Protein AF-0000000066664075 (afdb_homodimer)

Sequence (398 aa):
MIARLVDATIDTIVAEGYYRTSISAVCNRAEVTPGALFRHFDNRLALIARTAHEVSQRLLAAYAAAAQHVRGQPSALRTALALLANTAQSPLVAVWHEMMIAARTDEQLRTSIGPAVEQLYAGIYTQANDMGLLDAVPDSSRELALFSIVSMFSGAALTGSVYPRPDLDSYRIPLAEYYATHTPQLHELDPGTFTQPITMIARLVDATIDTIVAEGYYRTSISAVCNRAEVTPGALFRHFDNRLALIARTAHEVSQRLLAAYAAAAQHVRGQPSALRTALALLANTAQSPLVAVWHEMMIAARTDEQLRTSIGPAVEQLYAGIYTQANDMGLLDAVPDSSRELALFSIVSMFSGAALTGSVYPRPDLDSYRIPLAEYYATHTPQLHELDPGTFTQPIT

Nearest PDB structures (foldseek):
  3crj-assembly1_B  TM=6.447E-01  e=1.421E-04  Haloarcula marismortui ATCC 43049
  3br6-assembly2_E  TM=7.031E-01  e=6.266E-04  Staphylococcus aureus
  3anp-assembly2_B  TM=6.187E-01  e=3.762E-04  Thermus thermophilus
  3br6-assembly1_A  TM=7.037E-01  e=1.111E-02  Staphylococcus aureus
  2hq5-assembly1_B  TM=7.362E-01  e=1.468E-02  Staphylococcus aureus

Radius of gyration: 21.47 Å; Cα contacts (8 Å, |Δi|>4): 465; chains: 2; bounding box: 52×57×45 Å

Structure (mmCIF, N/CA/C/O backbone):
data_AF-0000000066664075-model_v1
#
loop_
_entity.id
_entity.type
_entity.pdbx_description
1 polymer 'TetR family transcriptional regulator'
#
loop_
_atom_site.group_PDB
_atom_site.id
_atom_site.type_symbol
_atom_site.label_atom_id
_atom_site.label_alt_id
_atom_site.label_comp_id
_atom_site.label_asym_id
_atom_site.label_entity_id
_atom_site.label_seq_id
_atom_site.pdbx_PDB_ins_code
_atom_site.Cartn_x
_atom_site.Cartn_y
_atom_site.Cartn_z
_atom_site.occupancy
_atom_site.B_iso_or_equiv
_atom_site.auth_seq_id
_atom_site.auth_comp_id
_atom_site.auth_asym_id
_atom_site.auth_atom_id
_atom_site.pdbx_PDB_model_num
ATOM 1 N N . MET A 1 1 ? -24.797 -21.359 -3.564 1 90.88 1 MET A N 1
ATOM 2 C CA . MET A 1 1 ? -23.594 -21.906 -4.191 1 90.88 1 MET A CA 1
ATOM 3 C C . MET A 1 1 ? -22.562 -20.797 -4.449 1 90.88 1 MET A C 1
ATOM 5 O O . MET A 1 1 ? -21.453 -20.859 -3.947 1 90.88 1 MET A O 1
ATOM 9 N N . ILE A 1 2 ? -23.016 -19.703 -4.953 1 94.94 2 ILE A N 1
ATOM 10 C CA . ILE A 1 2 ? -22.094 -18.609 -5.316 1 94.94 2 ILE A CA 1
ATOM 11 C C . ILE A 1 2 ? -21.438 -18.062 -4.059 1 94.94 2 ILE A C 1
ATOM 13 O O . ILE A 1 2 ? -20.219 -17.859 -4.027 1 94.94 2 ILE A O 1
ATOM 17 N N . ALA A 1 3 ? -22.203 -17.844 -3.016 1 96.12 3 ALA A N 1
ATOM 18 C CA . ALA A 1 3 ? -21.672 -17.328 -1.765 1 96.12 3 ALA A CA 1
ATOM 19 C C . ALA A 1 3 ? -20.578 -18.25 -1.207 1 96.12 3 ALA A C 1
ATOM 21 O O . ALA A 1 3 ? -19.547 -17.766 -0.723 1 96.12 3 ALA A O 1
ATOM 22 N N . ARG A 1 4 ? -20.75 -19.469 -1.314 1 97.06 4 ARG A N 1
ATOM 23 C CA . ARG A 1 4 ? -19.797 -20.453 -0.823 1 97.06 4 ARG A CA 1
ATOM 24 C C . ARG A 1 4 ? -18.5 -20.406 -1.634 1 97.06 4 ARG A C 1
ATOM 26 O O . ARG A 1 4 ? -17.406 -20.531 -1.075 1 97.06 4 ARG A O 1
ATOM 33 N N . LEU A 1 5 ? -18.656 -20.312 -2.936 1 98.25 5 LEU A N 1
ATOM 34 C CA . LEU A 1 5 ? -17.484 -20.234 -3.818 1 98.25 5 LEU A CA 1
ATOM 35 C C . LEU A 1 5 ? -16.688 -18.969 -3.561 1 98.25 5 LEU A C 1
ATOM 37 O O . LEU A 1 5 ? -15.453 -19 -3.508 1 98.25 5 LEU A O 1
ATOM 41 N N . VAL A 1 6 ? -17.422 -17.922 -3.354 1 98.56 6 VAL A N 1
ATOM 42 C CA . VAL A 1 6 ? -16.766 -16.641 -3.104 1 98.56 6 VAL A CA 1
ATOM 43 C C . VAL A 1 6 ? -16.078 -16.672 -1.744 1 98.56 6 VAL A C 1
ATOM 45 O O . VAL A 1 6 ? -14.93 -16.234 -1.616 1 98.56 6 VAL A O 1
ATOM 48 N N . ASP A 1 7 ? -16.75 -17.266 -0.748 1 98.62 7 ASP A N 1
ATOM 49 C CA . ASP A 1 7 ? -16.141 -17.422 0.572 1 98.62 7 ASP A CA 1
ATOM 50 C C . ASP A 1 7 ? -14.875 -18.266 0.497 1 98.62 7 ASP A C 1
ATOM 52 O O . ASP A 1 7 ? -13.852 -17.906 1.08 1 98.62 7 ASP A O 1
ATOM 56 N N . ALA A 1 8 ? -14.953 -19.281 -0.212 1 98.81 8 ALA A N 1
ATOM 57 C CA . ALA A 1 8 ? -13.805 -20.172 -0.378 1 98.81 8 ALA A CA 1
ATOM 58 C C . ALA A 1 8 ? -12.664 -19.453 -1.095 1 98.81 8 ALA A C 1
ATOM 60 O O . ALA A 1 8 ? -11.492 -19.672 -0.772 1 98.81 8 ALA A O 1
ATOM 61 N N . THR A 1 9 ? -12.977 -18.688 -2.078 1 98.75 9 THR A N 1
ATOM 62 C CA . THR A 1 9 ? -11.969 -17.922 -2.805 1 98.75 9 THR A CA 1
ATOM 63 C C . THR A 1 9 ? -11.258 -16.938 -1.877 1 98.75 9 THR A C 1
ATOM 65 O O . THR A 1 9 ? -10.023 -16.891 -1.845 1 98.75 9 THR A O 1
ATOM 68 N N . ILE A 1 10 ? -12.039 -16.172 -1.088 1 98.75 10 ILE A N 1
ATOM 69 C CA . ILE A 1 10 ? -11.477 -15.219 -0.13 1 98.75 10 ILE A CA 1
ATOM 70 C C . ILE A 1 10 ? -10.57 -15.961 0.852 1 98.75 10 ILE A C 1
ATOM 72 O O . ILE A 1 10 ? -9.406 -15.578 1.045 1 98.75 10 ILE A O 1
ATOM 76 N N . ASP A 1 11 ? -11.055 -17.062 1.36 1 98.62 11 ASP A N 1
ATOM 77 C CA . ASP A 1 11 ? -10.305 -17.828 2.355 1 98.62 11 ASP A CA 1
ATOM 78 C C . ASP A 1 11 ? -9.023 -18.391 1.76 1 98.62 11 ASP A C 1
ATOM 80 O O . ASP A 1 11 ? -7.992 -18.453 2.434 1 98.62 11 ASP A O 1
ATOM 84 N N . THR A 1 12 ? -9.109 -18.844 0.507 1 98.62 12 THR A N 1
ATOM 85 C CA . THR A 1 12 ? -7.934 -19.406 -0.157 1 98.62 12 THR A CA 1
ATOM 86 C C . THR A 1 12 ? -6.887 -18.312 -0.4 1 98.62 12 THR A C 1
ATOM 88 O O . THR A 1 12 ? -5.699 -18.531 -0.15 1 98.62 12 THR A O 1
ATOM 91 N N . ILE A 1 13 ? -7.336 -17.156 -0.843 1 98.44 13 ILE A N 1
ATOM 92 C CA . ILE A 1 13 ? -6.395 -16.062 -1.065 1 98.44 13 ILE A CA 1
ATOM 93 C C . ILE A 1 13 ? -5.766 -15.648 0.262 1 98.44 13 ILE A C 1
ATOM 95 O O . ILE A 1 13 ? -4.559 -15.383 0.329 1 98.44 13 ILE A O 1
ATOM 99 N N . VAL A 1 14 ? -6.566 -15.594 1.305 1 98.06 14 VAL A N 1
ATOM 100 C CA . VAL A 1 14 ? -6.059 -15.227 2.621 1 98.06 14 VAL A CA 1
ATOM 101 C C . VAL A 1 14 ? -4.977 -16.203 3.055 1 98.06 14 VAL A C 1
ATOM 103 O O . VAL A 1 14 ? -3.914 -15.805 3.533 1 98.06 14 VAL A O 1
ATOM 106 N N . ALA A 1 15 ? -5.211 -17.438 2.787 1 97.25 15 ALA A N 1
ATOM 107 C CA . ALA A 1 15 ? -4.34 -18.484 3.299 1 97.25 15 ALA A CA 1
ATOM 108 C C . ALA A 1 15 ? -3.121 -18.672 2.398 1 97.25 15 ALA A C 1
ATOM 110 O O . ALA A 1 15 ? -2.014 -18.922 2.885 1 97.25 15 ALA A O 1
ATOM 111 N N . GLU A 1 16 ? -3.354 -18.516 1.022 1 96.38 16 GLU A N 1
ATOM 112 C CA . GLU A 1 16 ? -2.322 -19.016 0.115 1 96.38 16 GLU A CA 1
ATOM 113 C C . GLU A 1 16 ? -1.849 -17.906 -0.831 1 96.38 16 GLU A C 1
ATOM 115 O O . GLU A 1 16 ? -0.818 -18.062 -1.492 1 96.38 16 GLU A O 1
ATOM 120 N N . GLY A 1 17 ? -2.533 -16.859 -0.885 1 96.88 17 GLY A N 1
ATOM 121 C CA . GLY A 1 17 ? -2.23 -15.805 -1.852 1 96.88 17 GLY A CA 1
ATOM 122 C C . GLY A 1 17 ? -2.984 -15.969 -3.158 1 96.88 17 GLY A C 1
ATOM 123 O O . GLY A 1 17 ? -3.531 -17.031 -3.438 1 96.88 17 GLY A O 1
ATOM 124 N N . TYR A 1 18 ? -3.037 -14.953 -3.9 1 97.75 18 TYR A N 1
ATOM 125 C CA . TYR A 1 18 ? -3.812 -14.898 -5.137 1 97.75 18 TYR A CA 1
ATOM 126 C C . TYR A 1 18 ? -3.316 -15.93 -6.137 1 97.75 18 TYR A C 1
ATOM 128 O O . TYR A 1 18 ? -4.113 -16.672 -6.715 1 97.75 18 TYR A O 1
ATOM 136 N N . TYR A 1 19 ? -2.059 -16.078 -6.34 1 95.12 19 TYR A N 1
ATOM 137 C CA . TYR A 1 19 ? -1.508 -16.859 -7.43 1 95.12 19 TYR A CA 1
ATOM 138 C C . TYR A 1 19 ? -1.621 -18.359 -7.133 1 95.12 19 TYR A C 1
ATOM 140 O O . TYR A 1 19 ? -1.701 -19.172 -8.047 1 95.12 19 TYR A O 1
ATOM 148 N N . ARG A 1 20 ? -1.722 -18.656 -5.875 1 95.12 20 ARG A N 1
ATOM 149 C CA . ARG A 1 20 ? -1.889 -20.062 -5.508 1 95.12 20 ARG A CA 1
ATOM 150 C C . ARG A 1 20 ? -3.365 -20.422 -5.391 1 95.12 20 ARG A C 1
ATOM 152 O O . ARG A 1 20 ? -3.705 -21.562 -5.047 1 95.12 20 ARG A O 1
ATOM 159 N N . THR A 1 21 ? -4.195 -19.516 -5.617 1 97.62 21 THR A N 1
ATOM 160 C CA . THR A 1 21 ? -5.637 -19.734 -5.609 1 97.62 21 THR A CA 1
ATOM 161 C C . THR A 1 21 ? -6.117 -20.203 -6.98 1 97.62 21 THR A C 1
ATOM 163 O O . THR A 1 21 ? -6.559 -19.391 -7.797 1 97.62 21 THR A O 1
ATOM 166 N N . SER A 1 22 ? -6.109 -21.516 -7.176 1 97.19 22 SER A N 1
ATOM 167 C CA . SER A 1 22 ? -6.559 -22.156 -8.406 1 97.19 22 SER A CA 1
ATOM 168 C C . SER A 1 22 ? -8.023 -22.562 -8.312 1 97.19 22 SER A C 1
ATOM 170 O O . SER A 1 22 ? -8.609 -22.547 -7.23 1 97.19 22 SER A O 1
ATOM 172 N N . ILE A 1 23 ? -8.578 -22.891 -9.445 1 98 23 ILE A N 1
ATOM 173 C CA . ILE A 1 23 ? -9.938 -23.438 -9.477 1 98 23 ILE A CA 1
ATOM 174 C C . ILE A 1 23 ? -10.016 -24.672 -8.602 1 98 23 ILE A C 1
ATOM 176 O O . ILE A 1 23 ? -10.953 -24.828 -7.812 1 98 23 ILE A O 1
ATOM 180 N N . SER A 1 24 ? -9 -25.5 -8.664 1 98.12 24 SER A N 1
ATOM 181 C CA . SER A 1 24 ? -8.969 -26.734 -7.875 1 98.12 24 SER A CA 1
ATOM 182 C C . SER A 1 24 ? -8.93 -26.422 -6.379 1 98.12 24 SER A C 1
ATOM 184 O O . SER A 1 24 ? -9.648 -27.047 -5.598 1 98.12 24 SER A O 1
ATOM 186 N N . ALA A 1 25 ? -8.109 -25.5 -5.961 1 98.06 25 ALA A N 1
ATOM 187 C CA . ALA A 1 25 ? -7.988 -25.125 -4.551 1 98.06 25 ALA A CA 1
ATOM 188 C C . ALA A 1 25 ? -9.312 -24.609 -4.008 1 98.06 25 ALA A C 1
ATOM 190 O O . ALA A 1 25 ? -9.727 -24.969 -2.902 1 98.06 25 ALA A O 1
ATOM 191 N N . VAL A 1 26 ? -10 -23.75 -4.793 1 98.62 26 VAL A N 1
ATOM 192 C CA . VAL A 1 26 ? -11.266 -23.156 -4.391 1 98.62 26 VAL A CA 1
ATOM 193 C C . VAL A 1 26 ? -12.336 -24.25 -4.285 1 98.62 26 VAL A C 1
ATOM 195 O O . VAL A 1 26 ? -13.078 -24.297 -3.301 1 98.62 26 VAL A O 1
ATOM 198 N N . CYS A 1 27 ? -12.352 -25.125 -5.277 1 98.5 27 CYS A N 1
ATOM 199 C CA . CYS A 1 27 ? -13.344 -26.188 -5.289 1 98.5 27 CYS A CA 1
ATOM 200 C C . CYS A 1 27 ? -13.156 -27.125 -4.102 1 98.5 27 CYS A C 1
ATOM 202 O O . CYS A 1 27 ? -14.125 -27.531 -3.459 1 98.5 27 CYS A O 1
ATOM 204 N N . ASN A 1 28 ? -11.953 -27.453 -3.828 1 98.31 28 ASN A N 1
ATOM 205 C CA . ASN A 1 28 ? -11.648 -28.312 -2.682 1 98.31 28 ASN A CA 1
ATOM 206 C C . ASN A 1 28 ? -12.117 -27.672 -1.376 1 98.31 28 ASN A C 1
ATOM 208 O O . ASN A 1 28 ? -12.75 -28.344 -0.554 1 98.31 28 ASN A O 1
ATOM 212 N N . ARG A 1 29 ? -11.898 -26.422 -1.207 1 97.81 29 ARG A N 1
ATOM 213 C CA . ARG A 1 29 ? -12.281 -25.703 0.014 1 97.81 29 ARG A CA 1
ATOM 214 C C . ARG A 1 29 ? -13.789 -25.562 0.114 1 97.81 29 ARG A C 1
ATOM 216 O O . ARG A 1 29 ? -14.359 -25.641 1.205 1 97.81 29 ARG A O 1
ATOM 223 N N . ALA A 1 30 ? -14.391 -25.312 -1.011 1 98.12 30 ALA A N 1
ATOM 224 C CA . ALA A 1 30 ? -15.836 -25.109 -1.053 1 98.12 30 ALA A CA 1
ATOM 225 C C . ALA A 1 30 ? -16.578 -26.438 -1.066 1 98.12 30 ALA A C 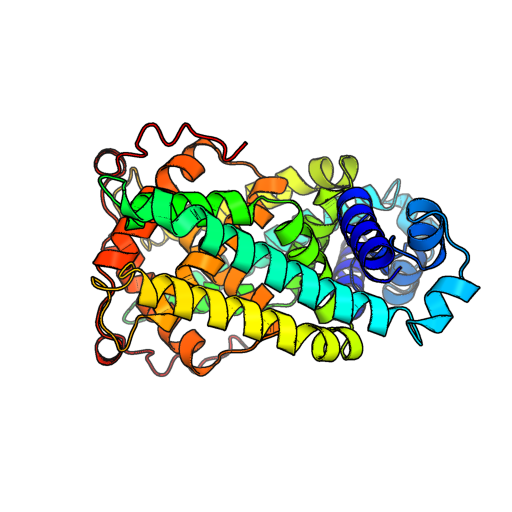1
ATOM 227 O O . ALA A 1 30 ? -17.797 -26.484 -0.961 1 98.12 30 ALA A O 1
ATOM 228 N N . GLU A 1 31 ? -15.812 -27.547 -1.25 1 98 31 GLU A N 1
ATOM 229 C CA . GLU A 1 31 ? -16.391 -28.891 -1.336 1 98 31 GLU A CA 1
ATOM 230 C C . GLU A 1 31 ? -17.406 -28.984 -2.465 1 98 31 GLU A C 1
ATOM 232 O O . GLU A 1 31 ? -18.531 -29.453 -2.258 1 98 31 GLU A O 1
ATOM 237 N N . VAL A 1 32 ? -16.984 -28.531 -3.625 1 97.44 32 VAL A N 1
ATOM 238 C CA . VAL A 1 32 ? -17.797 -28.641 -4.84 1 97.44 32 VAL A CA 1
ATOM 239 C C . VAL A 1 32 ? -16.906 -29.094 -6 1 97.44 32 VAL A C 1
ATOM 241 O O . VAL A 1 32 ? -15.68 -29.078 -5.902 1 97.44 32 VAL A O 1
ATOM 244 N N . THR A 1 33 ? -17.578 -29.531 -7.035 1 96.69 33 THR A N 1
ATOM 245 C CA . THR A 1 33 ? -16.828 -29.969 -8.219 1 96.69 33 THR A CA 1
ATOM 246 C C . THR A 1 33 ? -16.531 -28.766 -9.125 1 96.69 33 THR A C 1
ATOM 248 O O . THR A 1 33 ? -17.234 -27.766 -9.086 1 96.69 33 THR A O 1
ATOM 251 N N . PRO A 1 34 ? -15.43 -28.875 -9.961 1 96.94 34 PRO A N 1
ATOM 252 C CA . PRO A 1 34 ? -15.18 -27.844 -10.961 1 96.94 34 PRO A CA 1
ATOM 253 C C . PRO A 1 34 ? -16.375 -27.641 -11.898 1 96.94 34 PRO A C 1
ATOM 255 O O . PRO A 1 34 ? -16.656 -26.5 -12.305 1 96.94 34 PRO A O 1
ATOM 258 N N . GLY A 1 35 ? -17.062 -28.688 -12.18 1 96.75 35 GLY A N 1
ATOM 259 C CA . GLY A 1 35 ? -18.266 -28.578 -13 1 96.75 35 GLY A CA 1
ATOM 260 C C . GLY A 1 35 ? -19.328 -27.672 -12.391 1 96.75 35 GLY A C 1
ATOM 261 O O . GLY A 1 35 ? -19.906 -26.844 -13.086 1 96.75 35 GLY A O 1
ATOM 262 N N . ALA A 1 36 ? -19.531 -27.859 -11.156 1 96.25 36 ALA A N 1
ATOM 263 C CA . ALA A 1 36 ? -20.5 -27.031 -10.438 1 96.25 36 ALA A CA 1
ATOM 264 C C . ALA A 1 36 ? -20.062 -25.562 -10.438 1 96.25 36 ALA A C 1
ATOM 266 O O . ALA A 1 36 ? -20.906 -24.672 -10.594 1 96.25 36 ALA A O 1
ATOM 267 N N . LEU A 1 37 ? -18.75 -25.312 -10.211 1 97.56 37 LEU A N 1
ATOM 268 C CA . LEU A 1 37 ? -18.234 -23.938 -10.234 1 97.56 37 LEU A CA 1
ATOM 269 C C . LEU A 1 37 ? -18.469 -23.297 -11.602 1 97.56 37 LEU A C 1
ATOM 271 O O . LEU A 1 37 ? -18.906 -22.156 -11.68 1 97.56 37 LEU A O 1
ATOM 275 N N . PHE A 1 38 ? -18.281 -24 -12.688 1 97 38 PHE A N 1
ATOM 276 C CA . PHE A 1 38 ? -18.328 -23.438 -14.031 1 97 38 PHE A CA 1
ATOM 277 C C . PHE A 1 38 ? -19.75 -23.312 -14.523 1 97 38 PHE A C 1
ATOM 279 O O . PHE A 1 38 ? -20 -22.719 -15.586 1 97 38 PHE A O 1
ATOM 286 N N . ARG A 1 39 ? -20.766 -23.875 -13.773 1 97.56 39 ARG A N 1
ATOM 287 C CA . ARG A 1 39 ? -22.172 -23.547 -14.031 1 97.56 39 ARG A CA 1
ATOM 288 C C . ARG A 1 39 ? -22.469 -22.078 -13.719 1 97.56 39 ARG A C 1
ATOM 290 O O . ARG A 1 39 ? -23.391 -21.5 -14.289 1 97.56 39 ARG A O 1
ATOM 297 N N . HIS A 1 40 ? -21.609 -21.547 -12.859 1 97.25 40 HIS A N 1
ATOM 298 C CA . HIS A 1 40 ? -21.859 -20.188 -12.391 1 97.25 40 HIS A CA 1
ATOM 299 C C . HIS A 1 40 ? -20.828 -19.203 -12.945 1 97.25 40 HIS A C 1
ATOM 301 O O . HIS A 1 40 ? -21.109 -18.016 -13.086 1 97.25 40 HIS A O 1
ATOM 307 N N . PHE A 1 41 ? -19.625 -19.719 -13.18 1 98.12 41 PHE A N 1
ATOM 308 C CA . PHE A 1 41 ? -18.531 -18.859 -13.641 1 98.12 41 PHE A CA 1
ATOM 309 C C . PHE A 1 41 ? -17.875 -19.438 -14.891 1 98.12 41 PHE A C 1
ATOM 311 O O . PHE A 1 41 ? -17.406 -20.578 -14.875 1 98.12 41 PHE A O 1
ATOM 318 N N . ASP A 1 42 ? -17.734 -18.609 -15.867 1 97.38 42 ASP A N 1
ATOM 319 C CA . ASP A 1 42 ? -17.203 -19.062 -17.156 1 97.38 42 ASP A CA 1
ATOM 320 C C . ASP A 1 42 ? -15.719 -19.359 -17.062 1 97.38 42 ASP A C 1
ATOM 322 O O . ASP A 1 42 ? -15.188 -20.156 -17.828 1 97.38 42 ASP A O 1
ATOM 326 N N . ASN A 1 43 ? -15.055 -18.688 -16.172 1 97.5 43 ASN A N 1
ATOM 327 C CA . ASN A 1 43 ? -13.617 -18.828 -15.984 1 97.5 43 ASN A CA 1
ATOM 328 C C . ASN A 1 43 ? -13.172 -18.312 -14.617 1 97.5 43 ASN A C 1
ATOM 330 O O . ASN A 1 43 ? -13.984 -17.781 -13.859 1 97.5 43 ASN A O 1
ATOM 334 N N . ARG A 1 44 ? -11.953 -18.438 -14.297 1 97.56 44 ARG A N 1
ATOM 335 C CA . ARG A 1 44 ? -11.367 -18.016 -13.023 1 97.56 44 ARG A CA 1
ATOM 336 C C . ARG A 1 44 ? -11.516 -16.516 -12.836 1 97.56 44 ARG A C 1
ATOM 338 O O . ARG A 1 44 ? -11.797 -16.047 -11.727 1 97.56 44 ARG A O 1
ATOM 345 N N . LEU A 1 45 ? -11.375 -15.773 -13.906 1 97.88 45 LEU A N 1
ATOM 346 C CA . LEU A 1 45 ? -11.438 -14.32 -13.836 1 97.88 45 LEU A CA 1
ATOM 347 C C . LEU A 1 45 ? -12.82 -13.852 -13.406 1 97.88 45 LEU A C 1
ATOM 349 O O . LEU A 1 45 ? -12.945 -12.898 -12.625 1 97.88 45 LEU A O 1
ATOM 353 N N . ALA A 1 46 ? -13.789 -14.469 -13.875 1 98.25 46 ALA A N 1
ATOM 354 C CA . ALA A 1 46 ? -15.156 -14.133 -13.484 1 98.25 46 ALA A CA 1
ATOM 355 C C . ALA A 1 46 ? -15.367 -14.367 -11.992 1 98.25 46 ALA A C 1
ATOM 357 O O . ALA A 1 46 ? -16.031 -13.57 -11.32 1 98.25 46 ALA A O 1
ATOM 358 N N . LEU A 1 47 ? -14.867 -15.484 -11.5 1 98.5 47 LEU A N 1
ATOM 359 C CA . LEU A 1 47 ? -14.93 -15.773 -10.07 1 98.5 47 LEU A CA 1
ATOM 360 C C . LEU A 1 47 ? -14.18 -14.719 -9.266 1 98.5 47 LEU A C 1
ATOM 362 O O . LEU A 1 47 ? -14.68 -14.25 -8.242 1 98.5 47 LEU A O 1
ATOM 366 N N . ILE A 1 48 ? -13.039 -14.289 -9.727 1 98.5 48 ILE A N 1
ATOM 367 C CA . ILE A 1 48 ? -12.211 -13.305 -9.039 1 98.5 48 ILE A CA 1
ATOM 368 C C . ILE A 1 48 ? -12.914 -11.945 -9.039 1 98.5 48 ILE A C 1
ATOM 370 O O . ILE A 1 48 ? -12.922 -11.25 -8.016 1 98.5 48 ILE A O 1
ATOM 374 N N . ALA A 1 49 ? -13.492 -11.547 -10.133 1 98.25 49 ALA A N 1
ATOM 375 C CA . ALA A 1 49 ? -14.234 -10.289 -10.211 1 98.25 49 ALA A CA 1
ATOM 376 C C . ALA A 1 49 ? -15.391 -10.266 -9.211 1 98.25 49 ALA A C 1
ATOM 378 O O . ALA A 1 49 ? -15.586 -9.273 -8.516 1 98.25 49 ALA A O 1
ATOM 379 N N . ARG A 1 50 ? -16.078 -11.359 -9.156 1 98.56 50 ARG A N 1
ATOM 380 C CA . ARG A 1 50 ? -17.156 -11.477 -8.195 1 98.56 50 ARG A CA 1
ATOM 381 C C . ARG A 1 50 ? -16.641 -11.398 -6.762 1 98.56 50 ARG A C 1
ATOM 383 O O . ARG A 1 50 ? -17.266 -10.797 -5.895 1 98.56 50 ARG A O 1
ATOM 390 N N . THR A 1 51 ? -15.555 -12.039 -6.52 1 98.69 51 THR A N 1
ATOM 391 C CA . THR A 1 51 ? -14.914 -12.008 -5.207 1 98.69 51 THR A CA 1
ATOM 392 C C . THR A 1 51 ? -14.516 -10.578 -4.836 1 98.69 51 THR A C 1
ATOM 394 O O . THR A 1 51 ? -14.75 -10.141 -3.711 1 98.69 51 THR A O 1
ATOM 397 N N . ALA A 1 52 ? -13.961 -9.812 -5.789 1 98.5 52 ALA A N 1
ATOM 398 C CA . ALA A 1 52 ? -13.594 -8.422 -5.555 1 98.5 52 ALA A CA 1
ATOM 399 C C . ALA A 1 52 ? -14.805 -7.586 -5.164 1 98.5 52 ALA A C 1
ATOM 401 O O . ALA A 1 52 ? -14.742 -6.789 -4.227 1 98.5 52 ALA A O 1
ATOM 402 N N . HIS A 1 53 ? -15.852 -7.785 -5.852 1 98.38 53 HIS A N 1
ATOM 403 C CA . HIS A 1 53 ? -17.094 -7.086 -5.531 1 98.38 53 HIS A CA 1
ATOM 404 C C . HIS A 1 53 ? -17.578 -7.434 -4.125 1 98.38 53 HIS A C 1
ATOM 406 O O . HIS A 1 53 ? -18 -6.559 -3.375 1 98.38 53 HIS A O 1
ATOM 412 N N . GLU A 1 54 ? -17.484 -8.703 -3.814 1 98.62 54 GLU A N 1
ATOM 413 C CA . GLU A 1 54 ? -17.922 -9.156 -2.494 1 98.62 54 GLU A CA 1
ATOM 414 C C . GLU A 1 54 ? -17.031 -8.562 -1.396 1 98.62 54 GLU A C 1
ATOM 416 O O . GLU A 1 54 ? -17.531 -8.164 -0.341 1 98.62 54 GLU A O 1
ATOM 421 N N . VAL A 1 55 ? -15.781 -8.516 -1.57 1 98.38 55 VAL A N 1
ATOM 422 C CA . VAL A 1 55 ? -14.859 -7.922 -0.603 1 98.38 55 VAL A CA 1
ATOM 423 C C . VAL A 1 55 ? -15.234 -6.461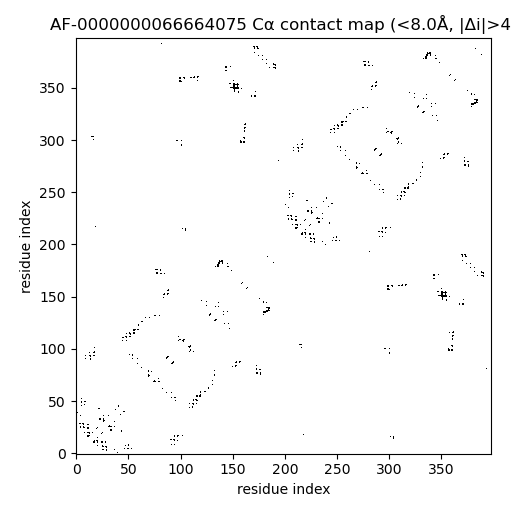 -0.359 1 98.38 55 VAL A C 1
ATOM 425 O O . VAL A 1 55 ? -15.328 -6.023 0.79 1 98.38 55 VAL A O 1
ATOM 428 N N . SER A 1 56 ? -15.469 -5.711 -1.447 1 98.25 56 SER A N 1
ATOM 429 C CA . SER A 1 56 ? -15.898 -4.32 -1.324 1 98.25 56 SER A CA 1
ATOM 430 C C . SER A 1 56 ? -17.188 -4.207 -0.52 1 98.25 56 SER A C 1
ATOM 432 O O . SER A 1 56 ? -17.297 -3.373 0.381 1 98.25 56 SER A O 1
ATOM 434 N N . GLN A 1 57 ? -18.094 -5.078 -0.797 1 98.25 57 GLN A N 1
ATOM 435 C CA . GLN A 1 57 ? -19.391 -5.047 -0.115 1 98.25 57 GLN A CA 1
ATOM 436 C C . GLN A 1 57 ? -19.234 -5.359 1.371 1 98.25 57 GLN A C 1
ATOM 438 O O . GLN A 1 57 ? -19.844 -4.711 2.217 1 98.25 57 GLN A O 1
ATOM 443 N N . ARG A 1 58 ? -18.453 -6.281 1.671 1 98.25 58 ARG A N 1
ATOM 444 C CA . ARG A 1 58 ? -18.25 -6.668 3.064 1 98.25 58 ARG A CA 1
ATOM 445 C C . ARG A 1 58 ? -17.562 -5.551 3.848 1 98.25 58 ARG A C 1
ATOM 447 O O . ARG A 1 58 ? -17.922 -5.281 4.996 1 98.25 58 ARG A O 1
ATOM 454 N N . LEU A 1 59 ? -16.594 -4.93 3.264 1 98 59 LEU A N 1
ATOM 455 C CA . LEU A 1 59 ? -15.906 -3.822 3.922 1 98 59 LEU A CA 1
ATOM 456 C C . LEU A 1 59 ? -16.859 -2.666 4.18 1 98 59 LEU A C 1
ATOM 458 O O . LEU A 1 59 ? -16.906 -2.129 5.289 1 98 59 LEU A O 1
ATOM 462 N N . LEU A 1 60 ? -17.656 -2.324 3.166 1 98.19 60 LEU A N 1
ATOM 463 C CA . LEU A 1 60 ? -18.609 -1.227 3.309 1 98.19 60 LEU A CA 1
ATOM 464 C C . LEU A 1 60 ? -19.703 -1.575 4.324 1 98.19 60 LEU A C 1
ATOM 466 O O . LEU A 1 60 ? -20.141 -0.712 5.082 1 98.19 60 LEU A O 1
ATOM 470 N N . ALA A 1 61 ? -20.078 -2.875 4.34 1 98.12 61 ALA A N 1
ATOM 471 C CA . ALA A 1 61 ? -21.062 -3.32 5.316 1 98.12 61 ALA A CA 1
ATOM 472 C C . ALA A 1 61 ? -20.5 -3.236 6.738 1 98.12 61 ALA A C 1
ATOM 474 O O . ALA A 1 61 ? -21.234 -2.883 7.672 1 98.12 61 ALA A O 1
ATOM 475 N N . ALA A 1 62 ? -19.25 -3.574 6.887 1 97.06 62 ALA A N 1
ATOM 476 C CA . ALA A 1 62 ? -18.609 -3.479 8.195 1 97.06 62 ALA A CA 1
ATOM 477 C C . ALA A 1 62 ? -18.578 -2.035 8.688 1 97.06 62 ALA A C 1
ATOM 479 O O . ALA A 1 62 ? -18.859 -1.768 9.859 1 97.06 62 ALA A O 1
ATOM 480 N N . TYR A 1 63 ? -18.297 -1.1 7.844 1 96.94 63 TYR A N 1
ATOM 481 C CA . TYR A 1 63 ? -18.297 0.314 8.203 1 96.94 63 TYR A CA 1
ATOM 482 C C . TYR A 1 63 ? -19.703 0.778 8.57 1 96.94 63 TYR A C 1
ATOM 484 O O . TYR A 1 63 ? -19.891 1.498 9.555 1 96.94 63 TYR A O 1
ATOM 492 N N . ALA A 1 64 ? -20.688 0.336 7.781 1 97.56 64 ALA A N 1
ATOM 493 C CA . ALA A 1 64 ? -22.078 0.695 8.055 1 97.56 64 ALA A CA 1
ATOM 494 C C . ALA A 1 64 ? -22.531 0.148 9.398 1 97.56 64 ALA A C 1
ATOM 496 O O . ALA A 1 64 ? -23.219 0.84 10.156 1 97.56 64 ALA A O 1
ATOM 497 N N . ALA A 1 65 ? -22.094 -1.036 9.703 1 97.44 65 ALA A N 1
ATOM 498 C CA . ALA A 1 65 ? -22.5 -1.692 10.953 1 97.44 65 ALA A CA 1
ATOM 499 C C . ALA A 1 65 ? -21.891 -0.987 12.164 1 97.44 65 ALA A C 1
ATOM 501 O O . ALA A 1 65 ? -22.469 -0.998 13.25 1 97.44 65 ALA A O 1
ATOM 502 N N . ALA A 1 66 ? -20.781 -0.351 11.938 1 96.69 66 ALA A N 1
ATOM 503 C CA . ALA A 1 66 ? -20.078 0.314 13.031 1 96.69 66 ALA A CA 1
ATOM 504 C C . ALA A 1 66 ? -20.547 1.755 13.195 1 96.69 66 ALA A C 1
ATOM 506 O O . ALA A 1 66 ? -20.172 2.436 14.148 1 96.69 66 ALA A O 1
ATOM 507 N N . ALA A 1 67 ? -21.406 2.219 12.359 1 96.5 67 ALA A N 1
ATOM 508 C CA . ALA A 1 67 ? -21.766 3.631 12.258 1 96.5 67 ALA A CA 1
ATOM 509 C C . ALA A 1 67 ? -22.359 4.137 13.57 1 96.5 67 ALA A C 1
ATOM 511 O O . ALA A 1 67 ? -22 5.207 14.055 1 96.5 67 ALA A O 1
ATOM 512 N N . GLN A 1 68 ? -23.281 3.369 14.141 1 94.31 68 GLN A N 1
ATOM 513 C CA . GLN A 1 68 ? -23.938 3.797 15.375 1 94.31 68 GLN A CA 1
ATOM 514 C C . GLN A 1 68 ? -22.938 3.875 16.531 1 94.31 68 GLN A C 1
ATOM 516 O O . GLN A 1 68 ? -22.984 4.812 17.328 1 94.31 68 GLN A O 1
ATOM 521 N N . HIS A 1 69 ? -22.125 2.889 16.562 1 96.31 69 HIS A N 1
ATOM 522 C CA . HIS A 1 69 ? -21.094 2.898 17.594 1 96.31 69 HIS A CA 1
ATOM 523 C C . HIS A 1 69 ? -20.172 4.098 17.438 1 96.31 69 HIS A C 1
ATOM 525 O O . HIS A 1 69 ? -19.844 4.773 18.422 1 96.31 69 HIS A O 1
ATOM 531 N N . VAL A 1 70 ? -19.766 4.395 16.297 1 96.88 70 VAL A N 1
ATOM 532 C CA . VAL A 1 70 ? -18.875 5.504 15.992 1 96.88 70 VAL A CA 1
ATOM 533 C C . VAL A 1 70 ? -19.516 6.82 16.422 1 96.88 70 VAL A C 1
ATOM 535 O O . VAL A 1 70 ? -18.906 7.629 17.109 1 96.88 70 VAL A O 1
ATOM 538 N N . ARG A 1 71 ? -20.75 7.039 16.125 1 94.38 71 ARG A N 1
ATOM 539 C CA . ARG A 1 71 ? -21.484 8.266 16.422 1 94.38 71 ARG A CA 1
ATOM 540 C C . ARG A 1 71 ? -21.609 8.477 17.938 1 94.38 71 ARG A C 1
ATOM 542 O O . ARG A 1 71 ? -21.641 9.609 18.406 1 94.38 71 ARG A O 1
ATOM 549 N N . GLY A 1 72 ? -21.609 7.402 18.625 1 93.75 72 GLY A N 1
ATOM 550 C CA . GLY A 1 72 ? -21.828 7.477 20.047 1 93.75 72 GLY A CA 1
ATOM 551 C C . GLY A 1 72 ? -20.562 7.754 20.844 1 93.75 72 GLY A C 1
ATOM 552 O O . GLY A 1 72 ? -20.609 7.953 22.062 1 93.75 72 GLY A O 1
ATOM 553 N N . GLN A 1 73 ? -19.469 7.805 20.203 1 94.81 73 GLN A N 1
ATOM 554 C CA . GLN A 1 73 ? -18.188 8 20.875 1 94.81 73 GLN A CA 1
ATOM 555 C C . GLN A 1 73 ? -17.875 9.484 21.047 1 94.81 73 GLN A C 1
ATOM 557 O O . GLN A 1 73 ? -18.391 10.32 20.281 1 94.81 73 GLN A O 1
ATOM 562 N N . PRO A 1 74 ? -17.031 9.82 22.062 1 91.38 74 PRO A N 1
ATOM 563 C CA . PRO A 1 74 ? -16.656 11.219 22.266 1 91.38 74 PRO A CA 1
ATOM 564 C C . PRO A 1 74 ? -16.047 11.867 21.031 1 91.38 74 PRO A C 1
ATOM 566 O O . PRO A 1 74 ? -16.391 13 20.688 1 91.38 74 PRO A O 1
ATOM 569 N N . SER A 1 75 ? -15.203 11.109 20.344 1 92.88 75 SER A N 1
ATOM 570 C CA . SER A 1 75 ? -14.695 11.531 19.031 1 92.88 75 SER A CA 1
ATOM 571 C C . SER A 1 75 ? -15.062 10.523 17.953 1 92.88 75 SER A C 1
ATOM 573 O O . SER A 1 75 ? -14.43 9.477 17.812 1 92.88 75 SER A O 1
ATOM 575 N N . ALA A 1 76 ? -16 10.891 17.188 1 96.25 76 ALA A N 1
ATOM 576 C CA . ALA A 1 76 ? -16.469 10.016 16.109 1 96.25 76 ALA A CA 1
ATOM 577 C C . ALA A 1 76 ? -15.375 9.844 15.055 1 96.25 76 ALA A C 1
ATOM 579 O O . ALA A 1 76 ? -15.148 8.727 14.57 1 96.25 76 ALA A O 1
ATOM 580 N N . LEU A 1 77 ? -14.727 10.953 14.719 1 96.62 77 LEU A N 1
ATOM 581 C CA . LEU A 1 77 ? -13.688 10.891 13.695 1 96.62 77 LEU A CA 1
ATOM 582 C C . LEU A 1 77 ? -12.547 9.977 14.133 1 96.62 77 LEU A C 1
ATOM 584 O O . LEU A 1 77 ? -12.109 9.109 13.375 1 96.62 77 LEU A O 1
ATOM 588 N N . ARG A 1 78 ? -12.109 10.117 15.375 1 95.56 78 ARG A N 1
ATOM 589 C CA . ARG A 1 78 ? -11.039 9.273 15.906 1 95.56 78 ARG A CA 1
ATOM 590 C C . ARG A 1 78 ? -11.43 7.801 15.867 1 95.56 78 ARG A C 1
ATOM 592 O O . ARG A 1 78 ? -10.625 6.949 15.492 1 95.56 78 ARG A O 1
ATOM 599 N N . THR A 1 79 ? -12.578 7.547 16.281 1 96.44 79 THR A N 1
ATOM 600 C CA . THR A 1 79 ? -13.078 6.176 16.312 1 96.44 79 THR A CA 1
ATOM 601 C C . THR A 1 79 ? -13.172 5.609 14.898 1 96.44 79 THR A C 1
ATOM 603 O O . THR A 1 79 ? -12.805 4.457 14.656 1 96.44 79 THR A O 1
ATOM 606 N N . ALA A 1 80 ? -13.664 6.379 13.953 1 97.81 80 ALA A N 1
ATOM 607 C CA . ALA A 1 80 ? -13.766 5.953 12.562 1 97.81 80 ALA A CA 1
ATOM 608 C C . ALA A 1 80 ? -12.383 5.699 11.969 1 97.81 80 ALA A C 1
ATOM 610 O O . ALA A 1 80 ? -12.188 4.742 11.219 1 97.81 80 ALA A O 1
ATOM 611 N N . LEU A 1 81 ? -11.438 6.551 12.281 1 97.5 81 LEU A N 1
ATOM 612 C CA . LEU A 1 81 ? -10.07 6.387 11.797 1 97.5 81 LEU A CA 1
ATOM 613 C C . LEU A 1 81 ? -9.43 5.137 12.391 1 97.5 81 LEU A C 1
ATOM 615 O O . LEU A 1 81 ? -8.664 4.449 11.719 1 97.5 81 LEU A O 1
ATOM 619 N N . ALA A 1 82 ? -9.727 4.836 13.633 1 96.69 82 ALA A N 1
ATOM 620 C CA . ALA A 1 82 ? -9.273 3.586 14.234 1 96.69 82 ALA A CA 1
ATOM 621 C C . ALA A 1 82 ? -9.852 2.379 13.5 1 96.69 82 ALA A C 1
ATOM 623 O O . ALA A 1 82 ? -9.148 1.393 13.266 1 96.69 82 ALA A O 1
ATOM 624 N N . LEU A 1 83 ? -11.117 2.467 13.195 1 96.94 83 LEU A N 1
ATOM 625 C CA . LEU A 1 83 ? -11.758 1.405 12.422 1 96.94 83 LEU A CA 1
ATOM 626 C C . LEU A 1 83 ? -11.094 1.244 11.062 1 96.94 83 LEU A C 1
ATOM 628 O O . LEU A 1 83 ? -10.82 0.123 10.625 1 96.94 83 LEU A O 1
ATOM 632 N N . LEU A 1 84 ? -10.812 2.357 10.383 1 97.25 84 LEU A N 1
ATOM 633 C CA . LEU A 1 84 ? -10.125 2.336 9.094 1 97.25 84 LEU A CA 1
ATOM 634 C C . LEU A 1 84 ? -8.75 1.692 9.227 1 97.25 84 LEU A C 1
ATOM 636 O O . LEU A 1 84 ? -8.375 0.846 8.414 1 97.25 84 LEU A O 1
ATOM 640 N N . ALA A 1 85 ? -8.008 2.084 10.25 1 96.81 85 ALA A N 1
ATOM 641 C CA . ALA A 1 85 ? -6.68 1.538 10.492 1 96.81 85 ALA A CA 1
ATOM 642 C C . ALA A 1 85 ? -6.738 0.034 10.742 1 96.81 85 ALA A C 1
ATOM 644 O O . ALA A 1 85 ? -5.938 -0.725 10.195 1 96.81 85 ALA A O 1
ATOM 645 N N . ASN A 1 86 ? -7.68 -0.434 11.531 1 95.62 86 ASN A N 1
ATOM 646 C CA . ASN A 1 86 ? -7.848 -1.853 11.828 1 95.62 86 ASN A CA 1
ATOM 647 C C . ASN A 1 86 ? -8.25 -2.641 10.578 1 95.62 86 ASN A C 1
ATOM 649 O O . ASN A 1 86 ? -7.742 -3.736 10.344 1 95.62 86 ASN A O 1
ATOM 653 N N . THR A 1 87 ? -9.141 -2.088 9.836 1 96.94 87 THR A N 1
ATOM 654 C CA . THR A 1 87 ? -9.602 -2.74 8.617 1 96.94 87 THR A CA 1
ATOM 655 C C . THR A 1 87 ? -8.461 -2.881 7.613 1 96.94 87 THR A C 1
ATOM 657 O O . THR A 1 87 ? -8.383 -3.881 6.898 1 96.94 87 THR A O 1
ATOM 660 N N . ALA A 1 88 ? -7.594 -1.872 7.566 1 96.38 88 ALA A N 1
ATOM 661 C CA . ALA A 1 88 ? -6.453 -1.911 6.656 1 96.38 88 ALA A CA 1
ATOM 662 C C . ALA A 1 88 ? -5.582 -3.135 6.918 1 96.38 88 ALA A C 1
ATOM 664 O O . ALA A 1 88 ? -4.863 -3.596 6.031 1 96.38 88 ALA A O 1
ATOM 665 N N . GLN A 1 89 ? -5.652 -3.711 8.133 1 95 89 GLN A N 1
ATOM 666 C CA . GLN A 1 89 ? -4.844 -4.863 8.516 1 95 89 GLN A CA 1
ATOM 667 C C . GLN A 1 89 ? -5.656 -6.152 8.43 1 95 89 GLN A C 1
ATOM 669 O O . GLN A 1 89 ? -5.156 -7.23 8.773 1 95 89 GLN A O 1
ATOM 674 N N . SER A 1 90 ? -6.879 -6.109 8.023 1 96.5 90 SER A N 1
ATOM 675 C CA . SER A 1 90 ? -7.781 -7.258 8.016 1 96.5 90 SER A CA 1
ATOM 676 C C . SER A 1 90 ? -7.488 -8.188 6.844 1 96.5 90 SER A C 1
ATOM 678 O O . SER A 1 90 ? -6.891 -7.77 5.852 1 96.5 90 SER A O 1
ATOM 680 N N . PRO A 1 91 ? -7.973 -9.422 6.918 1 96.94 91 PRO A N 1
ATOM 681 C CA . PRO A 1 91 ? -7.805 -10.359 5.809 1 96.94 91 PRO A CA 1
ATOM 682 C C . PRO A 1 91 ? -8.469 -9.883 4.52 1 96.94 91 PRO A C 1
ATOM 684 O O . PRO A 1 91 ? -7.984 -10.172 3.424 1 96.94 91 PRO A O 1
ATOM 687 N N . LEU A 1 92 ? -9.562 -9.148 4.633 1 97.69 92 LEU A N 1
ATOM 688 C CA . LEU A 1 92 ? -10.25 -8.68 3.436 1 97.69 92 LEU A CA 1
ATOM 689 C C . LEU A 1 92 ? -9.391 -7.68 2.674 1 97.69 92 LEU A C 1
ATOM 691 O O . LEU A 1 92 ? -9.32 -7.723 1.443 1 97.69 92 LEU A O 1
ATOM 695 N N . VAL A 1 93 ? -8.695 -6.855 3.404 1 97.06 93 VAL A N 1
ATOM 696 C CA . VAL A 1 93 ? -7.828 -5.879 2.75 1 97.06 93 VAL A CA 1
ATOM 697 C C . VAL A 1 93 ? -6.586 -6.578 2.197 1 97.06 93 VAL A C 1
ATOM 699 O O . VAL A 1 93 ? -6.07 -6.195 1.145 1 97.06 93 VAL A O 1
ATOM 702 N N . ALA A 1 94 ? -6.152 -7.645 2.891 1 96.69 94 ALA A N 1
ATOM 703 C CA . ALA A 1 94 ? -5.066 -8.453 2.34 1 96.69 94 ALA A CA 1
ATOM 704 C C . ALA A 1 94 ? -5.449 -9.031 0.979 1 96.69 94 ALA A C 1
ATOM 706 O O . ALA A 1 94 ? -4.633 -9.039 0.053 1 96.69 94 ALA A O 1
ATOM 707 N N . VAL A 1 95 ? -6.664 -9.539 0.855 1 97.56 95 VAL A N 1
ATOM 708 C CA . VAL A 1 95 ? -7.16 -10.055 -0.414 1 97.56 95 VAL A CA 1
ATOM 709 C C . VAL A 1 95 ? -7.133 -8.961 -1.473 1 97.56 95 VAL A C 1
ATOM 711 O O . VAL A 1 95 ? -6.684 -9.188 -2.6 1 97.56 95 VAL A O 1
ATOM 714 N N . TRP A 1 96 ? -7.531 -7.855 -1 1 94.94 96 TRP A N 1
ATOM 715 C CA . TRP A 1 96 ? -7.555 -6.691 -1.881 1 94.94 96 TRP A CA 1
ATOM 716 C C . TRP A 1 96 ? -6.152 -6.355 -2.377 1 94.94 96 TRP A C 1
ATOM 718 O O . TRP A 1 96 ? -5.945 -6.16 -3.578 1 94.94 96 TRP A O 1
ATOM 728 N N . HIS A 1 97 ? -5.168 -6.277 -1.52 1 95.88 97 HIS A N 1
ATOM 729 C CA . HIS A 1 97 ? -3.779 -6.016 -1.885 1 95.88 97 HIS A CA 1
ATOM 730 C C . HIS A 1 97 ? -3.266 -7.051 -2.879 1 95.88 97 HIS A C 1
ATOM 732 O O . HIS A 1 97 ? -2.6 -6.699 -3.857 1 95.88 97 HIS A O 1
ATOM 738 N N . GLU A 1 98 ? -3.648 -8.297 -2.637 1 96.94 98 GLU A N 1
ATOM 739 C CA . GLU A 1 98 ? -3.188 -9.375 -3.508 1 96.94 98 GLU A CA 1
ATOM 740 C C . GLU A 1 98 ? -3.725 -9.203 -4.926 1 96.94 98 GLU A C 1
ATOM 742 O O . GLU A 1 98 ? -2.977 -9.328 -5.898 1 96.94 98 GLU A O 1
ATOM 747 N N . MET A 1 99 ? -4.965 -8.93 -5.027 1 97.38 99 MET A N 1
ATOM 748 C CA . MET A 1 99 ? -5.59 -8.781 -6.34 1 97.38 99 MET A CA 1
ATOM 749 C C . MET A 1 99 ? -5.035 -7.566 -7.074 1 97.38 99 MET A C 1
ATOM 751 O O . MET A 1 99 ? -4.762 -7.629 -8.273 1 97.38 99 MET A O 1
ATOM 755 N N . MET A 1 100 ? -4.871 -6.473 -6.336 1 95.75 100 MET A N 1
ATOM 756 C CA . MET A 1 100 ? -4.387 -5.242 -6.953 1 95.75 100 MET A CA 1
ATOM 757 C C . MET A 1 100 ? -2.947 -5.402 -7.434 1 95.75 100 MET A C 1
ATOM 759 O O . MET A 1 100 ? -2.592 -4.93 -8.516 1 95.75 100 MET A O 1
ATOM 763 N N . ILE A 1 101 ? -2.121 -6.07 -6.66 1 95.94 101 ILE A N 1
ATOM 764 C CA . ILE A 1 101 ? -0.733 -6.312 -7.043 1 95.94 101 ILE A CA 1
ATOM 765 C C . ILE A 1 101 ? -0.685 -7.199 -8.281 1 95.94 101 ILE A C 1
ATOM 767 O O . ILE A 1 101 ? 0.082 -6.934 -9.211 1 95.94 101 ILE A O 1
ATOM 771 N N . ALA A 1 102 ? -1.53 -8.234 -8.305 1 96.56 102 ALA A N 1
ATOM 772 C CA . ALA A 1 102 ? -1.593 -9.109 -9.469 1 96.56 102 ALA A CA 1
ATOM 773 C C . ALA A 1 102 ? -2.037 -8.336 -10.711 1 96.56 102 ALA A C 1
ATOM 775 O O . ALA A 1 102 ? -1.551 -8.594 -11.812 1 96.56 102 ALA A O 1
ATOM 776 N N . ALA A 1 103 ? -2.916 -7.398 -10.547 1 96.62 103 ALA A N 1
ATOM 777 C CA . ALA A 1 103 ? -3.506 -6.633 -11.641 1 96.62 103 ALA A CA 1
ATOM 778 C C . ALA A 1 103 ? -2.461 -5.746 -12.32 1 96.62 103 ALA A C 1
ATOM 780 O O . ALA A 1 103 ? -2.668 -5.273 -13.438 1 96.62 103 ALA A O 1
ATOM 781 N N . ARG A 1 104 ? -1.364 -5.5 -11.641 1 92.81 104 ARG A N 1
ATOM 782 C CA . ARG A 1 104 ? -0.308 -4.664 -12.203 1 92.81 104 ARG A CA 1
ATOM 783 C C . ARG A 1 104 ? 0.189 -5.234 -13.531 1 92.81 104 ARG A C 1
ATOM 785 O O . ARG A 1 104 ? 0.462 -4.488 -14.469 1 92.81 104 ARG A O 1
ATOM 792 N N . THR A 1 105 ? 0.265 -6.598 -13.609 1 93.31 105 THR A N 1
ATOM 793 C CA . THR A 1 105 ? 0.822 -7.234 -14.797 1 93.31 105 THR A CA 1
ATOM 794 C C . THR A 1 105 ? -0.249 -8.031 -15.539 1 93.31 105 THR A C 1
ATOM 796 O O . THR A 1 105 ? 0.063 -8.82 -16.438 1 93.31 105 THR A O 1
ATOM 799 N N . ASP A 1 106 ? -1.448 -7.902 -15.164 1 96.62 106 ASP A N 1
ATOM 800 C CA . ASP A 1 106 ? -2.584 -8.594 -15.773 1 96.62 106 ASP A CA 1
ATOM 801 C C . ASP A 1 106 ? -3.695 -7.605 -16.125 1 96.62 106 ASP A C 1
ATOM 803 O O . ASP A 1 106 ? -4.547 -7.297 -15.297 1 96.62 106 ASP A O 1
ATOM 807 N N . GLU A 1 107 ? -3.738 -7.223 -17.344 1 96.56 107 GLU A N 1
ATOM 808 C CA . GLU A 1 107 ? -4.668 -6.199 -17.812 1 96.56 107 GLU A CA 1
ATOM 809 C C . GLU A 1 107 ? -6.117 -6.66 -17.656 1 96.56 107 GLU A C 1
ATOM 811 O O . GLU A 1 107 ? -6.996 -5.863 -17.328 1 96.56 107 GLU A O 1
ATOM 816 N N . GLN A 1 108 ? -6.309 -7.918 -17.938 1 97.69 108 GLN A N 1
ATOM 817 C CA . GLN A 1 108 ? -7.664 -8.438 -17.812 1 97.69 108 GLN A CA 1
ATOM 818 C C . GLN A 1 108 ? -8.141 -8.383 -16.359 1 97.69 108 GLN A C 1
ATOM 820 O O . GLN A 1 108 ? -9.281 -8 -16.094 1 97.69 108 GLN A O 1
ATOM 825 N N . LEU A 1 109 ? -7.289 -8.758 -15.477 1 98 109 LEU A N 1
ATOM 826 C CA . LEU A 1 109 ? -7.613 -8.664 -14.055 1 98 109 LEU A CA 1
ATOM 827 C C . LEU A 1 109 ? -7.859 -7.215 -13.648 1 98 109 LEU A C 1
ATOM 829 O O . LEU A 1 109 ? -8.836 -6.918 -12.953 1 98 109 LEU A O 1
ATOM 833 N N . ARG A 1 110 ? -7.008 -6.328 -14.078 1 97.81 110 ARG A N 1
ATOM 834 C CA . ARG A 1 110 ? -7.117 -4.91 -13.758 1 97.81 110 ARG A CA 1
ATOM 835 C C . ARG A 1 110 ? -8.477 -4.359 -14.172 1 97.81 110 ARG A C 1
ATOM 837 O O . ARG A 1 110 ? -9.141 -3.664 -13.398 1 97.81 110 ARG A O 1
ATOM 844 N N . THR A 1 111 ? -8.891 -4.691 -15.32 1 97.5 111 THR A N 1
ATOM 845 C CA . THR A 1 111 ? -10.164 -4.234 -15.859 1 97.5 111 THR A CA 1
ATOM 846 C C . THR A 1 111 ? -11.328 -4.852 -15.094 1 97.5 111 THR A C 1
ATOM 848 O O . THR A 1 111 ? -12.336 -4.188 -14.836 1 97.5 111 THR A O 1
ATOM 851 N N . SER A 1 112 ? -11.148 -6.062 -14.664 1 97.56 112 SER A N 1
ATOM 852 C CA . SER A 1 112 ? -12.227 -6.812 -14.023 1 97.56 112 SER A CA 1
ATOM 853 C C . SER A 1 112 ? -12.461 -6.328 -12.602 1 97.56 112 SER A C 1
ATOM 855 O O . SER A 1 112 ? -13.602 -6.316 -12.125 1 97.56 112 SER A O 1
ATOM 857 N N . ILE A 1 113 ? -11.398 -5.883 -11.938 1 98 113 ILE A N 1
ATOM 858 C CA . ILE A 1 113 ? -11.594 -5.578 -10.523 1 98 113 ILE A CA 1
ATOM 859 C C . ILE A 1 113 ? -11.703 -4.066 -10.336 1 98 113 ILE A C 1
ATOM 861 O O . ILE A 1 113 ? -12.102 -3.598 -9.266 1 98 113 ILE A O 1
ATOM 865 N N . GLY A 1 114 ? -11.453 -3.268 -11.359 1 97.44 114 GLY A N 1
ATOM 866 C CA . GLY A 1 114 ? -11.508 -1.814 -11.32 1 97.44 114 GLY A CA 1
ATOM 867 C C . GLY A 1 114 ? -12.797 -1.281 -10.727 1 97.44 114 GLY A C 1
ATOM 868 O O . GLY A 1 114 ? -12.773 -0.483 -9.789 1 97.44 114 GLY A O 1
ATOM 869 N N . PRO A 1 115 ? -13.898 -1.767 -11.172 1 97.56 115 PRO A N 1
ATOM 870 C CA . PRO A 1 115 ? -15.195 -1.288 -10.68 1 97.56 115 PRO A CA 1
ATOM 871 C C . PRO A 1 115 ? -15.391 -1.551 -9.188 1 97.56 115 PRO A C 1
ATOM 873 O O . PRO A 1 115 ? -16.031 -0.75 -8.5 1 97.56 115 PRO A O 1
ATOM 876 N N . ALA A 1 116 ? -14.859 -2.66 -8.711 1 98 116 ALA A N 1
ATOM 877 C CA . ALA A 1 116 ? -14.977 -2.973 -7.289 1 98 116 ALA A CA 1
ATOM 878 C C . ALA A 1 116 ? -14.164 -1.994 -6.445 1 98 116 ALA A C 1
ATOM 880 O O . ALA A 1 116 ? -14.594 -1.594 -5.359 1 98 116 ALA A O 1
ATOM 881 N N . VAL A 1 117 ? -13 -1.585 -6.953 1 96.69 117 VAL A N 1
ATOM 882 C CA . VAL A 1 117 ? -12.164 -0.611 -6.254 1 96.69 117 VAL A CA 1
ATOM 883 C C . VAL A 1 117 ? -12.875 0.741 -6.215 1 96.69 117 VAL A C 1
ATOM 885 O O . VAL A 1 117 ? -12.953 1.375 -5.16 1 96.69 117 VAL A O 1
ATOM 888 N N . GLU A 1 118 ? -13.406 1.089 -7.332 1 96.94 118 GLU A N 1
ATOM 889 C CA . GLU A 1 118 ? -14.164 2.336 -7.406 1 96.94 118 GLU A CA 1
ATOM 890 C C . GLU A 1 118 ? -15.344 2.326 -6.438 1 96.94 118 GLU A C 1
ATOM 892 O O . GLU A 1 118 ? -15.594 3.316 -5.75 1 96.94 118 GLU A O 1
ATOM 897 N N . GLN A 1 119 ? -16.016 1.253 -6.391 1 97.62 119 GLN A N 1
ATOM 898 C CA . GLN A 1 119 ? -17.156 1.113 -5.496 1 97.62 119 GLN A CA 1
ATOM 899 C C . GLN A 1 119 ? -16.734 1.273 -4.039 1 97.62 119 GLN A C 1
ATOM 901 O O . GLN A 1 119 ? -17.422 1.932 -3.258 1 97.62 119 GLN A O 1
ATOM 906 N N . LEU A 1 120 ? -15.672 0.673 -3.664 1 97.81 120 LEU A N 1
ATOM 907 C CA . LEU A 1 120 ? -15.203 0.753 -2.285 1 97.81 120 LEU A CA 1
ATOM 908 C C . LEU A 1 120 ? -14.859 2.191 -1.911 1 97.81 120 LEU A C 1
ATOM 910 O O . LEU A 1 120 ? -15.328 2.699 -0.89 1 97.81 120 LEU A O 1
ATOM 914 N N . TYR A 1 121 ? -14.109 2.883 -2.742 1 96.75 121 TYR A N 1
ATOM 915 C CA . TYR A 1 121 ? -13.672 4.238 -2.436 1 96.75 121 TYR A CA 1
ATOM 916 C C . TYR A 1 121 ? -14.852 5.207 -2.436 1 96.75 121 TYR A C 1
ATOM 918 O O . TYR A 1 121 ? -14.961 6.059 -1.55 1 96.75 121 TYR A O 1
ATOM 926 N N . ALA A 1 122 ? -15.766 5.043 -3.391 1 97.38 122 ALA A N 1
ATOM 927 C CA . ALA A 1 122 ? -16.984 5.863 -3.416 1 97.38 122 ALA A CA 1
ATOM 928 C C . ALA A 1 122 ? -17.844 5.605 -2.182 1 97.38 122 ALA A C 1
ATOM 930 O O . ALA A 1 122 ? -18.406 6.535 -1.606 1 97.38 122 ALA A O 1
ATOM 931 N N . GLY A 1 123 ? -17.922 4.359 -1.813 1 98.25 123 GLY A N 1
ATOM 932 C CA . GLY A 1 123 ? -18.703 3.992 -0.646 1 98.25 123 GLY A CA 1
ATOM 933 C C . GLY A 1 123 ? -18.141 4.535 0.651 1 98.25 123 GLY A C 1
ATOM 934 O O . GLY A 1 123 ? -18.891 5.023 1.505 1 98.25 123 GLY A O 1
ATOM 935 N N . ILE A 1 124 ? -16.828 4.445 0.789 1 98.19 124 ILE A N 1
ATOM 936 C CA . ILE A 1 124 ? -16.172 4.984 1.977 1 98.19 124 ILE A CA 1
ATOM 937 C C . ILE A 1 124 ? -16.438 6.488 2.066 1 98.19 124 ILE A C 1
ATOM 939 O O . ILE A 1 124 ? -16.766 7.004 3.139 1 98.19 124 ILE A O 1
ATOM 943 N N . TYR A 1 125 ? -16.312 7.137 0.938 1 98 125 TYR A N 1
ATOM 944 C CA . TYR A 1 125 ? -16.547 8.578 0.9 1 98 125 TYR A CA 1
ATOM 945 C C . TYR A 1 125 ? -17.969 8.906 1.301 1 98 125 TYR A C 1
ATOM 947 O O . TYR A 1 125 ? -18.203 9.75 2.17 1 98 125 TYR A O 1
ATOM 955 N N . THR A 1 126 ? -18.938 8.258 0.682 1 98.12 126 THR A N 1
ATOM 956 C CA . THR A 1 126 ? -20.359 8.516 0.931 1 98.12 126 THR A CA 1
ATOM 957 C C . THR A 1 126 ? -20.703 8.258 2.395 1 98.12 126 THR A C 1
ATOM 959 O O . THR A 1 126 ? -21.359 9.078 3.037 1 98.12 126 THR A O 1
ATOM 962 N N . GLN A 1 127 ? -20.234 7.164 2.924 1 98.06 127 GLN A N 1
ATOM 963 C CA . GLN A 1 127 ? -20.531 6.816 4.309 1 98.06 127 GLN A CA 1
ATOM 964 C C . GLN A 1 127 ? -19.875 7.805 5.277 1 98.06 127 GLN A C 1
ATOM 966 O O . GLN A 1 127 ? -20.516 8.234 6.246 1 98.06 127 GLN A O 1
ATOM 971 N N . ALA A 1 128 ? -18.609 8.172 5.062 1 98.06 128 ALA A N 1
ATOM 972 C CA . ALA A 1 128 ? -17.922 9.141 5.914 1 98.06 128 ALA A CA 1
ATOM 973 C C . ALA A 1 128 ? -18.625 10.492 5.883 1 98.06 128 ALA A C 1
ATOM 975 O O . ALA A 1 128 ? -18.797 11.133 6.922 1 98.06 128 ALA A O 1
ATOM 976 N N . ASN A 1 129 ? -19.016 10.93 4.668 1 97.19 129 ASN A N 1
ATOM 977 C CA . ASN A 1 129 ? -19.719 12.195 4.5 1 97.19 129 ASN A CA 1
ATOM 978 C C . ASN A 1 129 ? -21.078 12.188 5.191 1 97.19 129 ASN A C 1
ATOM 980 O O . ASN A 1 129 ? -21.422 13.125 5.914 1 97.19 129 ASN A O 1
ATOM 984 N N . ASP A 1 130 ? -21.828 11.133 5.031 1 96.31 130 ASP A N 1
ATOM 985 C CA . ASP A 1 130 ? -23.156 11.008 5.613 1 96.31 130 ASP A CA 1
ATOM 986 C C . ASP A 1 130 ? -23.094 11.008 7.137 1 96.31 130 ASP A C 1
ATOM 988 O O . ASP A 1 130 ? -24.016 11.492 7.801 1 96.31 130 ASP A O 1
ATOM 992 N N . MET A 1 131 ? -22.016 10.57 7.707 1 96.62 131 MET A N 1
ATOM 993 C CA . MET A 1 131 ? -21.859 10.477 9.156 1 96.62 131 MET A CA 1
ATOM 994 C C . MET A 1 131 ? -21.328 11.781 9.734 1 96.62 131 MET A C 1
ATOM 996 O O . MET A 1 131 ? -21.188 11.914 10.953 1 96.62 131 MET A O 1
ATOM 1000 N N . GLY A 1 132 ? -20.969 12.68 8.805 1 96.75 132 GLY A N 1
ATOM 1001 C CA . GLY A 1 132 ? -20.453 13.969 9.258 1 96.75 132 GLY A CA 1
ATOM 1002 C C . GLY A 1 132 ? -18.984 13.914 9.656 1 96.75 132 GLY A C 1
ATOM 1003 O O . GLY A 1 132 ? -18.469 14.836 10.297 1 96.75 132 GLY A O 1
ATOM 1004 N N . LEU A 1 133 ? -18.328 12.828 9.289 1 97.38 133 LEU A N 1
ATOM 1005 C CA . LEU A 1 133 ? -16.938 12.633 9.695 1 97.38 133 LEU A CA 1
ATOM 1006 C C . LEU A 1 133 ? -16.016 13.602 8.969 1 97.38 133 LEU A C 1
ATOM 1008 O O . LEU A 1 133 ? -14.898 13.867 9.422 1 97.38 133 LEU A O 1
ATOM 1012 N N . LEU A 1 134 ? -16.484 14.148 7.84 1 97.12 134 LEU A N 1
ATOM 1013 C CA . LEU A 1 134 ? -15.648 15.023 7.012 1 97.12 134 LEU A CA 1
ATOM 1014 C C . LEU A 1 134 ? -16.031 16.484 7.207 1 97.12 134 LEU A C 1
ATOM 1016 O O . LEU A 1 134 ? -15.578 17.359 6.469 1 97.12 134 LEU A O 1
ATOM 1020 N N . ASP A 1 135 ? -16.797 16.766 8.195 1 96.56 135 ASP A N 1
ATOM 1021 C CA . ASP A 1 135 ? -17.344 18.109 8.375 1 96.56 135 ASP A CA 1
ATOM 1022 C C . ASP A 1 135 ? -16.25 19.141 8.602 1 96.56 135 ASP A C 1
ATOM 1024 O O . ASP A 1 135 ? -16.391 20.297 8.219 1 96.56 135 ASP A O 1
ATOM 1028 N N . ALA A 1 136 ? -15.18 18.703 9.258 1 94.94 136 ALA A N 1
ATOM 1029 C CA . ALA A 1 136 ? -14.086 19.641 9.555 1 94.94 136 ALA A CA 1
ATOM 1030 C C . ALA A 1 136 ? -13.172 19.797 8.344 1 94.94 136 ALA A C 1
ATOM 1032 O O . ALA A 1 136 ? -12.242 20.609 8.367 1 94.94 136 ALA A O 1
ATOM 1033 N N . VAL A 1 137 ? -13.359 19.031 7.273 1 97.06 137 VAL A N 1
ATOM 1034 C CA . VAL A 1 137 ? -12.578 19.094 6.043 1 97.06 137 VAL A CA 1
ATOM 1035 C C . VAL A 1 137 ? -13.32 19.953 5.008 1 97.06 137 VAL A C 1
ATOM 1037 O O . VAL A 1 137 ? -14.508 19.75 4.773 1 97.06 137 VAL A O 1
ATOM 1040 N N . PRO A 1 138 ? -12.617 20.969 4.418 1 97.06 138 PRO A N 1
ATOM 1041 C CA . PRO A 1 138 ? -13.281 21.734 3.363 1 97.06 138 PRO A CA 1
ATOM 1042 C C . PRO A 1 138 ? -13.859 20.844 2.26 1 97.06 138 PRO A C 1
ATOM 1044 O O . PRO A 1 138 ? -13.234 19.859 1.875 1 97.06 138 PRO A O 1
ATOM 1047 N N . ASP A 1 139 ? -14.969 21.172 1.698 1 96.5 139 ASP A N 1
ATOM 1048 C CA . ASP A 1 139 ? -15.688 20.375 0.709 1 96.5 139 ASP A CA 1
ATOM 1049 C C . ASP A 1 139 ? -14.797 20.031 -0.478 1 96.5 139 ASP A C 1
ATOM 1051 O O . ASP A 1 139 ? -14.75 18.891 -0.916 1 96.5 139 ASP A O 1
ATOM 1055 N N . SER A 1 140 ? -14.039 20.984 -0.905 1 95.62 140 SER A N 1
ATOM 1056 C CA . SER A 1 140 ? -13.234 20.828 -2.113 1 95.62 140 SER A CA 1
ATOM 1057 C C . SER A 1 140 ? -12.109 19.812 -1.899 1 95.62 140 SER A C 1
ATOM 1059 O O . SER A 1 140 ? -11.547 19.297 -2.863 1 95.62 140 SER A O 1
ATOM 1061 N N . SER A 1 141 ? -11.766 19.5 -0.595 1 97.44 141 SER A N 1
ATOM 1062 C CA . SER A 1 141 ? -10.594 18.688 -0.314 1 97.44 141 SER A CA 1
ATOM 1063 C C . SER A 1 141 ? -10.984 17.344 0.3 1 97.44 141 SER A C 1
ATOM 1065 O O . SER A 1 141 ? -10.117 16.547 0.64 1 97.44 141 SER A O 1
ATOM 1067 N N . ARG A 1 142 ? -12.281 17.062 0.401 1 97.88 142 ARG A N 1
ATOM 1068 C CA . ARG A 1 142 ? -12.734 15.906 1.16 1 97.88 142 ARG A CA 1
ATOM 1069 C C . ARG A 1 142 ? -12.234 14.617 0.533 1 97.88 142 ARG A C 1
ATOM 1071 O O . ARG A 1 142 ? -11.68 13.758 1.225 1 97.88 142 ARG A O 1
ATOM 1078 N N . GLU A 1 143 ? -12.367 14.469 -0.748 1 97.25 143 GLU A N 1
ATOM 1079 C CA . GLU A 1 143 ? -11.938 13.242 -1.41 1 97.25 143 GLU A CA 1
ATOM 1080 C C . GLU A 1 143 ? -10.422 13.062 -1.305 1 97.25 143 GLU A C 1
ATOM 1082 O O . GLU A 1 143 ? -9.945 11.969 -1.015 1 97.25 143 GLU A O 1
ATOM 1087 N N . LEU A 1 144 ? -9.68 14.172 -1.547 1 97.56 144 LEU A N 1
ATOM 1088 C CA . LEU A 1 144 ? -8.227 14.133 -1.467 1 97.56 144 LEU A CA 1
ATOM 1089 C C . LEU A 1 144 ? -7.77 13.688 -0.079 1 97.56 144 LEU A C 1
ATOM 1091 O O . LEU A 1 144 ? -6.953 12.773 0.051 1 97.56 144 LEU A O 1
ATOM 1095 N N . ALA A 1 145 ? -8.312 14.344 0.941 1 97.94 145 ALA A N 1
ATOM 1096 C CA . ALA A 1 145 ? -7.941 14.047 2.322 1 97.94 145 ALA A CA 1
ATOM 1097 C C . ALA A 1 145 ? -8.281 12.609 2.688 1 97.94 145 ALA A C 1
ATOM 1099 O O . ALA A 1 145 ? -7.43 11.875 3.201 1 97.94 145 ALA A O 1
ATOM 1100 N N . LEU A 1 146 ? -9.484 12.18 2.371 1 98.25 146 LEU A N 1
ATOM 1101 C CA . LEU A 1 146 ? -9.945 10.844 2.744 1 98.25 146 LEU A CA 1
ATOM 1102 C C . LEU A 1 146 ? -9.141 9.766 2.031 1 98.25 146 LEU A C 1
ATOM 1104 O O . LEU A 1 146 ? -8.633 8.844 2.668 1 98.25 146 LEU A O 1
ATOM 1108 N N . PHE A 1 147 ? -8.953 9.898 0.754 1 97.75 147 PHE A N 1
ATOM 1109 C CA . PHE A 1 147 ? -8.25 8.883 -0.011 1 97.75 147 PHE A CA 1
ATOM 1110 C C . PHE A 1 147 ? -6.773 8.844 0.369 1 97.75 147 PHE A C 1
ATOM 1112 O O . PHE A 1 147 ? -6.152 7.777 0.361 1 97.75 147 PHE A O 1
ATOM 1119 N N . SER A 1 148 ? -6.219 10.008 0.708 1 98.25 148 SER A N 1
ATOM 1120 C CA . SER A 1 148 ? -4.836 10.047 1.176 1 98.25 148 SER A CA 1
ATOM 1121 C C . SER A 1 148 ? -4.684 9.305 2.502 1 98.25 148 SER A C 1
ATOM 1123 O O . SER A 1 148 ? -3.713 8.578 2.705 1 98.25 148 SER A O 1
ATOM 1125 N N . ILE A 1 149 ? -5.641 9.438 3.375 1 98.25 149 ILE A N 1
ATOM 1126 C CA . ILE A 1 149 ? -5.602 8.789 4.684 1 98.25 149 ILE A CA 1
ATOM 1127 C C . ILE A 1 149 ? -5.832 7.289 4.527 1 98.25 149 ILE A C 1
ATOM 1129 O O . ILE A 1 149 ? -5.141 6.48 5.152 1 98.25 149 ILE A O 1
ATOM 1133 N N . VAL A 1 150 ? -6.766 6.91 3.691 1 98 150 VAL A N 1
ATOM 1134 C CA . VAL A 1 150 ? -6.996 5.5 3.398 1 98 150 VAL A CA 1
ATOM 1135 C C . VAL A 1 150 ? -5.719 4.871 2.846 1 98 150 VAL A C 1
ATOM 1137 O O . VAL A 1 150 ? -5.305 3.797 3.289 1 98 150 VAL A O 1
ATOM 1140 N N . SER A 1 151 ? -5.07 5.566 1.926 1 97.62 151 SER A N 1
ATOM 1141 C CA . SER A 1 151 ? -3.826 5.086 1.335 1 97.62 151 SER A CA 1
ATOM 1142 C C . SER A 1 151 ? -2.721 4.98 2.381 1 97.62 151 SER A C 1
ATOM 1144 O O . SER A 1 151 ? -1.904 4.059 2.34 1 97.62 151 SER A O 1
ATOM 1146 N N . MET A 1 152 ? -2.697 5.965 3.234 1 98.19 152 MET A N 1
ATOM 1147 C CA . MET A 1 152 ? -1.703 5.961 4.305 1 98.19 152 MET A CA 1
ATOM 1148 C C . MET A 1 152 ? -1.834 4.707 5.164 1 98.19 152 MET A C 1
ATOM 1150 O O . MET A 1 152 ? -0.848 4.008 5.402 1 98.19 152 MET A O 1
ATOM 1154 N N . PHE A 1 153 ? -3.047 4.371 5.598 1 97.94 153 PHE A N 1
ATOM 1155 C CA . PHE A 1 153 ? -3.254 3.199 6.441 1 97.94 153 PHE A CA 1
ATOM 1156 C C . PHE A 1 153 ? -3.01 1.917 5.652 1 97.94 153 PHE A C 1
ATOM 1158 O O . PHE A 1 153 ? -2.432 0.962 6.176 1 97.94 153 PHE A O 1
ATOM 1165 N N . SER A 1 154 ? -3.48 1.939 4.441 1 96.44 154 SER A N 1
ATOM 1166 C CA . SER A 1 154 ? -3.266 0.774 3.592 1 96.44 154 SER A CA 1
ATOM 1167 C C . SER A 1 154 ? -1.779 0.523 3.361 1 96.44 154 SER A C 1
ATOM 1169 O O . SER A 1 154 ? -1.306 -0.606 3.504 1 96.44 154 SER A O 1
ATOM 1171 N N . GLY A 1 155 ? -1.033 1.575 2.984 1 96.69 155 GLY A N 1
ATOM 1172 C CA . GLY A 1 155 ? 0.405 1.454 2.803 1 96.69 155 GLY A CA 1
ATOM 1173 C C . GLY A 1 155 ? 1.134 1.035 4.066 1 96.69 155 GLY A C 1
ATOM 1174 O O . GLY A 1 155 ? 2.055 0.218 4.016 1 96.69 155 GLY A O 1
ATOM 1175 N N . ALA A 1 156 ? 0.711 1.571 5.18 1 96.94 156 ALA A N 1
ATOM 1176 C CA . ALA A 1 156 ? 1.319 1.214 6.457 1 96.94 156 ALA A CA 1
ATOM 1177 C C . ALA A 1 156 ? 1.078 -0.257 6.785 1 96.94 156 ALA A C 1
ATOM 1179 O O . ALA A 1 156 ? 1.962 -0.933 7.316 1 96.94 156 ALA A O 1
ATOM 1180 N N . ALA A 1 157 ? -0.103 -0.75 6.488 1 95.31 157 ALA A N 1
ATOM 1181 C CA . ALA A 1 157 ? -0.429 -2.15 6.742 1 95.31 157 ALA A CA 1
ATOM 1182 C C . ALA A 1 157 ? 0.44 -3.078 5.895 1 95.31 157 ALA A C 1
ATOM 1184 O O . ALA A 1 157 ? 0.92 -4.102 6.383 1 95.31 157 ALA A O 1
ATOM 1185 N N . LEU A 1 158 ? 0.617 -2.672 4.676 1 94.06 158 LEU A N 1
ATOM 1186 C CA . LEU A 1 158 ? 1.444 -3.471 3.779 1 94.06 158 LEU A CA 1
ATOM 1187 C C . LEU A 1 158 ? 2.879 -3.549 4.289 1 94.06 158 LEU A C 1
ATOM 1189 O O . LEU A 1 158 ? 3.424 -4.641 4.453 1 94.06 158 LEU A O 1
ATOM 1193 N N . THR A 1 159 ? 3.488 -2.459 4.582 1 94 159 THR A N 1
ATOM 1194 C CA . THR A 1 159 ? 4.859 -2.41 5.074 1 94 159 THR A CA 1
ATOM 1195 C C . THR A 1 159 ? 4.965 -3.049 6.453 1 94 159 THR A C 1
ATOM 1197 O O . THR A 1 159 ? 5.934 -3.758 6.742 1 94 159 THR A O 1
ATOM 1200 N N . GLY A 1 160 ? 3.961 -2.824 7.273 1 93.88 160 GLY A N 1
ATOM 1201 C CA . GLY A 1 160 ? 3.959 -3.326 8.633 1 93.88 160 GLY A CA 1
ATOM 1202 C C . GLY A 1 160 ? 3.971 -4.844 8.711 1 93.88 160 GLY A C 1
ATOM 1203 O O . GLY A 1 160 ? 4.402 -5.414 9.719 1 93.88 160 GLY A O 1
ATOM 1204 N N . SER A 1 161 ? 3.49 -5.484 7.719 1 92 161 SER A N 1
ATOM 1205 C CA . SER A 1 161 ? 3.473 -6.945 7.707 1 92 161 SER A CA 1
ATOM 1206 C C . SER A 1 161 ? 4.883 -7.512 7.594 1 92 161 SER A C 1
ATOM 1208 O O . SER A 1 161 ? 5.125 -8.664 7.953 1 92 161 SER A O 1
ATOM 1210 N N . VAL A 1 162 ? 5.844 -6.758 7.086 1 95.31 162 VAL A N 1
ATOM 1211 C CA . VAL A 1 162 ? 7.219 -7.207 6.898 1 95.31 162 VAL A CA 1
ATOM 1212 C C . VAL A 1 162 ? 8.133 -6.5 7.895 1 95.31 162 VAL A C 1
ATOM 1214 O O . VAL A 1 162 ? 9.102 -7.09 8.383 1 95.31 162 VAL A O 1
ATOM 1217 N N . TYR A 1 163 ? 7.805 -5.285 8.125 1 94.5 163 TYR A N 1
ATOM 1218 C CA . TYR A 1 163 ? 8.562 -4.418 9.023 1 94.5 163 TYR A CA 1
ATOM 1219 C C . TYR A 1 163 ? 7.637 -3.703 10 1 94.5 163 TYR A C 1
ATOM 1221 O O . TYR A 1 163 ? 7.34 -2.518 9.836 1 94.5 163 TYR A O 1
ATOM 1229 N N . PRO A 1 164 ? 7.227 -4.445 11.031 1 94.56 164 PRO A N 1
ATOM 1230 C CA . PRO A 1 164 ? 6.281 -3.877 12 1 94.56 164 PRO A CA 1
ATOM 1231 C C . PRO A 1 164 ? 6.906 -2.783 12.859 1 94.56 164 PRO A C 1
ATOM 1233 O O . PRO A 1 164 ? 8.047 -2.922 13.312 1 94.56 164 PRO A O 1
ATOM 1236 N N . ARG A 1 165 ? 6.184 -1.702 12.992 1 94.5 165 ARG A N 1
ATOM 1237 C CA . ARG A 1 165 ? 6.543 -0.601 13.875 1 94.5 165 ARG A CA 1
ATOM 1238 C C . ARG A 1 165 ? 5.383 -0.227 14.789 1 94.5 165 ARG A C 1
ATOM 1240 O O . ARG A 1 165 ? 4.848 0.879 14.703 1 94.5 165 ARG A O 1
ATOM 1247 N N . PRO A 1 166 ? 5.031 -1.138 15.727 1 92.31 166 PRO A N 1
ATOM 1248 C CA . PRO A 1 166 ? 3.896 -0.866 16.609 1 92.31 166 PRO A CA 1
ATOM 1249 C C . PRO A 1 166 ? 4.07 0.419 17.422 1 92.31 166 PRO A C 1
ATOM 1251 O O . PRO A 1 166 ? 3.082 1.044 17.812 1 92.31 166 PRO A O 1
ATOM 1254 N N . ASP A 1 167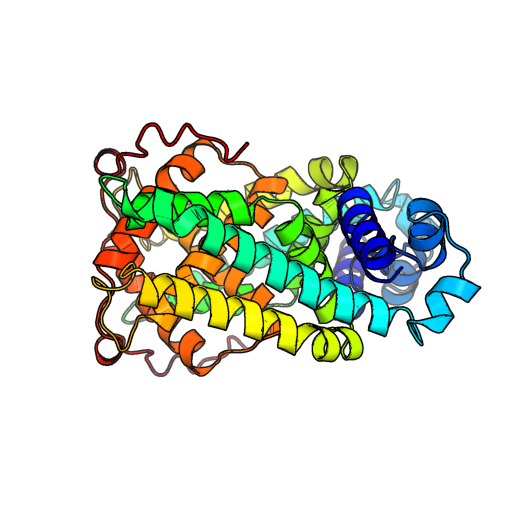 ? 5.301 0.888 17.609 1 91.56 167 ASP A N 1
ATOM 1255 C CA . ASP A 1 167 ? 5.605 2.113 18.328 1 91.56 167 ASP A CA 1
ATOM 1256 C C . ASP A 1 167 ? 5.086 3.342 17.594 1 91.56 167 ASP A C 1
ATOM 1258 O O . ASP A 1 167 ? 4.812 4.375 18.203 1 91.56 167 ASP A O 1
ATOM 1262 N N . LEU A 1 168 ? 4.887 3.234 16.266 1 93.44 168 LEU A N 1
ATOM 1263 C CA . LEU A 1 168 ? 4.406 4.355 15.461 1 93.44 168 LEU A CA 1
ATOM 1264 C C . LEU A 1 168 ? 2.932 4.184 15.117 1 93.44 168 LEU A C 1
ATOM 1266 O O . LEU A 1 168 ? 2.205 5.172 14.977 1 93.44 168 LEU A O 1
ATOM 1270 N N . ASP A 1 169 ? 2.5 2.957 15.055 1 92.5 169 ASP A N 1
ATOM 1271 C CA . ASP A 1 169 ? 1.156 2.652 14.57 1 92.5 169 ASP A CA 1
ATOM 1272 C C . ASP A 1 169 ? 0.093 3.252 15.484 1 92.5 169 ASP A C 1
ATOM 1274 O O . ASP A 1 169 ? -0.928 3.756 15.016 1 92.5 169 ASP A O 1
ATOM 1278 N N . SER A 1 170 ? 0.365 3.213 16.75 1 88.94 170 SER A N 1
ATOM 1279 C CA . SER A 1 170 ? -0.607 3.73 17.703 1 88.94 170 SER A CA 1
ATOM 1280 C C . SER A 1 170 ? -0.796 5.234 17.531 1 88.94 170 SER A C 1
ATOM 1282 O O . SER A 1 170 ? -1.872 5.766 17.828 1 88.94 170 SER A O 1
ATOM 1284 N N . TYR A 1 171 ? 0.233 5.934 17.016 1 95.94 171 TYR A N 1
ATOM 1285 C CA . TYR A 1 171 ? 0.185 7.383 16.875 1 95.94 171 TYR A CA 1
ATOM 1286 C C . TYR A 1 171 ? -0.363 7.785 15.508 1 95.94 171 TYR A C 1
ATOM 1288 O O . TYR A 1 171 ? -0.709 8.945 15.289 1 95.94 171 TYR A O 1
ATOM 1296 N N . ARG A 1 172 ? -0.524 6.844 14.625 1 97.25 172 ARG A N 1
ATOM 1297 C CA . ARG A 1 172 ? -0.942 7.191 13.266 1 97.25 172 ARG A CA 1
ATOM 1298 C C . ARG A 1 172 ? -2.414 7.586 13.234 1 97.25 172 ARG A C 1
ATOM 1300 O O . ARG A 1 172 ? -2.826 8.398 12.398 1 97.25 172 ARG A O 1
ATOM 1307 N N . ILE A 1 173 ? -3.141 7.047 14.195 1 96.94 173 ILE A N 1
ATOM 1308 C CA . ILE A 1 173 ? -4.566 7.344 14.234 1 96.94 173 ILE A CA 1
ATOM 1309 C C . ILE A 1 173 ? -4.777 8.797 14.656 1 96.94 173 ILE A C 1
ATOM 1311 O O . ILE A 1 173 ? -5.395 9.578 13.93 1 96.94 173 ILE A O 1
ATOM 1315 N N . PRO A 1 174 ? -4.234 9.227 15.797 1 96.81 174 PRO A N 1
ATOM 1316 C CA . PRO A 1 174 ? -4.398 10.648 16.125 1 96.81 174 PRO A CA 1
ATOM 1317 C C . PRO A 1 174 ? -3.701 11.57 15.125 1 96.81 174 PRO A C 1
ATOM 1319 O O . PRO A 1 174 ? -4.156 12.688 14.898 1 96.81 174 PRO A O 1
ATOM 1322 N N . LEU A 1 175 ? -2.631 11.117 14.492 1 97.88 175 LEU A N 1
ATOM 1323 C CA . LEU A 1 175 ? -2 11.906 13.438 1 97.88 175 LEU A CA 1
ATOM 1324 C C . LEU A 1 175 ? -2.955 12.117 12.266 1 97.88 175 LEU A C 1
ATOM 1326 O O . LEU A 1 175 ? -3.09 13.234 11.766 1 97.88 175 LEU A O 1
ATOM 1330 N N . ALA A 1 176 ? -3.629 11.023 11.859 1 97.81 176 ALA A N 1
ATOM 1331 C CA . ALA A 1 176 ? -4.602 11.109 10.773 1 97.81 176 ALA A CA 1
ATOM 1332 C C . ALA A 1 176 ? -5.738 12.062 11.125 1 97.81 176 ALA A C 1
ATOM 1334 O O . ALA A 1 176 ? -6.203 12.828 10.273 1 97.81 176 ALA A O 1
ATOM 1335 N N . GLU A 1 177 ? -6.168 11.984 12.359 1 96.69 177 GLU A N 1
ATOM 1336 C CA . GLU A 1 177 ? -7.203 12.906 12.812 1 96.69 177 GLU A CA 1
ATOM 133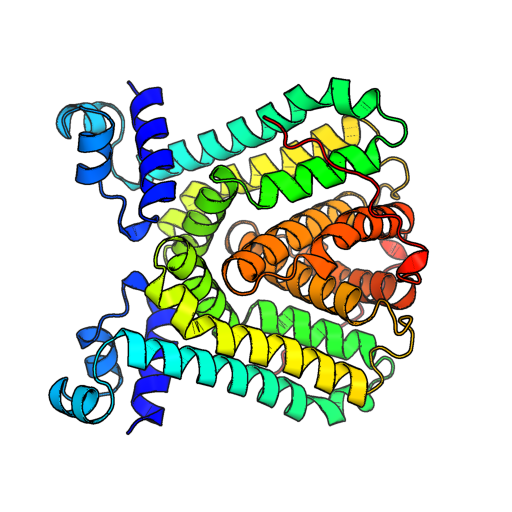7 C C . GLU A 1 177 ? -6.73 14.359 12.703 1 96.69 177 GLU A C 1
ATOM 1339 O O . GLU A 1 177 ? -7.469 15.227 12.234 1 96.69 177 GLU A O 1
ATOM 1344 N N . TYR A 1 178 ? -5.535 14.578 13.18 1 96.62 178 TYR A N 1
ATOM 1345 C CA . TYR A 1 178 ? -4.961 15.914 13.109 1 96.62 178 TYR A CA 1
ATOM 1346 C C . TYR A 1 178 ? -4.867 16.391 11.664 1 96.62 178 TYR A C 1
ATOM 1348 O O . TYR A 1 178 ? -5.293 17.5 11.344 1 96.62 178 TYR A O 1
ATOM 1356 N N . TYR A 1 179 ? -4.367 15.562 10.742 1 97.12 179 TYR A N 1
ATOM 1357 C CA . TYR A 1 179 ? -4.246 15.906 9.328 1 97.12 179 TYR A CA 1
ATOM 1358 C C . TYR A 1 179 ? -5.609 16.203 8.719 1 97.12 179 TYR A C 1
ATOM 1360 O O . TYR A 1 179 ? -5.781 17.219 8.039 1 97.12 179 TYR A O 1
ATOM 1368 N N . ALA A 1 180 ? -6.566 15.391 9 1 96.19 180 ALA A N 1
ATOM 1369 C CA . ALA A 1 180 ? -7.902 15.57 8.438 1 96.19 180 ALA A CA 1
ATOM 1370 C C . ALA A 1 180 ? -8.492 16.906 8.859 1 96.19 180 ALA A C 1
ATOM 1372 O O . ALA A 1 180 ? -9 17.672 8.023 1 96.19 180 ALA A O 1
ATOM 1373 N N . THR A 1 181 ? -8.367 17.25 10.109 1 95 181 THR A N 1
ATOM 1374 C CA . THR A 1 181 ? -9.031 18.438 10.656 1 95 181 THR A CA 1
ATOM 1375 C C . THR A 1 181 ? -8.273 19.703 10.289 1 95 181 THR A C 1
ATOM 1377 O O . THR A 1 181 ? -8.789 20.812 10.445 1 95 181 THR A O 1
ATOM 1380 N N . HIS A 1 182 ? -7.094 19.562 9.734 1 94.62 182 HIS A N 1
ATOM 1381 C CA . HIS A 1 182 ? -6.309 20.734 9.367 1 94.62 182 HIS A CA 1
ATOM 1382 C C . HIS A 1 182 ? -6.133 20.844 7.855 1 94.62 182 HIS A C 1
ATOM 1384 O O . HIS A 1 182 ? -5.426 21.719 7.363 1 94.62 182 HIS A O 1
ATOM 1390 N N . THR A 1 183 ? -6.75 19.922 7.137 1 96.69 183 THR A N 1
ATOM 1391 C CA . THR A 1 183 ? -6.648 19.922 5.68 1 96.69 183 THR A CA 1
ATOM 1392 C C . THR A 1 183 ? -7.113 21.266 5.109 1 96.69 183 THR A C 1
ATOM 1394 O O . THR A 1 183 ? -8.188 21.75 5.465 1 96.69 183 THR A O 1
ATOM 1397 N N . PRO A 1 184 ? -6.293 21.891 4.258 1 95.25 184 PRO A N 1
ATOM 1398 C CA . PRO A 1 184 ? -6.691 23.172 3.65 1 95.25 184 PRO A CA 1
ATOM 1399 C C . PRO A 1 184 ? -7.66 22.984 2.482 1 95.25 184 PRO A C 1
ATOM 1401 O O . PRO A 1 184 ? -7.93 21.859 2.068 1 95.25 184 PRO A O 1
ATOM 1404 N N . GLN A 1 185 ? -8.164 24.156 2.035 1 94.12 185 GLN A N 1
ATOM 1405 C CA . GLN A 1 185 ? -8.945 24.156 0.801 1 94.12 185 GLN A CA 1
ATOM 1406 C C . GLN A 1 185 ? -8.086 23.734 -0.39 1 94.12 185 GLN A C 1
ATOM 1408 O O . GLN A 1 185 ? -6.895 24.047 -0.443 1 94.12 185 GLN A O 1
ATOM 1413 N N . LEU A 1 186 ? -8.711 23.062 -1.283 1 92.38 186 LEU A N 1
ATOM 1414 C CA . LEU A 1 186 ? -7.984 22.531 -2.432 1 92.38 186 LEU A CA 1
ATOM 1415 C C . LEU A 1 186 ? -7.266 23.641 -3.188 1 92.38 186 LEU A C 1
ATOM 1417 O O . LEU A 1 186 ? -6.125 23.469 -3.625 1 92.38 186 LEU A O 1
ATOM 1421 N N . HIS A 1 187 ? -7.934 24.797 -3.391 1 88.81 187 HIS A N 1
ATOM 1422 C CA . HIS A 1 187 ? -7.363 25.891 -4.168 1 88.81 187 HIS A CA 1
ATOM 1423 C C . HIS A 1 187 ? -6.141 26.484 -3.473 1 88.81 187 HIS A C 1
ATOM 1425 O O . HIS A 1 187 ? -5.363 27.219 -4.09 1 88.81 187 HIS A O 1
ATOM 1431 N N . GLU A 1 188 ? -6.023 26.188 -2.139 1 90.44 188 GLU A N 1
ATOM 1432 C CA . GLU A 1 188 ? -4.863 26.656 -1.386 1 90.44 188 GLU A CA 1
ATOM 1433 C C . GLU A 1 188 ? -3.656 25.75 -1.621 1 90.44 188 GLU A C 1
ATOM 1435 O O . GLU A 1 188 ? -2.531 26.109 -1.262 1 90.44 188 GLU A O 1
ATOM 1440 N N . LEU A 1 189 ? -3.973 24.625 -2.213 1 89.38 189 LEU A N 1
ATOM 1441 C CA . LEU A 1 189 ? -2.91 23.703 -2.582 1 89.38 189 LEU A CA 1
ATOM 1442 C C . LEU A 1 189 ? -2.445 23.953 -4.012 1 89.38 189 LEU A C 1
ATOM 1444 O O . LEU A 1 189 ? -3.264 24.031 -4.934 1 89.38 189 LEU A O 1
ATOM 1448 N N . ASP A 1 190 ? -1.346 24.531 -4.211 1 82.75 190 ASP A N 1
ATOM 1449 C CA . ASP A 1 190 ? -0.797 24.766 -5.539 1 82.75 190 ASP A CA 1
ATOM 1450 C C . ASP A 1 190 ? -0.009 23.562 -6.035 1 82.75 190 ASP A C 1
ATOM 1452 O O . ASP A 1 190 ? 1.107 23.312 -5.574 1 82.75 190 ASP A O 1
ATOM 1456 N N . PRO A 1 191 ? -0.605 22.688 -6.836 1 76.5 191 PRO A N 1
ATOM 1457 C CA . PRO A 1 191 ? 0.17 21.531 -7.285 1 76.5 191 PRO A CA 1
ATOM 1458 C C . PRO A 1 191 ? 1.4 21.922 -8.102 1 76.5 191 PRO A C 1
ATOM 1460 O O . PRO A 1 191 ? 2.318 21.125 -8.266 1 76.5 191 PRO A O 1
ATOM 1463 N N . GLY A 1 192 ? 1.729 23.141 -8.117 1 68.75 192 GLY A N 1
ATOM 1464 C CA . GLY A 1 192 ? 2.867 23.594 -8.898 1 68.75 192 GLY A CA 1
ATOM 1465 C C . GLY A 1 192 ? 3.02 22.859 -10.211 1 68.75 192 GLY A C 1
ATOM 1466 O O . GLY A 1 192 ? 2.268 21.922 -10.5 1 68.75 192 GLY A O 1
ATOM 1467 N N . THR A 1 193 ? 3.602 23.328 -11.328 1 52.66 193 THR A N 1
ATOM 1468 C CA . THR A 1 193 ? 4 22.672 -12.57 1 52.66 193 THR A CA 1
ATOM 1469 C C . THR A 1 193 ? 5.074 21.625 -12.312 1 52.66 193 THR A C 1
ATOM 1471 O O . THR A 1 193 ? 6.25 21.953 -12.148 1 52.66 193 THR A O 1
ATOM 1474 N N . PHE A 1 194 ? 4.926 20.703 -11.281 1 47.19 194 PHE A N 1
ATOM 1475 C CA . PHE A 1 194 ? 5.984 19.719 -11.102 1 47.19 194 PHE A CA 1
ATOM 1476 C C . PHE A 1 194 ? 6.223 18.938 -12.391 1 47.19 194 PHE A C 1
ATOM 1478 O O . PHE A 1 194 ? 5.52 17.969 -12.672 1 47.19 194 PHE A O 1
ATOM 1485 N N . THR A 1 195 ? 6.395 19.406 -13.523 1 38.81 195 THR A N 1
ATOM 1486 C CA . THR A 1 195 ? 6.582 18.828 -14.852 1 38.81 195 THR A CA 1
ATOM 1487 C C . THR A 1 195 ? 7.77 17.875 -14.867 1 38.81 195 THR A C 1
ATOM 1489 O O . THR A 1 195 ? 8.133 17.344 -15.922 1 38.81 195 THR A O 1
ATOM 1492 N N . GLN A 1 196 ? 8.828 17.875 -13.977 1 37.22 196 GLN A N 1
ATOM 1493 C CA . GLN A 1 196 ? 9.977 17.266 -14.648 1 37.22 196 GLN A CA 1
ATOM 1494 C C . GLN A 1 196 ? 10.023 15.766 -14.398 1 37.22 196 GLN A C 1
ATOM 1496 O O . GLN A 1 196 ? 10.109 15.32 -13.25 1 37.22 196 GLN A O 1
ATOM 1501 N N . PRO A 1 197 ? 9.461 14.867 -15.172 1 38.19 197 PRO A N 1
ATOM 1502 C CA . PRO A 1 197 ? 9.742 13.43 -15.055 1 38.19 197 PRO A CA 1
ATOM 1503 C C . PRO A 1 197 ? 11.227 13.141 -14.836 1 38.19 197 PRO A C 1
ATOM 1505 O O . PRO A 1 197 ? 12.078 13.758 -15.477 1 38.19 197 PRO A O 1
ATOM 1508 N N . ILE A 1 198 ? 11.656 12.75 -13.664 1 32.94 198 ILE A N 1
ATOM 1509 C CA . ILE A 1 198 ? 13.047 12.328 -13.617 1 32.94 198 ILE A CA 1
ATOM 1510 C C . ILE A 1 198 ? 13.352 11.406 -14.805 1 32.94 198 ILE A C 1
ATOM 1512 O O . ILE A 1 198 ? 12.758 10.336 -14.93 1 32.94 198 ILE A O 1
ATOM 1516 N N . THR A 1 199 ? 13.734 11.898 -16.047 1 26.83 199 THR A N 1
ATOM 1517 C CA . THR A 1 199 ? 14.211 11.141 -17.188 1 26.83 199 THR A CA 1
ATOM 1518 C C . THR A 1 199 ? 15.305 10.164 -16.781 1 26.83 199 THR A C 1
ATOM 1520 O O . THR A 1 199 ? 16.172 10.492 -15.961 1 26.83 199 THR A O 1
ATOM 1523 N N . MET B 1 1 ? 28.562 -11.305 -12.523 1 91.06 1 MET B N 1
ATOM 1524 C CA . MET B 1 1 ? 27.531 -12.328 -12.648 1 91.06 1 MET B CA 1
ATOM 1525 C C . MET B 1 1 ? 26.344 -12.031 -11.727 1 91.06 1 MET B C 1
ATOM 1527 O O . MET B 1 1 ? 25.219 -11.867 -12.188 1 91.06 1 MET B O 1
ATOM 1531 N N . ILE B 1 2 ? 26.641 -11.68 -10.516 1 95 2 ILE B N 1
ATOM 1532 C CA . ILE B 1 2 ? 25.594 -11.461 -9.523 1 95 2 ILE B CA 1
ATOM 1533 C C . ILE B 1 2 ? 24.75 -10.258 -9.93 1 95 2 ILE B C 1
ATOM 1535 O O . ILE B 1 2 ? 23.516 -10.328 -9.898 1 95 2 ILE B O 1
ATOM 1539 N N . ALA B 1 3 ? 25.391 -9.203 -10.359 1 96 3 ALA B N 1
ATOM 1540 C CA . ALA B 1 3 ? 24.656 -8.008 -10.781 1 96 3 ALA B CA 1
ATOM 1541 C C . ALA B 1 3 ? 23.703 -8.32 -11.93 1 96 3 ALA B C 1
ATOM 1543 O O . ALA B 1 3 ? 22.578 -7.832 -11.961 1 96 3 ALA B O 1
ATOM 1544 N N . ARG B 1 4 ? 24.094 -9.109 -12.805 1 97.06 4 ARG B N 1
ATOM 1545 C CA . ARG B 1 4 ? 23.281 -9.492 -13.953 1 97.06 4 ARG B CA 1
ATOM 1546 C C . ARG B 1 4 ? 22.062 -10.32 -13.523 1 97.06 4 ARG B C 1
ATOM 1548 O O . ARG B 1 4 ? 20.969 -10.141 -14.047 1 97.06 4 ARG B O 1
ATOM 1555 N N . LEU B 1 5 ? 22.297 -11.234 -12.617 1 98.25 5 LEU B N 1
ATOM 1556 C CA . LEU B 1 5 ? 21.219 -12.078 -12.109 1 98.25 5 LEU B CA 1
ATOM 1557 C C . LEU B 1 5 ? 20.188 -11.25 -11.352 1 98.25 5 LEU B C 1
ATOM 1559 O O . LEU B 1 5 ? 18.984 -11.445 -11.516 1 98.25 5 LEU B O 1
ATOM 1563 N N . VAL B 1 6 ? 20.719 -10.336 -10.609 1 98.56 6 VAL B N 1
ATOM 1564 C CA . VAL B 1 6 ? 19.844 -9.469 -9.82 1 98.56 6 VAL B CA 1
ATOM 1565 C C . VAL B 1 6 ? 19.047 -8.555 -10.75 1 98.56 6 VAL B C 1
ATOM 1567 O O . VAL B 1 6 ? 17.844 -8.391 -10.586 1 98.56 6 VAL B O 1
ATOM 1570 N N . ASP B 1 7 ? 19.719 -8.031 -11.789 1 98.62 7 ASP B N 1
ATOM 1571 C CA . ASP B 1 7 ? 19.047 -7.207 -12.789 1 98.62 7 ASP B CA 1
ATOM 1572 C C . ASP B 1 7 ? 17.953 -7.996 -13.5 1 98.62 7 ASP B C 1
ATOM 1574 O O . ASP B 1 7 ? 16.828 -7.504 -13.672 1 98.62 7 ASP B O 1
ATOM 1578 N N . ALA B 1 8 ? 18.266 -9.148 -13.836 1 98.81 8 ALA B N 1
ATOM 1579 C CA . ALA B 1 8 ? 17.312 -10.016 -14.516 1 98.81 8 ALA B CA 1
ATOM 1580 C C . ALA B 1 8 ? 16.125 -10.336 -13.609 1 98.81 8 ALA B C 1
ATOM 1582 O O . ALA B 1 8 ? 14.984 -10.422 -14.078 1 98.81 8 ALA B O 1
ATOM 1583 N N . THR B 1 9 ? 16.391 -10.57 -12.367 1 98.75 9 THR B N 1
ATOM 1584 C CA . THR B 1 9 ? 15.328 -10.852 -11.406 1 98.75 9 THR B CA 1
ATOM 1585 C C . THR B 1 9 ? 14.375 -9.656 -11.289 1 98.75 9 THR B C 1
ATOM 1587 O O . THR B 1 9 ? 13.156 -9.82 -11.375 1 98.75 9 THR B O 1
ATOM 1590 N N . ILE B 1 10 ? 14.945 -8.43 -11.109 1 98.75 10 ILE B N 1
ATOM 1591 C CA . ILE B 1 10 ? 14.141 -7.215 -11.023 1 98.75 10 ILE B CA 1
ATOM 1592 C C . ILE B 1 10 ? 13.297 -7.062 -12.289 1 98.75 10 ILE B C 1
ATOM 1594 O O . ILE B 1 10 ? 12.078 -6.883 -12.211 1 98.75 10 ILE B O 1
ATOM 1598 N N . ASP B 1 11 ? 13.93 -7.254 -13.43 1 98.62 11 ASP B N 1
ATOM 1599 C CA . ASP B 1 11 ? 13.242 -7.074 -14.703 1 98.62 11 ASP B CA 1
ATOM 1600 C C . ASP B 1 11 ? 12.133 -8.109 -14.883 1 98.62 11 ASP B C 1
ATOM 1602 O O . ASP B 1 11 ? 11.078 -7.801 -15.438 1 98.62 11 ASP B O 1
ATOM 1606 N N . THR B 1 12 ? 12.398 -9.336 -14.438 1 98.56 12 THR B N 1
ATOM 1607 C CA . THR B 1 12 ? 11.398 -10.391 -14.555 1 98.56 12 THR B CA 1
ATOM 1608 C C . THR B 1 12 ? 10.211 -10.102 -13.641 1 98.56 12 THR B C 1
ATOM 1610 O O . THR B 1 12 ? 9.055 -10.242 -14.062 1 98.56 12 THR B O 1
ATOM 1613 N N . ILE B 1 13 ? 10.469 -9.664 -12.43 1 98.38 13 ILE B N 1
ATOM 1614 C CA . ILE B 1 13 ? 9.383 -9.336 -11.523 1 98.38 13 ILE B CA 1
ATOM 1615 C C . ILE B 1 13 ? 8.578 -8.164 -12.086 1 98.38 13 ILE B C 1
ATOM 1617 O O . ILE B 1 13 ? 7.344 -8.164 -12.023 1 98.38 13 ILE B O 1
ATOM 1621 N N . VAL B 1 14 ? 9.266 -7.184 -12.625 1 98.06 14 VAL B N 1
ATOM 1622 C CA . VAL B 1 14 ? 8.594 -6.023 -13.203 1 98.06 14 VAL B CA 1
ATOM 1623 C C . VAL B 1 14 ? 7.672 -6.477 -14.328 1 98.06 14 VAL B C 1
ATOM 1625 O O . VAL B 1 14 ? 6.516 -6.047 -14.406 1 98.06 14 VAL B O 1
ATOM 1628 N N . ALA B 1 15 ? 8.133 -7.387 -15.094 1 97.19 15 ALA B N 1
ATOM 1629 C CA . ALA B 1 15 ? 7.422 -7.781 -16.297 1 97.19 15 ALA B CA 1
ATOM 1630 C C . ALA B 1 15 ? 6.336 -8.805 -15.984 1 97.19 15 ALA B C 1
ATOM 1632 O O . ALA B 1 15 ? 5.246 -8.766 -16.562 1 97.19 15 ALA B O 1
ATOM 1633 N N . GLU B 1 16 ? 6.656 -9.734 -14.992 1 96.31 16 GLU B N 1
ATOM 1634 C CA . GLU B 1 16 ? 5.805 -10.914 -14.891 1 96.31 16 GLU B CA 1
ATOM 1635 C C . GLU B 1 16 ? 5.227 -11.062 -13.484 1 96.31 16 GLU B C 1
ATOM 1637 O O . GLU B 1 16 ? 4.293 -11.836 -13.273 1 96.31 16 GLU B O 1
ATOM 1642 N N . GLY B 1 17 ? 5.707 -10.344 -12.578 1 96.81 17 GLY B N 1
ATOM 1643 C CA . GLY B 1 17 ? 5.309 -10.508 -11.188 1 96.81 17 GLY B CA 1
ATOM 1644 C C . GLY B 1 17 ? 6.188 -11.484 -10.43 1 96.81 17 GLY B C 1
ATOM 1645 O O . GLY B 1 17 ? 6.938 -12.25 -11.031 1 96.81 17 GLY B O 1
ATOM 1646 N N . TYR B 1 18 ? 6.129 -11.43 -9.18 1 97.69 18 TYR B N 1
ATOM 1647 C CA . TYR B 1 18 ? 6.984 -12.219 -8.289 1 97.69 18 TYR B CA 1
ATOM 1648 C C . TYR B 1 18 ? 6.762 -13.711 -8.508 1 97.69 18 TYR B C 1
ATOM 1650 O O . TYR B 1 18 ? 7.723 -14.477 -8.648 1 97.69 18 TYR B O 1
ATOM 1658 N N . TYR B 1 19 ? 5.574 -14.172 -8.586 1 95.06 19 TYR B N 1
ATOM 1659 C CA . TYR B 1 19 ? 5.262 -15.594 -8.562 1 95.06 19 TYR B CA 1
ATOM 1660 C C . TYR B 1 19 ? 5.613 -16.25 -9.891 1 95.06 19 TYR B C 1
ATOM 1662 O O . TYR B 1 19 ? 5.914 -17.453 -9.938 1 95.06 19 TYR B O 1
ATOM 1670 N N . ARG B 1 20 ? 5.648 -15.453 -10.906 1 95.06 20 ARG B N 1
ATOM 1671 C CA . ARG B 1 20 ? 6.027 -16 -12.203 1 95.06 20 ARG B CA 1
ATOM 1672 C C . ARG B 1 20 ? 7.531 -15.875 -12.438 1 95.06 20 ARG B C 1
ATOM 1674 O O . ARG B 1 20 ? 8.031 -16.25 -13.492 1 95.06 20 ARG B O 1
ATOM 1681 N N . THR B 1 21 ? 8.203 -15.336 -11.523 1 97.62 21 THR B N 1
ATOM 1682 C CA . THR B 1 21 ? 9.656 -15.219 -11.586 1 97.62 21 THR B CA 1
ATOM 1683 C C . THR B 1 21 ? 10.328 -16.484 -11.047 1 97.62 21 THR B C 1
ATOM 1685 O O . THR B 1 21 ? 10.695 -16.531 -9.875 1 97.62 21 THR B O 1
ATOM 1688 N N . SER B 1 22 ? 10.562 -17.438 -11.938 1 97.19 22 SER B N 1
ATOM 1689 C CA . SER B 1 22 ? 11.219 -18.703 -11.617 1 97.19 22 SER B CA 1
ATOM 1690 C C . SER B 1 22 ? 12.719 -18.625 -11.883 1 97.19 22 SER B C 1
ATOM 1692 O O . SER B 1 22 ? 13.203 -17.656 -12.492 1 97.19 22 SER B O 1
ATOM 1694 N N . ILE B 1 23 ? 13.414 -19.578 -11.375 1 98 23 ILE B N 1
ATOM 1695 C CA . ILE B 1 23 ? 14.844 -19.703 -11.656 1 98 23 ILE B CA 1
ATOM 1696 C C . ILE B 1 23 ? 15.062 -19.766 -13.164 1 98 23 ILE B C 1
ATOM 1698 O O . ILE B 1 23 ? 15.945 -19.094 -13.703 1 98 23 ILE B O 1
ATOM 1702 N N . SER B 1 24 ? 14.203 -20.5 -13.844 1 98.12 24 SER B N 1
ATOM 1703 C CA . SER B 1 24 ? 14.32 -20.641 -15.297 1 98.12 24 SER B CA 1
ATOM 1704 C C . SER B 1 24 ? 14.109 -19.312 -16 1 98.12 24 SER B C 1
ATOM 1706 O O . SER B 1 24 ? 14.859 -18.953 -16.906 1 98.12 24 SER B O 1
ATOM 1708 N N . ALA B 1 25 ? 13.109 -18.562 -15.609 1 98.06 25 ALA B N 1
ATOM 1709 C CA . ALA B 1 25 ? 12.812 -17.281 -16.219 1 98.06 25 ALA B CA 1
ATOM 1710 C C . ALA B 1 25 ? 13.977 -16.297 -16.047 1 98.06 25 ALA B C 1
ATOM 1712 O O . ALA B 1 25 ? 14.352 -15.594 -16.984 1 98.06 25 ALA B O 1
ATOM 1713 N N . VAL B 1 26 ? 14.562 -16.281 -14.836 1 98.62 26 VAL B N 1
ATOM 1714 C CA . VAL B 1 26 ? 15.68 -15.383 -14.523 1 98.62 26 VAL B CA 1
ATOM 1715 C C . VAL B 1 26 ? 16.906 -15.773 -15.344 1 98.62 26 VAL B C 1
ATOM 1717 O O . VAL B 1 26 ? 17.562 -14.922 -15.938 1 98.62 26 VAL B O 1
ATOM 1720 N N . CYS B 1 27 ? 17.156 -17.062 -15.398 1 98.5 27 CYS B N 1
ATOM 1721 C CA . CYS B 1 27 ? 18.312 -17.562 -16.141 1 98.5 27 CYS B CA 1
ATOM 1722 C C . CYS B 1 27 ? 18.203 -17.234 -17.625 1 98.5 27 CYS B C 1
ATOM 1724 O O . CYS B 1 27 ? 19.172 -16.812 -18.25 1 98.5 27 CYS B O 1
ATOM 1726 N N . ASN B 1 28 ? 17.047 -17.438 -18.141 1 98.25 28 ASN B N 1
ATOM 1727 C CA . ASN B 1 28 ? 16.797 -17.125 -19.547 1 98.25 28 ASN B CA 1
ATOM 1728 C C . ASN B 1 28 ? 17.031 -15.641 -19.828 1 98.25 28 ASN B C 1
ATOM 1730 O O . ASN B 1 28 ? 17.703 -15.297 -20.812 1 98.25 28 ASN B O 1
ATOM 1734 N N . ARG B 1 29 ? 16.594 -14.773 -18.984 1 97.81 29 ARG B N 1
ATOM 1735 C CA . ARG B 1 29 ? 16.734 -13.336 -19.172 1 97.81 29 ARG B CA 1
ATOM 1736 C C . ARG B 1 29 ? 18.188 -12.906 -18.984 1 97.81 29 ARG B C 1
ATOM 1738 O O . ARG B 1 29 ? 18.672 -12.008 -19.688 1 97.81 29 ARG B O 1
ATOM 1745 N N . ALA B 1 30 ? 18.828 -13.516 -18.047 1 98.12 30 ALA B N 1
ATOM 1746 C CA . ALA B 1 30 ? 20.219 -13.18 -17.75 1 98.12 30 ALA B CA 1
ATOM 1747 C C . ALA B 1 30 ? 21.172 -13.867 -18.719 1 98.12 30 ALA B C 1
ATOM 1749 O O . ALA B 1 30 ? 22.375 -13.594 -18.703 1 98.12 30 ALA B O 1
ATOM 1750 N N . GLU B 1 31 ? 20.625 -14.812 -19.516 1 98 31 GLU B N 1
ATOM 1751 C CA . GLU B 1 31 ? 21.422 -15.594 -20.453 1 98 31 GLU B CA 1
ATOM 1752 C C . GLU B 1 31 ? 22.547 -16.344 -19.734 1 98 31 GLU B C 1
ATOM 1754 O O . GLU B 1 31 ? 23.703 -16.266 -20.125 1 98 31 GLU B O 1
ATOM 1759 N N . VAL B 1 32 ? 22.156 -17.047 -18.688 1 97.44 32 VAL B N 1
ATOM 1760 C CA . VAL B 1 32 ? 23.062 -17.906 -17.938 1 97.44 32 VAL B CA 1
ATOM 1761 C C . VAL B 1 32 ? 22.375 -19.234 -17.656 1 97.44 32 VAL B C 1
ATOM 1763 O O . VAL B 1 32 ? 21.156 -19.375 -17.797 1 97.44 32 VAL B O 1
ATOM 1766 N N . THR B 1 33 ? 23.188 -20.188 -17.281 1 96.69 33 THR B N 1
ATOM 1767 C CA . THR B 1 33 ? 22.641 -21.5 -16.938 1 96.69 33 THR B CA 1
ATOM 1768 C C . THR B 1 33 ? 22.219 -21.531 -15.477 1 96.69 33 THR B C 1
ATOM 1770 O O . THR B 1 33 ? 22.734 -20.766 -14.656 1 96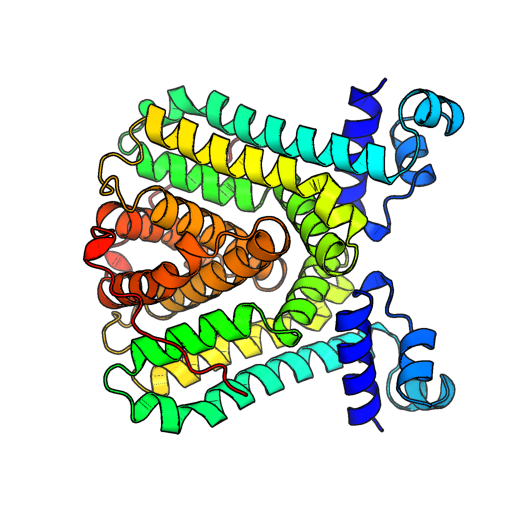.69 33 THR B O 1
ATOM 1773 N N . PRO B 1 34 ? 21.219 -22.438 -15.133 1 96.88 34 PRO B N 1
ATOM 1774 C CA . PRO B 1 34 ? 20.875 -22.625 -13.719 1 96.88 34 PRO B CA 1
ATOM 1775 C C . PRO B 1 34 ? 22.094 -23.016 -12.867 1 96.88 34 PRO B C 1
ATOM 1777 O O . PRO B 1 34 ? 22.203 -22.594 -11.719 1 96.88 34 PRO B O 1
ATOM 1780 N N . GLY B 1 35 ? 22.984 -23.75 -13.445 1 96.69 35 GLY B N 1
ATOM 1781 C CA . GLY B 1 35 ? 24.203 -24.109 -12.742 1 96.69 35 GLY B CA 1
ATOM 1782 C C . GLY B 1 35 ? 25.031 -22.906 -12.336 1 96.69 35 GLY B C 1
ATOM 1783 O O . GLY B 1 35 ? 25.531 -22.844 -11.211 1 96.69 35 GLY B O 1
ATOM 1784 N N . ALA B 1 36 ? 25.172 -22.031 -13.234 1 96.25 36 ALA B N 1
ATOM 1785 C CA . ALA B 1 36 ? 25.906 -20.812 -12.969 1 96.25 36 ALA B CA 1
ATOM 1786 C C . ALA B 1 36 ? 25.234 -19.984 -11.867 1 96.25 36 ALA B C 1
ATOM 1788 O O . ALA B 1 36 ? 25.906 -19.422 -11.008 1 96.25 36 ALA B O 1
ATOM 1789 N N . LEU B 1 37 ? 23.875 -19.891 -11.906 1 97.56 37 LEU B N 1
ATOM 1790 C CA . LEU B 1 37 ? 23.141 -19.172 -10.875 1 97.56 37 LEU B CA 1
ATOM 1791 C C . LEU B 1 37 ? 23.375 -19.797 -9.5 1 97.56 37 LEU B C 1
ATOM 1793 O O . LEU B 1 37 ? 23.609 -19.094 -8.523 1 97.56 37 LEU B O 1
ATOM 1797 N N . PHE B 1 38 ? 23.406 -21.094 -9.398 1 97 38 PHE B N 1
ATOM 1798 C CA . PHE B 1 38 ? 23.453 -21.797 -8.125 1 97 38 PHE B CA 1
ATOM 1799 C C . PHE B 1 38 ? 24.875 -21.844 -7.586 1 97 38 PHE B C 1
ATOM 1801 O O . PHE B 1 38 ? 25.109 -22.281 -6.453 1 97 38 PHE B O 1
ATOM 1808 N N . ARG B 1 39 ? 25.906 -21.422 -8.406 1 97.5 39 ARG B N 1
ATOM 1809 C CA . ARG B 1 39 ? 27.25 -21.172 -7.883 1 97.5 39 ARG B CA 1
ATOM 1810 C C . ARG B 1 39 ? 27.25 -20 -6.91 1 97.5 39 ARG B C 1
ATOM 1812 O O . ARG B 1 39 ? 28.094 -19.922 -6.023 1 97.5 39 ARG B O 1
ATOM 1819 N N . HIS B 1 40 ? 26.25 -19.172 -7.102 1 97.25 40 HIS B N 1
ATOM 1820 C CA . HIS B 1 40 ? 26.219 -17.938 -6.324 1 97.25 40 HIS B CA 1
ATOM 1821 C C . HIS B 1 40 ? 25.078 -17.953 -5.301 1 97.25 40 HIS B C 1
ATOM 1823 O O . HIS B 1 40 ? 25.156 -17.297 -4.262 1 97.25 40 HIS B O 1
ATOM 1829 N N . PHE B 1 41 ? 24 -18.656 -5.652 1 98.12 41 PHE B N 1
ATOM 1830 C CA . PHE B 1 41 ? 22.828 -18.688 -4.789 1 98.12 41 PHE B CA 1
ATOM 1831 C C . PHE B 1 41 ? 22.391 -20.125 -4.508 1 98.12 41 PHE B C 1
ATOM 1833 O O . PHE B 1 41 ? 22.125 -20.891 -5.438 1 98.12 41 PHE B O 1
ATOM 1840 N N . ASP B 1 42 ? 22.188 -20.375 -3.266 1 97.38 42 ASP B N 1
ATOM 1841 C CA . ASP B 1 42 ? 21.859 -21.75 -2.855 1 97.38 42 ASP B CA 1
ATOM 1842 C C . ASP B 1 42 ? 20.438 -22.109 -3.273 1 97.38 42 ASP B C 1
ATOM 1844 O O . ASP B 1 42 ? 20.125 -23.297 -3.465 1 97.38 42 ASP B O 1
ATOM 1848 N N . ASN B 1 43 ? 19.594 -21.141 -3.359 1 97.44 43 ASN B N 1
ATOM 1849 C CA . ASN B 1 43 ? 18.188 -21.328 -3.717 1 97.44 43 ASN B CA 1
ATOM 1850 C C . ASN B 1 43 ? 17.547 -20.031 -4.199 1 97.44 43 ASN B C 1
ATOM 1852 O O . ASN B 1 43 ? 18.203 -18.984 -4.207 1 97.44 43 ASN B O 1
ATOM 1856 N N . ARG B 1 44 ? 16.344 -20.078 -4.617 1 97.5 44 ARG B N 1
ATOM 1857 C CA . ARG B 1 44 ? 15.602 -18.938 -5.129 1 97.5 44 ARG B CA 1
ATOM 1858 C C . ARG B 1 44 ? 15.461 -17.844 -4.066 1 97.5 44 ARG B C 1
ATOM 1860 O O . ARG B 1 44 ? 15.57 -16.656 -4.371 1 97.5 44 ARG B O 1
ATOM 1867 N N . LEU B 1 45 ? 15.297 -18.25 -2.84 1 97.81 45 LEU B N 1
ATOM 1868 C CA . LEU B 1 45 ? 15.094 -17.312 -1.748 1 97.81 45 LEU B CA 1
ATOM 1869 C C . LEU B 1 45 ? 16.344 -16.453 -1.538 1 97.81 45 LEU B C 1
ATOM 1871 O O . LEU B 1 45 ? 16.234 -15.242 -1.274 1 97.81 45 LEU B O 1
ATOM 1875 N N . ALA B 1 46 ? 17.438 -17.016 -1.641 1 98.25 46 ALA B N 1
ATOM 1876 C CA . ALA B 1 46 ? 18.688 -16.266 -1.512 1 98.25 46 ALA B CA 1
ATOM 1877 C C . ALA B 1 46 ? 18.812 -15.219 -2.611 1 98.25 46 ALA B C 1
ATOM 1879 O O . ALA B 1 46 ? 19.266 -14.094 -2.359 1 98.25 46 ALA B O 1
ATOM 1880 N N . LEU B 1 47 ? 18.469 -15.602 -3.828 1 98.5 47 LEU B N 1
ATOM 1881 C CA . LEU B 1 47 ? 18.453 -14.664 -4.945 1 98.5 47 LEU B CA 1
ATOM 1882 C C . LEU B 1 47 ? 17.469 -13.523 -4.688 1 98.5 47 LEU B C 1
ATOM 1884 O O . LEU B 1 47 ? 17.797 -12.359 -4.922 1 98.5 47 LEU B O 1
ATOM 1888 N N . ILE B 1 48 ? 16.312 -13.82 -4.156 1 98.5 48 ILE B N 1
ATOM 1889 C CA . ILE B 1 48 ? 15.273 -12.836 -3.895 1 98.5 48 ILE B CA 1
ATOM 1890 C C . ILE B 1 48 ? 15.727 -11.891 -2.785 1 98.5 48 ILE B C 1
ATOM 1892 O O . ILE B 1 48 ? 15.531 -10.672 -2.879 1 98.5 48 ILE B O 1
ATOM 1896 N N . ALA B 1 49 ? 16.328 -12.398 -1.747 1 98.25 49 ALA B N 1
ATOM 1897 C CA . ALA B 1 49 ? 16.844 -11.57 -0.66 1 98.25 49 ALA B CA 1
ATOM 1898 C C . ALA B 1 49 ? 17.891 -10.578 -1.173 1 98.25 49 ALA B C 1
ATOM 1900 O O . ALA B 1 49 ? 17.859 -9.398 -0.822 1 98.25 49 ALA B O 1
ATOM 1901 N N . ARG B 1 50 ? 18.75 -11.07 -2.002 1 98.5 50 ARG B N 1
ATOM 1902 C CA . ARG B 1 50 ? 19.75 -10.203 -2.602 1 98.5 50 ARG B CA 1
ATOM 1903 C C . ARG B 1 50 ? 19.094 -9.141 -3.48 1 98.5 50 ARG B C 1
ATOM 1905 O O . ARG B 1 50 ? 19.547 -7.988 -3.502 1 98.5 50 ARG B O 1
ATOM 1912 N N . THR B 1 51 ? 18.125 -9.531 -4.219 1 98.69 51 THR B N 1
ATOM 1913 C CA . THR B 1 51 ? 17.375 -8.602 -5.066 1 98.69 51 THR B CA 1
ATOM 1914 C C . THR B 1 51 ? 16.703 -7.52 -4.227 1 98.69 51 THR B C 1
ATOM 1916 O O . THR B 1 51 ? 16.766 -6.336 -4.566 1 98.69 51 THR B O 1
ATOM 1919 N N . ALA B 1 52 ? 16.125 -7.887 -3.08 1 98.5 52 ALA B N 1
ATOM 1920 C CA . ALA B 1 52 ? 15.492 -6.926 -2.18 1 98.5 52 ALA B CA 1
ATOM 1921 C C . ALA B 1 52 ? 16.5 -5.902 -1.676 1 98.5 52 ALA B C 1
ATOM 1923 O O . ALA B 1 52 ? 16.234 -4.703 -1.652 1 98.5 52 ALA B O 1
ATOM 1924 N N . HIS B 1 53 ? 17.625 -6.367 -1.312 1 98.38 53 HIS B N 1
ATOM 1925 C CA . HIS B 1 53 ? 18.703 -5.477 -0.867 1 98.38 53 HIS B CA 1
ATOM 1926 C C . HIS B 1 53 ? 19.109 -4.52 -1.978 1 98.38 53 HIS B C 1
ATOM 1928 O O . HIS B 1 53 ? 19.328 -3.328 -1.73 1 98.38 53 HIS B O 1
ATOM 1934 N N . GLU B 1 54 ? 19.219 -5.066 -3.166 1 98.62 54 GLU B N 1
ATOM 1935 C CA . GLU B 1 54 ? 19.609 -4.238 -4.301 1 98.62 54 GLU B CA 1
ATOM 1936 C C . GLU B 1 54 ? 18.547 -3.182 -4.605 1 98.62 54 GLU B C 1
ATOM 1938 O O . GLU B 1 54 ? 18.875 -2.035 -4.918 1 98.62 54 GLU B O 1
ATOM 1943 N N . VAL B 1 55 ? 17.312 -3.504 -4.562 1 98.38 55 VAL B N 1
ATOM 1944 C CA . VAL B 1 55 ? 16.234 -2.555 -4.785 1 98.38 55 VAL B CA 1
ATOM 1945 C C . VAL B 1 55 ? 16.328 -1.415 -3.773 1 98.38 55 VAL B C 1
ATOM 1947 O O . VAL B 1 55 ? 16.25 -0.241 -4.141 1 98.38 55 VAL B O 1
ATOM 1950 N N . SER B 1 56 ? 16.531 -1.762 -2.492 1 98.19 56 SER B N 1
ATOM 1951 C CA . SER B 1 56 ? 16.688 -0.75 -1.454 1 98.19 56 SER B CA 1
ATOM 1952 C C . SER B 1 56 ? 17.875 0.168 -1.764 1 98.19 56 SER B C 1
ATOM 1954 O O . SER B 1 56 ? 17.75 1.392 -1.669 1 98.19 56 SER B O 1
ATOM 1956 N N . GLN B 1 57 ? 18.938 -0.416 -2.184 1 98.25 57 GLN B N 1
ATOM 1957 C CA . GLN B 1 57 ? 20.141 0.355 -2.479 1 98.25 57 GLN B CA 1
ATOM 1958 C C . GLN B 1 57 ? 19.922 1.29 -3.664 1 98.25 57 GLN B C 1
ATOM 1960 O O . GLN B 1 57 ? 20.344 2.447 -3.637 1 98.25 57 GLN B O 1
ATOM 1965 N N . ARG B 1 58 ? 19.281 0.825 -4.633 1 98.31 58 ARG B N 1
ATOM 1966 C CA . ARG B 1 58 ? 19.031 1.64 -5.82 1 98.31 58 ARG B CA 1
ATOM 1967 C C . ARG B 1 58 ? 18.094 2.803 -5.5 1 98.31 58 ARG B C 1
ATOM 1969 O O . ARG B 1 58 ? 18.297 3.92 -5.98 1 98.31 58 ARG B O 1
ATOM 1976 N N . LEU B 1 59 ? 17.094 2.564 -4.723 1 98 59 LEU B N 1
ATOM 1977 C CA . LEU B 1 59 ? 16.172 3.627 -4.336 1 98 59 LEU B CA 1
ATOM 1978 C C . LEU B 1 59 ? 16.891 4.695 -3.518 1 98 59 LEU B C 1
ATOM 1980 O O . LEU B 1 59 ? 16.75 5.891 -3.793 1 98 59 LEU B O 1
ATOM 1984 N N . LEU B 1 60 ? 17.688 4.254 -2.551 1 98.19 60 LEU B N 1
ATOM 1985 C CA . LEU B 1 60 ? 18.422 5.195 -1.711 1 98.19 60 LEU B CA 1
ATOM 1986 C C . LEU B 1 60 ? 19.469 5.961 -2.525 1 98.19 60 LEU B C 1
ATOM 1988 O O . LEU B 1 60 ? 19.688 7.148 -2.293 1 98.19 60 LEU B O 1
ATOM 1992 N N . ALA B 1 61 ? 20.047 5.25 -3.518 1 98.12 61 ALA B N 1
ATOM 1993 C CA . ALA B 1 61 ? 21.016 5.91 -4.391 1 98.12 61 ALA B CA 1
ATOM 1994 C C . ALA B 1 61 ? 20.344 6.965 -5.262 1 98.12 61 ALA B C 1
ATOM 1996 O O . ALA B 1 61 ? 20.906 8.031 -5.516 1 98.12 61 ALA B O 1
ATOM 1997 N N . ALA B 1 62 ? 19.156 6.66 -5.719 1 97.06 62 ALA B N 1
ATOM 1998 C CA . ALA B 1 62 ? 18.406 7.621 -6.52 1 97.06 62 ALA B CA 1
ATOM 1999 C C . ALA B 1 62 ? 18.078 8.875 -5.711 1 97.06 62 ALA B C 1
ATOM 2001 O O . ALA B 1 62 ? 18.203 9.992 -6.215 1 97.06 62 ALA B O 1
ATOM 2002 N N . TYR B 1 63 ? 17.703 8.734 -4.48 1 97 63 TYR B N 1
ATOM 2003 C CA . TYR B 1 63 ? 17.438 9.867 -3.609 1 97 63 TYR B CA 1
ATOM 2004 C C . TYR B 1 63 ? 18.703 10.68 -3.361 1 97 63 TYR B C 1
ATOM 2006 O O . TYR B 1 63 ? 18.672 11.914 -3.404 1 97 63 TYR B O 1
ATOM 2014 N N . ALA B 1 64 ? 19.797 9.977 -3.135 1 97.56 64 ALA B N 1
ATOM 2015 C CA . ALA B 1 64 ? 21.078 10.641 -2.906 1 97.56 64 ALA B CA 1
ATOM 2016 C C . ALA B 1 64 ? 21.516 11.43 -4.137 1 97.56 64 ALA B C 1
ATOM 2018 O O . ALA B 1 64 ? 22 12.555 -4.02 1 97.56 64 ALA B O 1
ATOM 2019 N N . ALA B 1 65 ? 21.266 10.867 -5.277 1 97.38 65 ALA B N 1
ATOM 2020 C CA . ALA B 1 65 ? 21.672 11.5 -6.531 1 97.38 65 ALA B CA 1
ATOM 2021 C C . ALA B 1 65 ? 20.859 12.766 -6.797 1 97.38 65 ALA B C 1
ATOM 2023 O O . ALA B 1 65 ? 21.344 13.703 -7.434 1 97.38 65 ALA B O 1
ATOM 2024 N N . ALA B 1 66 ? 19.672 12.789 -6.258 1 96.69 66 ALA B N 1
ATOM 2025 C CA . ALA B 1 66 ? 18.766 13.922 -6.488 1 96.69 66 ALA B CA 1
ATOM 2026 C C . ALA B 1 66 ? 18.984 15.008 -5.434 1 96.69 66 ALA B C 1
ATOM 2028 O O . ALA B 1 66 ? 18.406 16.094 -5.539 1 96.69 66 ALA B O 1
ATOM 2029 N N . ALA B 1 67 ? 19.812 14.789 -4.477 1 96.56 67 ALA B N 1
ATOM 2030 C CA . ALA B 1 67 ? 19.922 15.633 -3.293 1 96.56 67 ALA B CA 1
ATOM 2031 C C . ALA B 1 67 ? 20.312 17.062 -3.674 1 96.56 67 ALA B C 1
ATOM 2033 O O . ALA B 1 67 ? 19.734 18.016 -3.18 1 96.56 67 ALA B O 1
ATOM 2034 N N . GLN B 1 68 ? 21.297 17.188 -4.551 1 94.38 68 GLN B N 1
ATOM 2035 C CA . GLN B 1 68 ? 21.766 18.516 -4.934 1 94.38 68 GLN B CA 1
ATOM 2036 C C . GLN B 1 68 ? 20.688 19.297 -5.684 1 94.38 68 GLN B C 1
ATOM 2038 O O . GLN B 1 68 ? 20.5 20.484 -5.453 1 94.38 68 GLN B O 1
ATOM 2043 N N . HIS B 1 69 ? 20.047 18.578 -6.539 1 96.38 69 HIS B N 1
ATOM 2044 C CA . HIS B 1 69 ? 18.938 19.203 -7.266 1 96.38 69 HIS B CA 1
ATOM 2045 C C . HIS B 1 69 ? 17.844 19.641 -6.312 1 96.38 69 HIS B C 1
ATOM 2047 O O . HIS B 1 69 ? 17.328 20.766 -6.434 1 96.38 69 HIS B O 1
ATOM 2053 N N . VAL B 1 70 ? 17.484 18.875 -5.398 1 96.94 70 VAL B N 1
ATOM 2054 C CA . VAL B 1 70 ? 16.453 19.156 -4.418 1 96.94 70 VAL B CA 1
ATOM 2055 C C . VAL B 1 70 ? 16.812 20.406 -3.615 1 96.94 70 VAL B C 1
ATOM 2057 O O . VAL B 1 70 ? 16.016 21.328 -3.477 1 96.94 70 VAL B O 1
ATOM 2060 N N . ARG B 1 71 ? 18.016 20.531 -3.18 1 94.62 71 ARG B N 1
ATOM 2061 C CA . ARG B 1 71 ? 18.5 21.641 -2.354 1 94.62 71 ARG B CA 1
ATOM 2062 C C . ARG B 1 71 ? 18.469 22.953 -3.127 1 94.62 71 ARG B C 1
ATOM 2064 O O . ARG B 1 71 ? 18.266 24.016 -2.541 1 94.62 71 ARG B O 1
ATOM 2071 N N . GLY B 1 72 ? 18.578 22.812 -4.383 1 93.75 72 GLY B N 1
ATOM 2072 C CA . GLY B 1 72 ? 18.656 24.016 -5.211 1 93.75 72 GLY B CA 1
ATOM 2073 C C . GLY B 1 72 ? 17.297 24.562 -5.59 1 93.75 72 GLY B C 1
ATOM 2074 O O . GLY B 1 72 ? 17.219 25.641 -6.191 1 93.75 72 GLY B O 1
ATOM 2075 N N . GLN B 1 73 ? 16.281 23.922 -5.227 1 94.81 73 GLN B N 1
ATOM 2076 C CA . GLN B 1 73 ? 14.93 24.344 -5.605 1 94.81 73 GLN B CA 1
ATOM 2077 C C . GLN B 1 73 ? 14.352 25.312 -4.582 1 94.81 73 GLN B C 1
ATOM 2079 O O . GLN B 1 73 ? 14.766 25.328 -3.424 1 94.81 73 GLN B O 1
ATOM 2084 N N . PRO B 1 74 ? 13.375 26.156 -5.039 1 91.44 74 PRO B N 1
ATOM 2085 C CA . PRO B 1 74 ? 12.758 27.109 -4.113 1 91.44 74 PRO B CA 1
ATOM 2086 C C . PRO B 1 74 ? 12.148 26.438 -2.887 1 91.44 74 PRO B C 1
ATOM 2088 O O . PRO B 1 74 ? 12.312 26.922 -1.765 1 91.44 74 PRO B O 1
ATOM 2091 N N . SER B 1 75 ? 11.5 25.297 -3.111 1 92.81 75 SER B N 1
ATOM 2092 C CA . SER B 1 75 ? 11.039 24.453 -2.018 1 92.81 75 SER B CA 1
ATOM 2093 C C . SER B 1 75 ? 11.672 23.062 -2.086 1 92.81 75 SER B C 1
ATOM 2095 O O . SER B 1 75 ? 11.234 22.203 -2.863 1 92.81 75 SER B O 1
ATOM 2097 N N . ALA B 1 76 ? 12.602 22.859 -1.252 1 96.31 76 ALA B N 1
ATOM 2098 C CA . ALA B 1 76 ? 13.289 21.562 -1.212 1 96.31 76 ALA B CA 1
ATOM 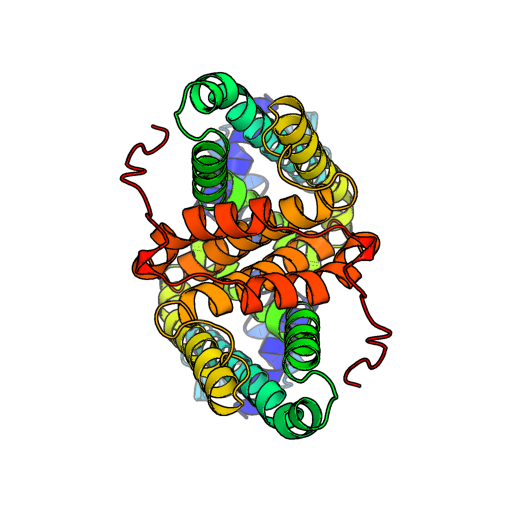2099 C C . ALA B 1 76 ? 12.344 20.453 -0.777 1 96.31 76 ALA B C 1
ATOM 2101 O O . ALA B 1 76 ? 12.352 19.359 -1.354 1 96.31 76 ALA B O 1
ATOM 2102 N N . LEU B 1 77 ? 11.539 20.75 0.242 1 96.62 77 LEU B N 1
ATOM 2103 C CA . LEU B 1 77 ? 10.617 19.75 0.75 1 96.62 77 LEU B CA 1
ATOM 2104 C C . LEU B 1 77 ? 9.617 19.328 -0.324 1 96.62 77 LEU B C 1
ATOM 2106 O O . LEU B 1 77 ? 9.406 18.141 -0.555 1 96.62 77 LEU B O 1
ATOM 2110 N N . ARG B 1 78 ? 9.07 20.297 -1.036 1 95.56 78 ARG B N 1
ATOM 2111 C CA . ARG B 1 78 ? 8.117 20.016 -2.102 1 95.56 78 ARG B CA 1
ATOM 2112 C C . ARG B 1 78 ? 8.758 19.156 -3.191 1 95.56 78 ARG B C 1
ATOM 2114 O O . ARG B 1 78 ? 8.148 18.203 -3.678 1 95.56 78 ARG B O 1
ATOM 2121 N N . THR B 1 79 ? 9.891 19.531 -3.559 1 96.44 79 THR B N 1
ATOM 2122 C CA . THR B 1 79 ? 10.617 18.797 -4.594 1 96.44 79 THR B CA 1
ATOM 2123 C C . THR B 1 79 ? 10.93 17.375 -4.141 1 96.44 79 THR B C 1
ATOM 2125 O O . THR B 1 79 ? 10.789 16.422 -4.91 1 96.44 79 THR B O 1
ATOM 2128 N N . ALA B 1 80 ? 11.352 17.203 -2.916 1 97.81 80 ALA B N 1
ATOM 2129 C CA . ALA B 1 80 ? 11.641 15.883 -2.363 1 97.81 80 ALA B CA 1
ATOM 2130 C C . ALA B 1 80 ? 10.375 15.031 -2.301 1 97.81 80 ALA B C 1
ATOM 2132 O O . ALA B 1 80 ? 10.422 13.828 -2.586 1 97.81 80 ALA B O 1
ATOM 2133 N N . LEU B 1 81 ? 9.289 15.625 -1.916 1 97.44 81 LEU B N 1
ATOM 2134 C CA . LEU B 1 81 ? 8.016 14.914 -1.854 1 97.44 81 LEU B CA 1
ATOM 2135 C C . LEU B 1 81 ? 7.559 14.492 -3.246 1 97.44 81 LEU B C 1
ATOM 2137 O O . LEU B 1 81 ? 6.98 13.422 -3.42 1 97.44 81 LEU B O 1
ATOM 2141 N N . ALA B 1 82 ? 7.797 15.328 -4.23 1 96.62 82 ALA B N 1
ATOM 2142 C CA . ALA B 1 82 ? 7.512 14.953 -5.613 1 96.62 82 ALA B CA 1
ATOM 2143 C C . ALA B 1 82 ? 8.359 13.758 -6.039 1 96.62 82 ALA B C 1
ATOM 2145 O O . ALA B 1 82 ? 7.859 12.852 -6.711 1 96.62 82 ALA B O 1
ATOM 2146 N N . LEU B 1 83 ? 9.609 13.789 -5.672 1 96.94 83 LEU B N 1
ATOM 2147 C CA . LEU B 1 83 ? 10.484 12.656 -5.957 1 96.94 83 LEU B CA 1
ATOM 2148 C C . LEU B 1 83 ? 9.969 11.391 -5.281 1 96.94 83 LEU B C 1
ATOM 2150 O O . LEU B 1 83 ? 9.938 10.32 -5.898 1 96.94 83 LEU B O 1
ATOM 2154 N N . LEU B 1 84 ? 9.562 11.492 -4.02 1 97.25 84 LEU B N 1
ATOM 2155 C CA . LEU B 1 84 ? 9 10.359 -3.287 1 97.25 84 LEU B CA 1
ATOM 2156 C C . LEU B 1 84 ? 7.746 9.828 -3.98 1 97.25 84 LEU B C 1
ATOM 2158 O O . LEU B 1 84 ? 7.598 8.617 -4.156 1 97.25 84 LEU B O 1
ATOM 2162 N N . ALA B 1 85 ? 6.875 10.734 -4.375 1 96.75 85 ALA B N 1
ATOM 2163 C CA . ALA B 1 85 ? 5.645 10.359 -5.062 1 96.75 85 ALA B CA 1
ATOM 2164 C C . ALA B 1 85 ? 5.945 9.641 -6.379 1 96.75 85 ALA B C 1
ATOM 2166 O O . ALA B 1 85 ? 5.332 8.617 -6.688 1 96.75 85 ALA B O 1
ATOM 2167 N N . ASN B 1 86 ? 6.875 10.141 -7.156 1 95.56 86 ASN B N 1
ATOM 2168 C CA . ASN B 1 86 ? 7.262 9.539 -8.43 1 95.56 86 ASN B CA 1
ATOM 2169 C C . ASN B 1 86 ? 7.902 8.164 -8.227 1 95.56 86 ASN B C 1
ATOM 2171 O O . ASN B 1 86 ? 7.613 7.227 -8.969 1 95.56 86 ASN B O 1
ATOM 2175 N N . THR B 1 87 ? 8.734 8.078 -7.254 1 96.94 87 THR B N 1
ATOM 2176 C CA . THR B 1 87 ? 9.406 6.816 -6.957 1 96.94 87 THR B CA 1
ATOM 2177 C C . THR B 1 87 ? 8.391 5.754 -6.535 1 96.94 87 THR B C 1
ATOM 2179 O O . THR B 1 87 ? 8.547 4.578 -6.867 1 96.94 87 THR B O 1
ATOM 2182 N N . ALA B 1 88 ? 7.363 6.18 -5.801 1 96.38 88 ALA B N 1
ATOM 2183 C CA . ALA B 1 88 ? 6.328 5.25 -5.355 1 96.38 88 ALA B CA 1
ATOM 2184 C C . ALA B 1 88 ? 5.664 4.562 -6.543 1 96.38 88 ALA B C 1
ATOM 2186 O O . ALA B 1 88 ? 5.109 3.467 -6.406 1 96.38 88 ALA B O 1
ATOM 2187 N N . GLN B 1 89 ? 5.73 5.164 -7.742 1 95 89 GLN B N 1
ATOM 2188 C CA . GLN B 1 89 ? 5.105 4.621 -8.945 1 95 89 GLN B CA 1
ATOM 2189 C C . GLN B 1 89 ? 6.129 3.918 -9.828 1 95 89 GLN B C 1
ATOM 2191 O O . GLN B 1 89 ? 5.797 3.447 -10.914 1 95 89 GLN B O 1
ATOM 2196 N N . SER B 1 90 ? 7.355 3.84 -9.438 1 96.5 90 SER B N 1
ATOM 2197 C CA . SER B 1 90 ? 8.438 3.299 -10.25 1 96.5 90 SER B CA 1
ATOM 2198 C C . SER B 1 90 ? 8.414 1.773 -10.258 1 96.5 90 SER B C 1
ATOM 2200 O O . SER B 1 90 ? 7.836 1.149 -9.367 1 96.5 90 SER B O 1
ATOM 2202 N N . PRO B 1 91 ? 9.094 1.163 -11.219 1 96.94 91 PRO B N 1
ATOM 2203 C CA . PRO B 1 91 ? 9.188 -0.297 -11.273 1 96.94 91 PRO B CA 1
ATOM 2204 C C . PRO B 1 91 ? 9.875 -0.889 -10.039 1 96.94 91 PRO B C 1
ATOM 2206 O O . PRO B 1 91 ? 9.531 -1.996 -9.617 1 96.94 91 PRO B O 1
ATOM 2209 N N . LEU B 1 92 ? 10.812 -0.167 -9.461 1 97.69 92 LEU B N 1
ATOM 2210 C CA . LEU B 1 92 ? 11.5 -0.689 -8.281 1 97.69 92 LEU B CA 1
ATOM 2211 C C . LEU B 1 92 ? 10.547 -0.822 -7.102 1 97.69 92 LEU B C 1
ATOM 2213 O O . LEU B 1 92 ? 10.586 -1.815 -6.375 1 97.69 92 LEU B O 1
ATOM 2217 N N . VAL B 1 93 ? 9.664 0.119 -6.977 1 97.06 93 VAL B N 1
ATOM 2218 C CA . VAL B 1 93 ? 8.703 0.056 -5.883 1 97.06 93 VAL B CA 1
ATOM 2219 C C . VAL B 1 93 ? 7.648 -1.012 -6.18 1 97.06 93 VAL B C 1
ATOM 2221 O O . VAL B 1 93 ? 7.164 -1.687 -5.266 1 97.06 93 VAL B O 1
ATOM 2224 N N . ALA B 1 94 ? 7.352 -1.19 -7.477 1 96.69 94 ALA B N 1
ATOM 2225 C CA . ALA B 1 94 ? 6.469 -2.295 -7.848 1 96.69 94 ALA B CA 1
ATOM 2226 C C . ALA B 1 94 ? 7.059 -3.635 -7.41 1 96.69 94 ALA B C 1
ATOM 2228 O O . ALA B 1 94 ? 6.34 -4.5 -6.906 1 96.69 94 ALA B O 1
ATOM 2229 N N . VAL B 1 95 ? 8.344 -3.83 -7.641 1 97.56 95 VAL B N 1
ATOM 2230 C CA . VAL B 1 95 ? 9.031 -5.047 -7.211 1 97.56 95 VAL B CA 1
ATOM 2231 C C . VAL B 1 95 ? 8.906 -5.203 -5.699 1 97.56 95 VAL B C 1
ATOM 2233 O O . VAL B 1 95 ? 8.602 -6.293 -5.207 1 97.56 95 VAL B O 1
ATOM 2236 N N . TRP B 1 96 ? 9.078 -4.102 -5.098 1 94.88 96 TRP B N 1
ATOM 2237 C CA . TRP B 1 96 ? 8.977 -4.074 -3.643 1 94.88 96 TRP B CA 1
ATOM 2238 C C . TRP B 1 96 ? 7.586 -4.492 -3.182 1 94.88 96 TRP B C 1
ATOM 2240 O O . TRP B 1 96 ? 7.449 -5.336 -2.291 1 94.88 96 TRP B O 1
ATOM 2250 N N . HIS B 1 97 ? 6.516 -3.963 -3.752 1 95.81 97 HIS B N 1
ATOM 2251 C CA . HIS B 1 97 ? 5.141 -4.324 -3.43 1 95.81 97 HIS B CA 1
ATOM 2252 C C . HIS B 1 97 ? 4.895 -5.812 -3.654 1 95.81 97 HIS B C 1
ATOM 2254 O O . HIS B 1 97 ? 4.262 -6.473 -2.824 1 95.81 97 HIS B O 1
ATOM 2260 N N . GLU B 1 98 ? 5.477 -6.305 -4.723 1 96.88 98 GLU B N 1
ATOM 2261 C CA . GLU B 1 98 ? 5.273 -7.711 -5.051 1 96.88 98 GLU B CA 1
ATOM 2262 C C . GLU B 1 98 ? 5.895 -8.617 -3.992 1 96.88 98 GLU B C 1
ATOM 2264 O O . GLU B 1 98 ? 5.262 -9.57 -3.535 1 96.88 98 GLU B O 1
ATOM 2269 N N . MET B 1 99 ? 7.078 -8.32 -3.627 1 97.38 99 MET B N 1
ATOM 2270 C CA . MET B 1 99 ? 7.777 -9.141 -2.641 1 97.38 99 MET B CA 1
ATOM 2271 C C . MET B 1 99 ? 7.09 -9.062 -1.282 1 97.38 99 MET B C 1
ATOM 2273 O O . MET B 1 99 ? 6.934 -10.078 -0.602 1 97.38 99 MET B O 1
ATOM 2277 N N . MET B 1 100 ? 6.676 -7.863 -0.903 1 95.75 100 MET B N 1
ATOM 2278 C CA . MET B 1 100 ? 6.039 -7.676 0.398 1 95.75 100 MET B CA 1
ATOM 2279 C C . MET B 1 100 ? 4.695 -8.398 0.456 1 95.75 100 MET B C 1
ATOM 2281 O O . MET B 1 100 ? 4.355 -9.008 1.473 1 95.75 100 MET B O 1
ATOM 2285 N N . ILE B 1 101 ? 3.936 -8.352 -0.618 1 96 101 ILE B N 1
ATOM 2286 C CA . ILE B 1 101 ? 2.646 -9.031 -0.679 1 96 101 ILE B CA 1
ATOM 2287 C C . ILE B 1 101 ? 2.855 -10.539 -0.59 1 96 101 ILE B C 1
ATOM 2289 O O . ILE B 1 101 ? 2.139 -11.234 0.136 1 96 101 ILE B O 1
ATOM 2293 N N . ALA B 1 102 ? 3.863 -11.039 -1.322 1 96.56 102 ALA B N 1
ATOM 2294 C CA . ALA B 1 102 ? 4.172 -12.469 -1.262 1 96.56 102 ALA B CA 1
ATOM 2295 C C . ALA B 1 102 ? 4.578 -12.883 0.15 1 96.56 102 ALA B C 1
ATOM 2297 O O . ALA B 1 102 ? 4.234 -13.977 0.605 1 96.56 102 ALA B O 1
ATOM 2298 N N . ALA B 1 103 ? 5.262 -12.039 0.848 1 96.62 103 ALA B N 1
ATOM 2299 C CA . ALA B 1 103 ? 5.797 -12.32 2.178 1 96.62 103 ALA B CA 1
ATOM 2300 C C . ALA B 1 103 ? 4.672 -12.484 3.197 1 96.62 103 ALA B C 1
ATOM 2302 O O . ALA B 1 103 ? 4.887 -13.023 4.285 1 96.62 103 ALA B O 1
ATOM 2303 N N . ARG B 1 104 ? 3.49 -12 2.875 1 93 104 ARG B N 1
ATOM 2304 C CA . ARG B 1 104 ? 2.357 -12.109 3.785 1 93 104 ARG B CA 1
ATOM 2305 C C . ARG B 1 104 ? 2.078 -13.57 4.133 1 93 104 ARG B C 1
ATOM 2307 O O . ARG B 1 104 ? 1.756 -13.891 5.281 1 93 104 ARG B O 1
ATOM 2314 N N . THR B 1 105 ? 2.26 -14.469 3.123 1 93.44 105 THR B N 1
ATOM 2315 C CA . THR B 1 105 ? 1.923 -15.875 3.328 1 93.44 105 THR B CA 1
ATOM 2316 C C . THR B 1 105 ? 3.172 -16.75 3.26 1 93.44 105 THR B C 1
ATOM 2318 O O . THR B 1 105 ? 3.076 -17.969 3.197 1 93.44 105 THR B O 1
ATOM 2321 N N . ASP B 1 106 ? 4.297 -16.172 3.227 1 96.69 106 ASP B N 1
ATOM 2322 C CA . ASP B 1 106 ? 5.578 -16.859 3.17 1 96.69 106 ASP B CA 1
ATOM 2323 C C . ASP B 1 106 ? 6.527 -16.344 4.25 1 96.69 106 ASP B C 1
ATOM 2325 O O . ASP B 1 106 ? 7.242 -15.367 4.039 1 96.69 106 ASP B O 1
ATOM 2329 N N . GLU B 1 107 ? 6.605 -17.047 5.316 1 96.56 107 GLU B N 1
ATOM 2330 C CA . GLU B 1 107 ? 7.383 -16.625 6.477 1 96.56 107 GLU B CA 1
ATOM 2331 C C . GLU B 1 107 ? 8.867 -16.531 6.148 1 96.56 107 GLU B C 1
ATOM 2333 O O . GLU B 1 107 ? 9.562 -15.641 6.625 1 96.56 107 GLU B O 1
ATOM 2338 N N . GLN B 1 108 ? 9.297 -17.484 5.367 1 97.69 108 GLN B N 1
ATOM 2339 C CA . GLN B 1 108 ? 10.711 -17.469 4.996 1 97.69 108 GLN B CA 1
ATOM 2340 C C . GLN B 1 108 ? 11.047 -16.234 4.168 1 97.69 108 GLN B C 1
ATOM 2342 O O . GLN B 1 108 ? 12.078 -15.586 4.391 1 97.69 108 GLN B O 1
ATOM 2347 N N . LEU B 1 109 ? 10.195 -15.922 3.252 1 97.94 109 LEU B N 1
ATOM 2348 C CA . LEU B 1 109 ? 10.383 -14.711 2.461 1 97.94 109 LEU B CA 1
ATOM 2349 C C . LEU B 1 109 ? 10.344 -13.469 3.348 1 97.94 109 LEU B C 1
ATOM 2351 O O . LEU B 1 109 ? 11.188 -12.578 3.223 1 97.94 109 LEU B O 1
ATOM 2355 N N . ARG B 1 110 ? 9.391 -13.406 4.234 1 97.81 110 ARG B N 1
ATOM 2356 C CA . ARG B 1 110 ? 9.227 -12.273 5.141 1 97.81 110 ARG B CA 1
ATOM 2357 C C . ARG B 1 110 ? 10.5 -12.031 5.945 1 97.81 110 ARG B C 1
ATOM 2359 O O . ARG B 1 110 ? 10.961 -10.891 6.047 1 97.81 110 ARG B O 1
ATOM 2366 N N . THR B 1 111 ? 11.062 -13.047 6.43 1 97.44 111 THR B N 1
ATOM 2367 C CA . THR B 1 111 ? 12.281 -12.969 7.23 1 97.44 111 THR B CA 1
ATOM 2368 C C . THR B 1 111 ? 13.469 -12.547 6.363 1 97.44 111 THR B C 1
ATOM 2370 O O . THR B 1 111 ? 14.32 -11.773 6.809 1 97.44 111 THR B O 1
ATOM 2373 N N . SER B 1 112 ? 13.453 -12.984 5.148 1 97.5 112 SER B N 1
ATOM 2374 C CA . SER B 1 112 ? 14.586 -12.758 4.258 1 97.5 112 SER B CA 1
ATOM 2375 C C . SER B 1 112 ? 14.617 -11.32 3.756 1 97.5 112 SER B C 1
ATOM 2377 O O . SER B 1 112 ? 15.695 -10.75 3.561 1 97.5 112 SER B O 1
ATOM 2379 N N . ILE B 1 113 ? 13.453 -10.719 3.605 1 98 113 ILE B N 1
ATOM 2380 C CA . ILE B 1 113 ? 13.469 -9.398 2.973 1 98 113 ILE B CA 1
ATOM 2381 C C . ILE B 1 113 ? 13.305 -8.32 4.035 1 98 113 ILE B C 1
ATOM 2383 O O . ILE B 1 113 ? 13.516 -7.133 3.762 1 98 113 ILE B O 1
ATOM 2387 N N . GLY B 1 114 ? 13 -8.672 5.281 1 97.44 114 GLY B N 1
ATOM 2388 C CA . GLY B 1 114 ? 12.789 -7.75 6.383 1 97.44 114 GLY B CA 1
ATOM 2389 C C . GLY B 1 114 ? 13.914 -6.742 6.535 1 97.44 114 GLY B C 1
ATOM 2390 O O . GLY B 1 114 ? 13.672 -5.535 6.562 1 97.44 114 GLY B O 1
ATOM 2391 N N . PRO B 1 115 ? 15.117 -7.188 6.527 1 97.56 115 PRO B N 1
ATOM 2392 C CA . PRO B 1 115 ? 16.266 -6.289 6.699 1 97.56 115 PRO B CA 1
ATOM 2393 C C . PRO B 1 115 ? 16.375 -5.262 5.578 1 97.56 115 PRO B C 1
ATOM 2395 O O . PRO B 1 115 ? 16.797 -4.125 5.816 1 97.56 115 PRO B O 1
ATOM 2398 N N . ALA B 1 116 ? 16 -5.656 4.371 1 98 116 ALA B N 1
ATOM 2399 C CA . ALA B 1 116 ? 16.062 -4.727 3.248 1 98 116 ALA B CA 1
ATOM 2400 C C . ALA B 1 116 ? 15.016 -3.619 3.406 1 98 116 ALA B C 1
ATOM 2402 O O . ALA B 1 116 ? 15.281 -2.461 3.072 1 98 116 ALA B O 1
ATOM 2403 N N . VAL B 1 117 ? 13.844 -3.963 3.947 1 96.69 117 VAL B N 1
ATOM 2404 C CA . VAL B 1 117 ? 12.805 -2.975 4.191 1 96.69 117 VAL B CA 1
ATOM 2405 C C . VAL B 1 117 ? 13.258 -1.998 5.273 1 96.69 117 VAL B C 1
ATOM 2407 O O . VAL B 1 117 ? 13.133 -0.781 5.109 1 96.69 117 VAL B O 1
ATOM 2410 N N . GLU B 1 118 ? 13.812 -2.559 6.293 1 96.94 118 GLU B N 1
ATOM 2411 C CA . GLU B 1 118 ? 14.344 -1.728 7.367 1 96.94 118 GLU B CA 1
ATOM 2412 C C . GLU B 1 118 ? 15.422 -0.778 6.855 1 96.94 118 GLU B C 1
ATOM 2414 O O . GLU B 1 118 ? 15.438 0.402 7.211 1 96.94 118 GLU B O 1
ATOM 2419 N N . GLN B 1 119 ? 16.25 -1.274 6.055 1 97.62 119 GLN B N 1
ATOM 2420 C CA . GLN B 1 119 ? 17.328 -0.466 5.48 1 97.62 119 GLN B CA 1
ATOM 2421 C C . GLN B 1 119 ? 16.766 0.687 4.656 1 97.62 119 GLN B C 1
ATOM 2423 O O . GLN B 1 119 ? 17.266 1.812 4.734 1 97.62 119 GLN B O 1
ATOM 2428 N N . LEU B 1 120 ? 15.797 0.423 3.869 1 97.81 120 LEU B N 1
ATOM 2429 C CA . LEU B 1 120 ? 15.203 1.458 3.027 1 97.81 120 LEU B CA 1
ATOM 2430 C C . LEU B 1 120 ? 14.594 2.562 3.879 1 97.81 120 LEU B C 1
ATOM 2432 O O . LEU B 1 120 ? 14.875 3.744 3.67 1 97.81 120 LEU B O 1
ATOM 2436 N N . TYR B 1 121 ? 13.812 2.209 4.871 1 96.81 121 TYR B N 1
ATOM 2437 C CA . TYR B 1 121 ? 13.117 3.195 5.691 1 96.81 121 TYR B CA 1
ATOM 2438 C C . TYR B 1 121 ? 14.102 3.986 6.543 1 96.81 121 TYR B C 1
ATOM 2440 O O . TYR B 1 121 ? 13.992 5.207 6.664 1 96.81 121 TYR B O 1
ATOM 2448 N N . ALA B 1 122 ? 15.117 3.311 7.094 1 97.38 122 ALA B N 1
ATOM 2449 C CA . ALA B 1 122 ? 16.156 3.998 7.844 1 97.38 122 ALA B CA 1
ATOM 2450 C C . ALA B 1 122 ? 16.953 4.949 6.945 1 97.38 122 ALA B C 1
ATOM 2452 O O . ALA B 1 122 ? 17.297 6.062 7.355 1 97.38 122 ALA B O 1
ATOM 2453 N N . GLY B 1 123 ? 17.219 4.492 5.754 1 98.25 123 GLY B N 1
ATOM 2454 C CA . GLY B 1 123 ? 17.953 5.312 4.805 1 98.25 123 GLY B CA 1
ATOM 2455 C C . GLY B 1 123 ? 17.188 6.551 4.367 1 98.25 123 GLY B C 1
ATOM 2456 O O . GLY B 1 123 ? 17.75 7.641 4.277 1 98.25 123 GLY B O 1
ATOM 2457 N N . ILE B 1 124 ? 15.898 6.379 4.102 1 98.19 124 ILE B N 1
ATOM 2458 C CA . ILE B 1 124 ? 15.062 7.516 3.723 1 98.19 124 ILE B CA 1
ATOM 2459 C C . ILE B 1 124 ? 15.047 8.539 4.855 1 98.19 124 ILE B C 1
ATOM 2461 O O . ILE B 1 124 ? 15.18 9.742 4.613 1 98.19 124 ILE B O 1
ATOM 2465 N N . TYR B 1 125 ? 14.906 8.031 6.051 1 98.06 125 TYR B N 1
ATOM 2466 C CA . TYR B 1 125 ? 14.891 8.914 7.211 1 98.06 125 TYR B CA 1
ATOM 2467 C C . TYR B 1 125 ? 16.203 9.672 7.34 1 98.06 125 TYR B C 1
ATOM 2469 O O . TYR B 1 125 ? 16.203 10.898 7.469 1 98.06 125 TYR B O 1
ATOM 2477 N N . THR B 1 126 ? 17.312 8.977 7.297 1 98.12 126 THR B N 1
ATOM 2478 C CA . THR B 1 126 ? 18.625 9.57 7.461 1 98.12 126 THR B CA 1
ATOM 2479 C C . THR B 1 126 ? 18.891 10.609 6.375 1 98.12 126 THR B C 1
ATOM 2481 O O . THR B 1 126 ? 19.344 11.719 6.664 1 98.12 126 THR B O 1
ATOM 2484 N N . GLN B 1 127 ? 18.578 10.266 5.152 1 98.06 127 GLN B N 1
ATOM 2485 C CA . GLN B 1 127 ? 18.828 11.18 4.039 1 98.06 127 GLN B CA 1
ATOM 2486 C C . GLN B 1 127 ? 17.938 12.422 4.145 1 98.06 127 GLN B C 1
ATOM 2488 O O . GLN B 1 127 ? 18.391 13.539 3.93 1 98.06 127 GLN B O 1
ATOM 2493 N N . ALA B 1 128 ? 16.641 12.25 4.465 1 98.06 128 ALA B N 1
ATOM 2494 C CA . ALA B 1 128 ? 15.727 13.383 4.621 1 98.06 128 ALA B CA 1
ATOM 2495 C C . ALA B 1 128 ? 16.172 14.297 5.75 1 98.06 128 ALA B C 1
ATOM 2497 O O . ALA B 1 128 ? 16.156 15.523 5.609 1 98.06 128 ALA B O 1
ATOM 2498 N N . ASN B 1 129 ? 16.594 13.695 6.879 1 97.25 129 ASN B N 1
ATOM 2499 C CA . ASN B 1 129 ? 17.062 14.453 8.031 1 97.25 129 ASN B CA 1
ATOM 2500 C C . ASN B 1 129 ? 18.344 15.219 7.707 1 97.25 129 ASN B C 1
ATOM 2502 O O . ASN B 1 129 ? 18.453 16.406 8.016 1 97.25 129 ASN B O 1
ATOM 2506 N N . ASP B 1 130 ? 19.266 14.586 7.055 1 96.38 130 ASP B N 1
ATOM 2507 C CA . ASP B 1 130 ? 20.547 15.188 6.711 1 96.38 130 ASP B CA 1
ATOM 2508 C C . ASP B 1 130 ? 20.375 16.359 5.746 1 96.38 130 ASP B C 1
ATOM 2510 O O . ASP B 1 130 ? 21.125 17.328 5.789 1 96.38 130 ASP B O 1
ATOM 2514 N N . MET B 1 131 ? 19.359 16.344 4.953 1 96.69 131 MET B N 1
ATOM 2515 C CA . MET B 1 131 ? 19.094 17.375 3.951 1 96.69 131 MET B CA 1
ATOM 2516 C C . MET B 1 131 ? 18.297 18.531 4.555 1 96.69 131 MET B C 1
ATOM 2518 O O . MET B 1 131 ? 18.047 19.531 3.883 1 96.69 131 MET B O 1
ATOM 2522 N N . GLY B 1 132 ? 17.875 18.297 5.805 1 96.81 132 GLY B N 1
ATOM 2523 C CA . GLY B 1 132 ? 17.109 19.344 6.473 1 96.81 132 GLY B CA 1
ATOM 2524 C C . GLY B 1 132 ? 15.641 19.359 6.062 1 96.81 132 GLY B C 1
ATOM 2525 O O . GLY B 1 132 ? 14.93 20.328 6.332 1 96.81 132 GLY B O 1
ATOM 2526 N N . LEU B 1 133 ? 15.211 18.312 5.406 1 97.38 133 LEU B N 1
ATOM 2527 C CA . LEU B 1 133 ? 13.852 18.266 4.883 1 97.38 133 LEU B CA 1
ATOM 2528 C C . LEU B 1 133 ? 12.836 18.141 6.012 1 97.38 133 LEU B C 1
ATOM 2530 O O . LEU B 1 133 ? 11.656 18.453 5.836 1 97.38 133 LEU B O 1
ATOM 2534 N N . LEU B 1 134 ? 13.281 17.656 7.176 1 97.19 134 LEU B N 1
ATOM 2535 C CA . LEU B 1 134 ? 12.391 17.406 8.297 1 97.19 134 LEU B CA 1
ATOM 2536 C C . LEU B 1 134 ? 12.5 18.516 9.344 1 97.19 134 LEU B C 1
ATOM 2538 O O . LEU B 1 134 ? 11.953 18.391 10.445 1 97.19 134 LEU B O 1
ATOM 2542 N N . ASP B 1 135 ? 13.109 19.578 9.008 1 96.62 135 ASP B N 1
ATOM 2543 C CA . ASP B 1 135 ? 13.414 20.625 9.984 1 96.62 135 ASP B CA 1
ATOM 2544 C C . ASP B 1 135 ? 12.133 21.25 10.547 1 96.62 135 ASP B C 1
ATOM 2546 O O . ASP B 1 135 ? 12.102 21.672 11.695 1 96.62 135 ASP B O 1
ATOM 2550 N N . ALA B 1 136 ? 11.102 21.312 9.719 1 95 136 ALA B N 1
ATOM 2551 C CA . ALA B 1 136 ? 9.844 21.922 10.156 1 95 136 ALA B CA 1
ATOM 2552 C C . ALA B 1 136 ? 9.016 20.922 10.969 1 95 136 ALA B C 1
ATOM 2554 O O . ALA B 1 136 ? 7.961 21.281 11.5 1 95 136 ALA B O 1
ATOM 2555 N N . VAL B 1 137 ? 9.422 19.656 11.062 1 97.06 137 VAL B N 1
ATOM 2556 C CA . VAL B 1 137 ? 8.75 18.609 11.82 1 97.06 137 VAL B CA 1
ATOM 2557 C C . VAL B 1 137 ? 9.406 18.453 13.188 1 97.06 137 VAL B C 1
ATOM 2559 O O . VAL B 1 137 ? 10.633 18.359 13.281 1 97.06 137 VAL B O 1
ATOM 2562 N N . PRO B 1 138 ? 8.609 18.484 14.281 1 97.06 138 PRO B N 1
ATOM 2563 C CA . PRO B 1 138 ? 9.211 18.25 15.594 1 97.06 138 PRO B CA 1
ATOM 2564 C C . PRO B 1 138 ? 10.023 16.953 15.641 1 97.06 138 PRO B C 1
ATOM 2566 O O . PRO B 1 138 ? 9.617 15.945 15.062 1 97.06 138 PRO B O 1
ATOM 2569 N N . ASP B 1 139 ? 11.086 16.906 16.359 1 96.5 139 ASP B N 1
ATOM 2570 C CA . ASP B 1 139 ? 12.016 15.789 16.422 1 96.5 139 ASP B CA 1
ATOM 2571 C C . ASP B 1 139 ? 11.297 14.5 16.812 1 96.5 139 ASP B C 1
ATOM 2573 O O . ASP B 1 139 ? 11.492 13.453 16.188 1 96.5 139 ASP B O 1
ATOM 2577 N N . SER B 1 140 ? 10.445 14.602 17.75 1 95.69 140 SER B N 1
ATOM 2578 C CA . SER B 1 140 ? 9.789 13.422 18.312 1 95.69 140 SER B CA 1
ATOM 2579 C C . SER B 1 140 ? 8.836 12.789 17.312 1 95.69 140 SER B C 1
ATOM 2581 O O . SER B 1 140 ? 8.461 11.625 17.453 1 95.69 140 SER B O 1
ATOM 2583 N N . SER B 1 141 ? 8.438 13.57 16.219 1 97.44 141 SER B N 1
ATOM 2584 C CA . SER B 1 141 ? 7.402 13.086 15.32 1 97.44 141 SER B CA 1
ATOM 2585 C C . SER B 1 141 ? 7.969 12.82 13.93 1 97.44 141 SER B C 1
ATOM 2587 O O . SER B 1 141 ? 7.227 12.453 13.016 1 97.44 141 SER B O 1
ATOM 2589 N N . ARG B 1 142 ? 9.273 12.945 13.75 1 97.88 142 ARG B N 1
ATOM 2590 C CA . ARG B 1 142 ? 9.859 12.914 12.414 1 97.88 142 ARG B CA 1
ATOM 2591 C C . ARG B 1 142 ? 9.641 11.555 11.758 1 97.88 142 ARG B C 1
ATOM 2593 O O . ARG B 1 142 ? 9.188 11.477 10.617 1 97.88 142 ARG B O 1
ATOM 2600 N N . GLU B 1 143 ? 9.914 10.492 12.461 1 97.31 143 GLU B N 1
ATOM 2601 C CA . GLU B 1 143 ? 9.75 9.164 11.883 1 97.31 143 GLU B CA 1
ATOM 2602 C C . GLU B 1 143 ? 8.281 8.875 11.555 1 97.31 143 GLU B C 1
ATOM 2604 O O . GLU B 1 143 ? 7.973 8.359 10.484 1 97.31 143 GLU B O 1
ATOM 2609 N N . LEU B 1 144 ? 7.391 9.242 12.508 1 97.62 144 LEU B N 1
ATOM 2610 C CA . LEU B 1 144 ? 5.961 9.023 12.305 1 97.62 144 LEU B CA 1
ATOM 2611 C C . LEU B 1 144 ? 5.473 9.758 11.062 1 97.62 144 LEU B C 1
ATOM 2613 O O . LEU B 1 144 ? 4.816 9.156 10.203 1 97.62 144 LEU B O 1
ATOM 2617 N N . ALA B 1 145 ? 5.805 11.031 10.969 1 98 145 ALA B N 1
ATOM 2618 C CA . ALA B 1 145 ? 5.371 11.859 9.844 1 98 145 ALA B CA 1
ATOM 2619 C C . ALA B 1 145 ? 5.922 11.328 8.523 1 98 145 ALA B C 1
ATOM 2621 O O . ALA B 1 145 ? 5.172 11.133 7.566 1 98 145 ALA B O 1
ATOM 2622 N N . LEU B 1 146 ? 7.211 11.031 8.484 1 98.25 146 LEU B N 1
ATOM 2623 C CA . LEU B 1 146 ? 7.867 10.594 7.258 1 98.25 146 LEU B CA 1
ATOM 2624 C C . LEU B 1 146 ? 7.324 9.242 6.801 1 98.25 146 LEU B C 1
ATOM 2626 O O . LEU B 1 146 ? 6.93 9.094 5.641 1 98.25 146 LEU B O 1
ATOM 2630 N N . PHE B 1 147 ? 7.227 8.305 7.695 1 97.88 147 PHE B N 1
ATOM 2631 C CA . PHE B 1 147 ? 6.781 6.965 7.32 1 97.88 147 PHE B CA 1
ATOM 2632 C C . PHE B 1 147 ? 5.309 6.977 6.934 1 97.88 147 PHE B C 1
ATOM 2634 O O . PHE B 1 147 ? 4.883 6.219 6.059 1 97.88 147 PHE B O 1
ATOM 2641 N N . SER B 1 148 ? 4.527 7.855 7.574 1 98.25 148 SER B N 1
ATOM 2642 C CA . SER B 1 148 ? 3.125 7.996 7.191 1 98.25 148 SER B CA 1
ATOM 2643 C C . SER B 1 148 ? 2.99 8.555 5.777 1 98.25 148 SER B C 1
ATOM 2645 O O . SER B 1 148 ? 2.145 8.102 5.004 1 98.25 148 SER B O 1
ATOM 2647 N N . ILE B 1 149 ? 3.836 9.469 5.414 1 98.25 149 ILE B N 1
ATOM 2648 C CA . ILE B 1 149 ? 3.797 10.086 4.094 1 98.25 149 ILE B CA 1
ATOM 2649 C C . ILE B 1 149 ? 4.297 9.094 3.045 1 98.25 149 ILE B C 1
ATOM 2651 O O . ILE B 1 149 ? 3.705 8.969 1.969 1 98.25 149 ILE B O 1
ATOM 2655 N N . VAL B 1 150 ? 5.355 8.375 3.35 1 98 150 VAL B N 1
ATOM 2656 C CA . VAL B 1 150 ? 5.848 7.332 2.459 1 98 150 VAL B CA 1
ATOM 2657 C C . VAL B 1 150 ? 4.746 6.305 2.211 1 98 150 VAL B C 1
ATOM 2659 O O . VAL B 1 150 ? 4.492 5.922 1.065 1 98 150 VAL B O 1
ATOM 2662 N N . SER B 1 151 ? 4.066 5.898 3.273 1 97.69 151 SER B N 1
ATOM 2663 C CA . SER B 1 151 ? 2.977 4.934 3.166 1 97.69 151 SER B CA 1
ATOM 2664 C C . SER B 1 151 ? 1.825 5.492 2.338 1 97.69 151 SER B C 1
ATOM 2666 O O . SER B 1 151 ? 1.188 4.762 1.577 1 97.69 151 SER B O 1
ATOM 2668 N N . MET B 1 152 ? 1.562 6.746 2.562 1 98.19 152 MET B N 1
ATOM 2669 C CA . MET B 1 152 ? 0.497 7.402 1.808 1 98.19 152 MET B CA 1
ATOM 2670 C C . MET B 1 152 ? 0.771 7.336 0.31 1 98.19 152 MET B C 1
ATOM 2672 O O . MET B 1 152 ? -0.096 6.934 -0.468 1 98.19 152 MET B O 1
ATOM 2676 N N . PHE B 1 153 ? 1.983 7.672 -0.123 1 97.94 153 PHE B N 1
ATOM 2677 C CA . PHE B 1 153 ? 2.32 7.648 -1.541 1 97.94 153 PHE B CA 1
ATOM 2678 C C . PHE B 1 153 ? 2.365 6.219 -2.064 1 97.94 153 PHE B C 1
ATOM 2680 O O . PHE B 1 153 ? 1.917 5.945 -3.18 1 97.94 153 PHE B O 1
ATOM 2687 N N . SER B 1 154 ? 2.92 5.375 -1.251 1 96.44 154 SER B N 1
ATOM 2688 C CA . SER B 1 154 ? 2.979 3.967 -1.64 1 96.44 154 SER B CA 1
ATOM 2689 C C . SER B 1 154 ? 1.581 3.383 -1.813 1 96.44 154 SER B C 1
ATOM 2691 O O . SER B 1 154 ? 1.298 2.729 -2.818 1 96.44 154 SER B O 1
ATOM 2693 N N . GLY B 1 155 ? 0.696 3.605 -0.825 1 96.69 155 GLY B N 1
ATOM 2694 C CA . GLY B 1 155 ? -0.68 3.145 -0.924 1 96.69 155 GLY B CA 1
ATOM 2695 C C . GLY B 1 155 ? -1.428 3.746 -2.1 1 96.69 155 GLY B C 1
ATOM 2696 O O . GLY B 1 155 ? -2.184 3.051 -2.781 1 96.69 155 GLY B O 1
ATOM 2697 N N . ALA B 1 156 ? -1.196 5.012 -2.34 1 96.94 156 ALA B N 1
ATOM 2698 C CA . ALA B 1 156 ? -1.836 5.684 -3.467 1 96.94 156 ALA B CA 1
ATOM 2699 C C . ALA B 1 156 ? -1.374 5.09 -4.793 1 96.94 156 ALA B C 1
ATOM 2701 O O . ALA B 1 156 ? -2.168 4.941 -5.727 1 96.94 156 ALA B O 1
ATOM 2702 N N . ALA B 1 157 ? -0.102 4.766 -4.891 1 95.31 157 ALA B N 1
ATOM 2703 C CA . ALA B 1 157 ? 0.439 4.168 -6.109 1 95.31 157 ALA B CA 1
ATOM 2704 C C . ALA B 1 157 ? -0.182 2.799 -6.375 1 95.31 157 ALA B C 1
ATOM 2706 O O . ALA B 1 157 ? -0.514 2.471 -7.516 1 95.31 157 ALA B O 1
ATOM 2707 N N . LEU B 1 158 ? -0.325 2.064 -5.309 1 94.12 158 LEU B N 1
ATOM 2708 C CA . LEU B 1 158 ? -0.921 0.739 -5.438 1 94.12 158 LEU B CA 1
ATOM 2709 C C . LEU B 1 158 ? -2.359 0.836 -5.934 1 94.12 158 LEU B C 1
ATOM 2711 O O . LEU B 1 158 ? -2.719 0.205 -6.93 1 94.12 158 LEU B O 1
ATOM 2715 N N . THR B 1 159 ? -3.17 1.614 -5.324 1 94.06 159 THR B N 1
ATOM 2716 C CA . THR B 1 159 ? -4.566 1.785 -5.707 1 94.06 159 THR B CA 1
ATOM 2717 C C . THR B 1 159 ? -4.672 2.447 -7.078 1 94.06 159 THR B C 1
ATOM 2719 O O . THR B 1 159 ? -5.52 2.072 -7.891 1 94.06 159 THR B O 1
ATOM 2722 N N . GLY B 1 160 ? -3.789 3.393 -7.332 1 93.94 160 GLY B N 1
ATOM 2723 C CA . GLY B 1 160 ? -3.812 4.141 -8.578 1 93.94 160 GLY B CA 1
ATOM 2724 C C . GLY B 1 160 ? -3.562 3.277 -9.797 1 93.94 160 GLY B C 1
ATOM 2725 O O . GLY B 1 160 ? -3.969 3.629 -10.906 1 93.94 160 GLY B O 1
ATOM 2726 N N . SER B 1 161 ? -2.895 2.207 -9.633 1 92.12 161 SER B N 1
ATOM 2727 C CA . SER B 1 161 ? -2.621 1.311 -10.75 1 92.12 161 SER B CA 1
ATOM 2728 C C . SER B 1 161 ? -3.895 0.628 -11.234 1 92.12 161 SER B C 1
ATOM 2730 O O . SER B 1 161 ? -3.961 0.163 -12.375 1 92.12 161 SER B O 1
ATOM 2732 N N . VAL B 1 162 ? -4.922 0.528 -10.414 1 95.31 162 VAL B N 1
ATOM 2733 C CA . VAL B 1 162 ? -6.18 -0.131 -10.766 1 95.31 162 VAL B CA 1
ATOM 2734 C C . VAL B 1 162 ? -7.285 0.91 -10.914 1 95.31 162 VAL B C 1
ATOM 2736 O O . VAL B 1 162 ? -8.164 0.765 -11.766 1 95.31 162 VAL B O 1
ATOM 2739 N N . TYR B 1 163 ? -7.191 1.885 -10.102 1 94.56 163 TYR B N 1
ATOM 2740 C CA . TYR B 1 163 ? -8.164 2.973 -10.055 1 94.56 163 TYR B CA 1
ATOM 2741 C C . TYR B 1 163 ? -7.465 4.328 -10.031 1 94.56 163 TYR B C 1
ATOM 2743 O O . TYR B 1 163 ? -7.371 4.969 -8.984 1 94.56 163 TYR B O 1
ATOM 2751 N N . PRO B 1 164 ? -7.023 4.75 -11.219 1 94.56 164 PRO B N 1
ATOM 2752 C CA . PRO B 1 164 ? -6.277 6.004 -11.305 1 94.56 164 PRO B CA 1
ATOM 2753 C C . PRO B 1 164 ? -7.152 7.23 -11.047 1 94.56 164 PRO B C 1
ATOM 2755 O O . PRO B 1 164 ? -8.281 7.301 -11.539 1 94.56 164 PRO B O 1
ATOM 2758 N N . ARG B 1 165 ? -6.641 8.117 -10.227 1 94.5 165 ARG B N 1
ATOM 2759 C CA . ARG B 1 165 ? -7.262 9.406 -9.953 1 94.5 165 ARG B CA 1
ATOM 2760 C C . ARG B 1 165 ? -6.258 10.539 -10.133 1 94.5 165 ARG B C 1
ATOM 2762 O O . ARG B 1 165 ? -5.918 11.234 -9.172 1 94.5 165 ARG B O 1
ATOM 2769 N N . PRO B 1 166 ? -5.824 10.773 -11.398 1 92.31 166 PRO B N 1
ATOM 2770 C CA . PRO B 1 166 ? -4.828 11.82 -11.641 1 92.31 166 PRO B CA 1
ATOM 2771 C C . PRO B 1 166 ? -5.285 13.195 -11.156 1 92.31 166 PRO B C 1
ATOM 2773 O O . PRO B 1 166 ? -4.453 14.047 -10.828 1 92.31 166 PRO B O 1
ATOM 2776 N N . ASP B 1 167 ? -6.594 13.422 -11.023 1 91.5 167 ASP B N 1
ATOM 2777 C CA . ASP B 1 167 ? -7.164 14.68 -10.555 1 91.5 167 ASP B CA 1
ATOM 2778 C C . ASP B 1 167 ? -6.812 14.93 -9.094 1 91.5 167 ASP B C 1
ATOM 2780 O O . ASP B 1 167 ? -6.762 16.078 -8.648 1 91.5 167 ASP B O 1
ATOM 2784 N N . LEU B 1 168 ? -6.5 13.867 -8.328 1 93.44 168 LEU B N 1
ATOM 2785 C CA . LEU B 1 168 ? -6.156 14.008 -6.918 1 93.44 168 LEU B CA 1
ATOM 2786 C C . LEU B 1 168 ? -4.652 13.898 -6.711 1 93.44 168 LEU B C 1
ATOM 2788 O O . LEU B 1 168 ? -4.098 14.516 -5.801 1 93.44 168 LEU B O 1
ATOM 2792 N N . ASP B 1 169 ? -4.012 13.18 -7.586 1 92.5 169 ASP B N 1
ATOM 2793 C CA . ASP B 1 169 ? -2.6 12.852 -7.41 1 92.5 169 ASP B CA 1
ATOM 2794 C C . ASP B 1 169 ? -1.736 14.109 -7.434 1 92.5 169 ASP B C 1
ATOM 2796 O O . ASP B 1 169 ? -0.78 14.227 -6.668 1 92.5 169 ASP B O 1
ATOM 2800 N N . SER B 1 170 ? -2.098 15.016 -8.281 1 88.94 170 SER B N 1
ATOM 2801 C CA . SER B 1 170 ? -1.313 16.234 -8.406 1 88.94 170 SER B CA 1
ATOM 2802 C C . SER B 1 170 ? -1.367 17.062 -7.121 1 88.94 170 SER B C 1
ATOM 2804 O O . SER B 1 170 ? -0.425 17.781 -6.805 1 88.94 170 SER B O 1
ATOM 2806 N N . TYR B 1 171 ? -2.451 16.891 -6.32 1 95.94 171 TYR B N 1
ATOM 2807 C CA . TYR B 1 171 ? -2.639 17.672 -5.105 1 95.94 171 TYR B CA 1
ATOM 2808 C C . TYR B 1 171 ? -2.053 16.953 -3.896 1 95.94 171 TYR B C 1
ATOM 2810 O O . TYR B 1 171 ? -1.891 17.562 -2.83 1 95.94 171 TYR B O 1
ATOM 2818 N N . ARG B 1 172 ? -1.673 15.734 -4.055 1 97.25 172 ARG B N 1
ATOM 2819 C CA . ARG B 1 172 ? -1.208 14.969 -2.904 1 97.25 172 ARG B CA 1
ATOM 2820 C C . ARG B 1 172 ? 0.172 15.438 -2.455 1 97.25 172 ARG B C 1
ATOM 2822 O O . ARG B 1 172 ? 0.506 15.352 -1.271 1 97.25 172 ARG B O 1
ATOM 2829 N N . ILE B 1 173 ? 0.902 15.961 -3.42 1 96.94 173 ILE B N 1
ATOM 2830 C CA . ILE B 1 173 ? 2.248 16.422 -3.098 1 96.94 173 ILE B CA 1
ATOM 2831 C C . ILE B 1 173 ? 2.168 17.672 -2.219 1 96.94 173 ILE B C 1
ATOM 2833 O O . ILE B 1 173 ? 2.695 17.688 -1.104 1 96.94 173 ILE B O 1
ATOM 2837 N N . PRO B 1 174 ? 1.461 18.734 -2.643 1 96.75 174 PRO B N 1
ATOM 2838 C CA . PRO B 1 174 ? 1.35 19.875 -1.735 1 96.75 174 PRO B CA 1
ATOM 2839 C C . PRO B 1 174 ? 0.589 19.531 -0.455 1 96.75 174 PRO B C 1
ATOM 2841 O O . PRO B 1 174 ? 0.861 20.125 0.599 1 96.75 174 PRO B O 1
ATOM 2844 N N . LEU B 1 175 ? -0.329 18.594 -0.49 1 97.81 175 LEU B N 1
ATOM 2845 C CA . LEU B 1 175 ? -0.998 18.141 0.727 1 97.81 175 LEU B CA 1
ATOM 2846 C C . LEU B 1 175 ? 0.001 17.531 1.704 1 97.81 175 LEU B C 1
ATOM 2848 O O . LEU B 1 175 ? -0.021 17.844 2.896 1 97.81 175 LEU B O 1
ATOM 2852 N N . ALA B 1 176 ? 0.875 16.672 1.173 1 97.81 176 ALA B N 1
ATOM 2853 C CA . ALA B 1 176 ? 1.906 16.047 1.998 1 97.81 176 ALA B CA 1
ATOM 2854 C C . ALA B 1 176 ? 2.826 17.094 2.6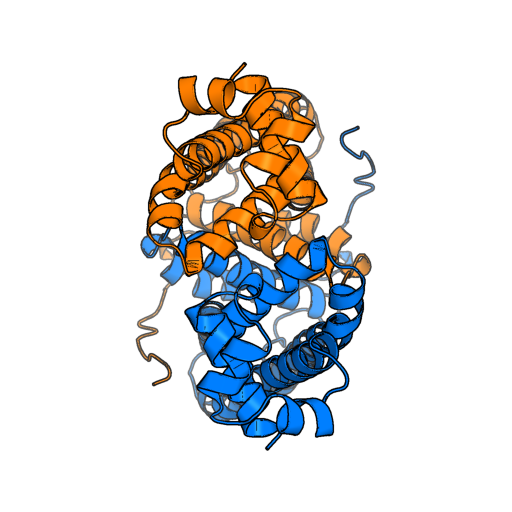13 1 97.81 176 ALA B C 1
ATOM 2856 O O . ALA B 1 176 ? 3.223 16.984 3.773 1 97.81 176 ALA B O 1
ATOM 2857 N N . GLU B 1 177 ? 3.168 18.078 1.81 1 96.69 177 GLU B N 1
ATOM 2858 C CA . GLU B 1 177 ? 3.986 19.172 2.33 1 96.69 177 GLU B CA 1
ATOM 2859 C C . GLU B 1 177 ? 3.281 19.891 3.477 1 96.69 177 GLU B C 1
ATOM 2861 O O . GLU B 1 177 ? 3.896 20.172 4.504 1 96.69 177 GLU B O 1
ATOM 2866 N N . TYR B 1 178 ? 2.027 20.172 3.25 1 96.62 178 TYR B N 1
ATOM 2867 C CA . TYR B 1 178 ? 1.236 20.844 4.281 1 96.62 178 TYR B CA 1
ATOM 2868 C C . TYR B 1 178 ? 1.182 19.984 5.551 1 96.62 178 TYR B C 1
ATOM 2870 O O . TYR B 1 178 ? 1.432 20.5 6.648 1 96.62 178 TYR B O 1
ATOM 2878 N N . TYR B 1 179 ? 0.915 18.688 5.445 1 97.12 179 TYR B N 1
ATOM 2879 C CA . TYR B 1 179 ? 0.854 17.781 6.586 1 97.12 179 TYR B CA 1
ATOM 2880 C C . TYR B 1 179 ? 2.191 17.734 7.316 1 97.12 179 TYR B C 1
ATOM 2882 O O . TYR B 1 179 ? 2.24 17.844 8.547 1 97.12 179 TYR B O 1
ATOM 2890 N N . ALA B 1 180 ? 3.246 17.625 6.586 1 96.25 180 ALA B N 1
ATOM 28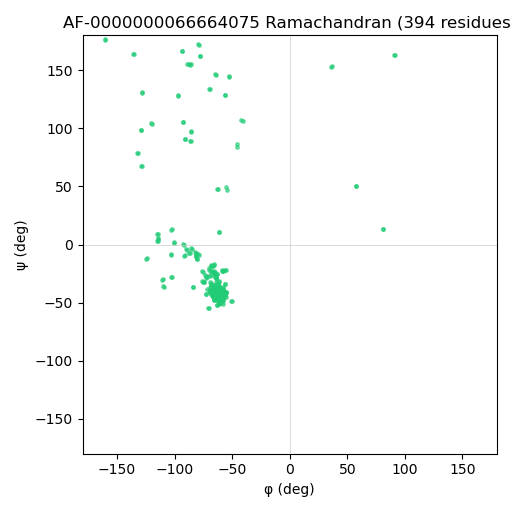91 C CA . ALA B 1 180 ? 4.57 17.531 7.195 1 96.25 180 ALA B CA 1
ATOM 2892 C C . ALA B 1 180 ? 4.887 18.766 8.016 1 96.25 180 ALA B C 1
ATOM 2894 O O . ALA B 1 180 ? 5.324 18.672 9.164 1 96.25 180 ALA B O 1
ATOM 2895 N N . THR B 1 181 ? 4.598 19.922 7.488 1 94.94 181 THR B N 1
ATOM 2896 C CA . THR B 1 181 ? 5 21.172 8.109 1 94.94 181 THR B CA 1
ATOM 2897 C C . THR B 1 181 ? 4.059 21.531 9.258 1 94.94 181 THR B C 1
ATOM 2899 O O . THR B 1 181 ? 4.359 22.422 10.055 1 94.94 181 THR B O 1
ATOM 2902 N N . HIS B 1 182 ? 2.975 20.812 9.414 1 94.69 182 HIS B N 1
ATOM 2903 C CA . HIS B 1 182 ? 2.031 21.109 10.484 1 94.69 182 HIS B CA 1
ATOM 2904 C C . HIS B 1 182 ? 1.969 19.969 11.492 1 94.69 182 HIS B C 1
ATOM 2906 O O . HIS B 1 182 ? 1.158 20 12.422 1 94.69 182 HIS B O 1
ATOM 2912 N N . THR B 1 183 ? 2.785 18.953 11.297 1 96.69 183 THR B N 1
ATOM 2913 C CA . THR B 1 183 ? 2.805 17.812 12.203 1 96.69 183 THR B CA 1
ATOM 2914 C C . THR B 1 183 ? 3.076 18.266 13.641 1 96.69 183 THR B C 1
ATOM 2916 O O . THR B 1 183 ? 4.016 19.016 13.891 1 96.69 183 THR B O 1
ATOM 2919 N N . PRO B 1 184 ? 2.246 17.844 14.578 1 95.31 184 PRO B N 1
ATOM 2920 C CA . PRO B 1 184 ? 2.467 18.219 15.984 1 95.31 184 PRO B CA 1
ATOM 2921 C C . PRO B 1 184 ? 3.547 17.359 16.656 1 95.31 184 PRO B C 1
ATOM 2923 O O . PRO B 1 184 ? 4.043 16.406 16.062 1 95.31 184 PRO B O 1
ATOM 2926 N N . GLN B 1 185 ? 3.871 17.812 17.891 1 94.12 185 GLN B N 1
ATOM 2927 C CA . GLN B 1 185 ? 4.742 16.984 18.719 1 94.12 185 GLN B CA 1
ATOM 2928 C C . GLN B 1 185 ? 4.07 15.664 19.078 1 94.12 185 GLN B C 1
ATOM 2930 O O . GLN B 1 185 ? 2.854 15.602 19.25 1 94.12 185 GLN B O 1
ATOM 2935 N N . LEU B 1 186 ? 4.871 14.672 19.172 1 92.44 186 LEU B N 1
ATOM 2936 C CA . LEU B 1 186 ? 4.348 13.328 19.406 1 92.44 186 LEU B CA 1
ATOM 2937 C C . LEU B 1 186 ? 3.518 13.297 20.688 1 92.44 186 LEU B C 1
ATOM 2939 O O . LEU B 1 186 ? 2.463 12.656 20.734 1 92.44 186 LEU B O 1
ATOM 2943 N N . HIS B 1 187 ? 3.996 13.945 21.766 1 88.88 187 HIS B N 1
ATOM 2944 C CA . HIS B 1 187 ? 3.314 13.906 23.047 1 88.88 187 HIS B CA 1
ATOM 2945 C C . HIS B 1 187 ? 1.957 14.602 22.984 1 88.88 187 HIS B C 1
ATOM 2947 O O . HIS B 1 187 ? 1.121 14.438 23.875 1 88.88 187 HIS B O 1
ATOM 2953 N N . GLU B 1 188 ? 1.781 15.43 21.906 1 90.5 188 GLU B N 1
ATOM 2954 C CA . GLU B 1 188 ? 0.5 16.109 21.703 1 90.5 188 GLU B CA 1
ATOM 2955 C C . GLU B 1 188 ? -0.515 15.164 21.047 1 90.5 188 GLU B C 1
ATOM 2957 O O . GLU B 1 188 ? -1.709 15.469 21.016 1 90.5 188 GLU B O 1
ATOM 2962 N N . LEU B 1 189 ? 0.031 14.078 20.578 1 89.38 189 LEU B N 1
ATOM 2963 C CA . LEU B 1 189 ? -0.824 13.047 20 1 89.38 189 LEU B CA 1
ATOM 2964 C C . LEU B 1 189 ? -1.207 12.008 21.047 1 89.38 189 LEU B C 1
ATOM 2966 O O . LEU B 1 189 ? -0.343 11.492 21.766 1 89.38 189 LEU B O 1
ATOM 2970 N N . ASP B 1 190 ? -2.371 12.023 21.516 1 82.69 190 ASP B N 1
ATOM 2971 C CA . ASP B 1 190 ? -2.84 11.047 22.484 1 82.69 190 ASP B CA 1
ATOM 2972 C C . ASP B 1 190 ? -3.359 9.789 21.797 1 82.69 190 ASP B C 1
ATOM 2974 O O . ASP B 1 190 ? -4.445 9.797 21.203 1 82.69 190 ASP B O 1
ATOM 2978 N N . PRO B 1 191 ? -2.561 8.742 21.688 1 76.5 191 PRO B N 1
ATOM 2979 C CA . PRO B 1 191 ? -3.08 7.555 21.016 1 76.5 191 PRO B CA 1
ATOM 2980 C C . PRO B 1 191 ? -4.293 6.953 21.719 1 76.5 191 PRO B C 1
ATOM 2982 O O . PRO B 1 191 ? -5.035 6.168 21.125 1 76.5 191 PRO B O 1
ATOM 2985 N N . GLY B 1 192 ? -4.824 7.625 22.625 1 67.38 192 GLY B N 1
ATOM 2986 C CA . GLY B 1 192 ? -5.957 7.102 23.375 1 67.38 192 GLY B CA 1
ATOM 2987 C C . GLY B 1 192 ? -5.871 5.605 23.625 1 67.38 192 GLY B C 1
ATOM 2988 O O . GLY B 1 192 ? -4.938 4.949 23.156 1 67.38 192 GLY B O 1
ATOM 2989 N N . THR B 1 193 ? -6.422 4.953 24.641 1 51.88 193 THR B N 1
ATOM 2990 C CA . THR B 1 193 ? -6.605 3.527 24.891 1 51.88 193 THR B CA 1
ATOM 2991 C C . THR B 1 193 ? -7.5 2.902 23.828 1 51.88 193 THR B C 1
ATOM 2993 O O . THR B 1 193 ? -8.719 3.074 23.859 1 51.88 193 THR B O 1
ATOM 2996 N N . PHE B 1 194 ? -7.305 3.129 22.484 1 47.03 194 PHE B N 1
ATOM 2997 C CA . PHE B 1 194 ? -8.188 2.48 21.516 1 47.03 194 PHE B CA 1
ATOM 2998 C C . PHE B 1 194 ? -8.195 0.972 21.734 1 47.03 194 PHE B C 1
ATOM 3000 O O . PHE B 1 194 ? -7.328 0.263 21.219 1 47.03 194 PHE B O 1
ATOM 3007 N N . THR B 1 195 ? -8.32 0.361 22.781 1 38.78 195 THR B N 1
ATOM 3008 C CA . THR B 1 195 ? -8.305 -1.045 23.172 1 38.78 195 THR B CA 1
ATOM 3009 C C . THR B 1 195 ? -9.328 -1.843 22.375 1 38.78 195 THR B C 1
ATOM 3011 O O . THR B 1 195 ? -9.508 -3.039 22.594 1 38.78 195 THR B O 1
ATOM 3014 N N . GLN B 1 196 ? -10.445 -1.317 21.734 1 36.91 196 GLN B N 1
ATOM 3015 C CA . GLN B 1 196 ? -11.414 -2.404 21.594 1 36.91 196 GLN B CA 1
ATOM 3016 C C . GLN B 1 196 ? -11.242 -3.143 20.281 1 36.91 196 GLN B C 1
ATOM 3018 O O . GLN B 1 196 ? -11.352 -2.539 19.203 1 36.91 196 GLN B O 1
ATOM 3023 N N . PRO B 1 197 ? -10.469 -4.211 20.125 1 37.38 197 PRO B N 1
ATOM 3024 C CA . PRO B 1 197 ? -10.531 -5.051 18.922 1 37.38 197 PRO B CA 1
ATOM 3025 C C . PRO B 1 197 ? -11.961 -5.285 18.438 1 37.38 197 PRO B C 1
ATOM 3027 O O . PRO B 1 197 ? -12.859 -5.508 19.25 1 37.38 197 PRO B O 1
ATOM 3030 N N . ILE B 1 198 ? -12.383 -4.664 17.375 1 32.25 198 ILE B N 1
ATOM 3031 C CA . ILE B 1 198 ? -13.68 -5.129 16.891 1 32.25 198 ILE B CA 1
ATOM 3032 C C . ILE B 1 198 ? -13.703 -6.656 16.875 1 32.25 198 ILE B C 1
ATOM 3034 O O . ILE B 1 198 ? -12.938 -7.289 16.141 1 32.25 198 ILE B O 1
ATOM 3038 N N . THR B 1 199 ? -14 -7.398 17.984 1 26.27 199 THR B N 1
ATOM 3039 C CA . THR B 1 199 ? -14.242 -8.836 18.047 1 26.27 199 THR B CA 1
ATOM 3040 C C . THR B 1 199 ? -15.266 -9.258 17 1 26.27 199 THR B C 1
ATOM 3042 O O . THR B 1 199 ? -16.266 -8.578 16.797 1 26.27 199 THR B O 1
#

Organism: Nocardia brasiliensis (strain ATCC 700358 / HUJEG-1) (NCBI:txid1133849)

Secondary structure (DSSP, 8-state):
-HHHHHHHHHHHHHHH-STT--HHHHHHHHT--HHHHHTT-SSHHHHHHHHHHHHHHHHHHHHHHHHHHHHTSS-HHHHHHHHHHHHHTSHHHHHHHHHHHHHTS-HHHHHHHHHHHHHHHHHHHHHHHHTTTTTTS-GGGHHHHHHHHHHHHHHHHHHHTTS--HHHHHHHHHHHHHHHHHPPPGGG-----------/-HHHHHHHHHHHHHHH-STT--HHHHHHHHT--HHHHHTT-SSHHHHHHHHHHHHHHHHHHHHHHHHHHHHTSS-HHHHHHHHHHHHHTSHHHHHHHHHHHHHTS-HHHHHHHHHHHHHHHHHHHHHHHHTTTTTTS-GGGHHHHHHHHHHHHHHHHHHHTTS--HHHHHHHHHHHHHHHHHPPPGGG-----------

InterPro domains:
  IPR001647 DNA-binding HTH domain, TetR-type [PF00440] (5-49)
  IPR001647 DNA-binding HTH domain, TetR-type [PS50977] (1-59)
  IPR009057 Homedomain-like superfamily [SSF46689] (3-69)
  IPR050109 HTH-type, TetR-like transcriptional regulator [PTHR30055] (3-153)

pLDDT: mean 94.29, std 11.16, range [26.27, 98.81]

Foldseek 3Di:
DLVLLLVLQLVCCLVPNDVPRDLVSSCVSSVHDSVVVCVPPVDPLRSLLVSLLVLLVVLLVVLVVCLVVLLPDPHSLLVSLVVLLVVLQDSSVVNVVRLVVVCVPPVSSCVSNVVSVVSNLVSVLVSCVVSCSLVLAPPQCSSVLVVVSSVVSNVLSVVCVVPNDPVCSVVSSVVSVVCSNPPDHPVVDDPDCPPDPPD/DLVLLLVLQLVCCLVPNDVPRDLVSSCVSSVHDSVVVCVPPVDPLRSLLVSLLVLLVVLLVVLVVCLVVLLPDPHSLLVSLVVLLVVLQDSSVVNVVRLVVVCVPPVSSCVSNVVSVVSNLVSVLVSCVVSCSLVLADPQCSSVLVVVSSVVSNVLSVVCVVPNDPVCSVVSSVVSVVCSNPPDHPVVDDPDPPPDPPD

Solvent-accessible surface area (backbone atoms only — not comparable to full-atom values): 20942 Å² total; per-residue (Å²): 110,66,68,49,50,38,50,22,40,54,53,37,23,58,63,56,31,55,89,65,50,42,72,66,56,28,22,61,68,48,70,49,53,68,69,63,51,48,74,78,27,92,45,70,65,54,48,50,29,52,34,40,41,48,48,29,49,50,53,54,47,52,54,60,68,43,43,65,63,28,67,70,38,97,49,34,52,55,47,46,44,44,52,50,46,54,45,32,65,30,63,63,40,49,42,47,51,40,52,48,59,53,21,73,68,28,65,67,53,24,64,52,35,24,62,27,54,50,49,36,56,52,46,51,49,54,53,38,51,74,70,50,58,46,69,64,27,37,79,81,22,40,66,53,50,51,52,43,51,52,13,19,35,38,21,44,34,54,49,34,74,48,54,67,52,72,88,44,56,53,46,46,42,42,46,48,47,51,45,44,58,62,42,60,48,44,87,77,45,64,49,64,88,76,69,75,71,88,123,108,67,67,49,47,38,50,22,42,52,52,37,23,57,62,57,31,55,88,65,49,41,72,66,56,28,20,60,69,47,71,49,52,69,68,63,51,49,76,78,26,92,45,71,64,55,49,50,29,52,35,40,42,47,47,30,48,51,52,54,47,52,53,58,70,42,43,66,63,27,66,70,38,98,49,34,52,55,46,46,42,45,50,50,46,52,46,32,64,30,63,64,40,49,41,49,52,39,52,50,58,55,22,73,66,28,67,69,53,24,64,52,35,25,63,27,54,50,48,36,56,53,46,52,50,51,54,39,51,74,70,50,58,45,68,62,26,38,78,79,22,40,66,54,52,51,52,44,49,52,14,19,35,38,20,43,35,54,49,32,75,50,54,68,50,73,88,44,56,54,45,46,41,41,47,49,48,53,45,45,57,62,44,59,50,44,88,76,45,65,50,64,87,79,70,75,70,89,124